Protein AF-0000000073538397 (afdb_homodimer)

Organism: NCBI:txid2649997

Sequence (538 aa):
MADLLAQAQAQPVTTVLAVALAALFPSLLKRDVGLSFAAVVEHRELWRCAVAQLAHVDLIHLAFNLSALWSIGIVERTQELGSLYYLKTTALLLLLSPLMILLLTYLLIHVAHKPEYAHTSAVGYSCVLFGWMALLSSPRHPGGITMLPVFGLASVPAWATPWASLVITSLLIPSASFIGHLGGMLAGYLVALGTFQLLPAGWVLSLCGGAALGLGWAAARGRELVPYIRLPSSIAGLGGGGSGDVESGGGGGGSGKVRIAANGEIVRGMADLLAQAQAQPVTTVLAVALAALFPSLLKRDVGLSFAAVVEHRELWRCAVAQLAHVDLIHLAFNLSALWSIGIVERTQELGSLYYLKTTALLLLLSPLMILLLTYLLIHVAHKPEYAHTSAVGYSCVLFGWMALLSSPRHPGGITMLPVFGLASVPAWATPWASLVITSLLIPSASFIGHLGGMLAGYLVALGTFQLLPAGWVLSLCGGAALGLGWAAARGRELVPYIRLPSSIAGLGGGGSGDVESGGGGGGSGKVRIAANGEIVRG

Foldseek 3Di:
DVVVVVLCVLQVVLNVLLVQLVVCAVVQQPDDLFQFQCCCPVLVLVLSLQVLASYDNDDVQSVVQNVLSSVLSCQLVPPVQHNVNVVLLLLLLSVQLSVLLNVVLCCCCPVVVDVVRRPQTAGYNLLLSLLSLLLLLDVPDPNRDQWDCDVVPDTDGSNCVSVVVLVVCCVPPVSHDSSSSVSSNVSSVVVSVVPCVPPPPVVSVVVSVVSVVSSVVSVVVSVVVVVVPPPPCVVVVVPVPDPDDDPPDDDDDDPPDQPQDDVNRSDRD/DVVVVVLCVLQVVLNVLLVQLVVCAVVQQPDDLFDFQCCCPVLVLVLSLQVLASYANDDVQSVVQNVLSSVLSCQLVPVVQHNVNVVLLLLLLSVQLSVLLNVVLCCCCPVVVDVVRRPQTAGYNLLLSLLSLLLLLDVPDPNRDQWDCDVVPDTDGSNCVSVVVLVVCCVVPVSHDSSSSVSSNVSSVVVSVVPCVPPPPVVSVVVSVVSVVSSVVSVVVSVVVVVVPPPPCVVVVVPVPPPPDPPDDDDDDPPPDQDQDDPNPRDRD

Secondary structure (DSSP, 8-state):
-HHHHHHHHH-HHHHHHHHHHHHHHHHHTTS---B-HIIIIIS--TTHHHHGGG--SSHHHHHHHHHHHHHHGGGGG-TTTHHHHHHHHHHHHHHHHHHHHHHHHHIIIIIS--GGGGG--B-STHHHHHHHHHHHHSTT-TT--SEEEETTTEEEEGGGHHHHHHHHHHHH-TTS-HHHHHHHHHHHHHHHTSTTTTS-HHHHHHHHHHHHHHHHHHHHHHHHTSTT----TTTGGGG----------------------SSS-----/-HHHHHHHHH-HHHHHHHHHHHHHHHHHTTS---B-HIIIIIS--TTHHHHGGG--SSHHHHHHHHHHHHHHGGGGGSTTTHHHHHHHHHHHHHHHHHHHHHHHHHIIIIIS--GGGGG--B-STHHHHHHHHHHHHSTT-TT--SEEEETTTEEEEGGGHHHHHHHHHHHH-TTS-HHHHHHHHHHHHHHHTSTTTTS-HHHHHHHHHHHHHHHHHHHHHHHHTSTT----GGGGGGG----------------------SSS-----

Nearest PDB structures (foldseek):
  6eu6-assembly1_A  TM=2.441E-01  e=1.369E+00  Candidatus Kuenenia stuttgartensis
  6eu6-assembly1_A  TM=2.469E-01  e=1.654E+00  Candidatus Kuenenia stuttgartensis

Radius of gyration: 29.27 Å; Cα contacts (8 Å, |Δi|>4): 725; chains: 2; bounding box: 108×81×64 Å

Solvent-accessible surface area (backbone atoms only — not comparable to full-atom values): 28509 Å² total; per-residue (Å²): 106,70,65,56,52,52,48,39,69,56,20,51,66,45,42,53,51,47,52,48,40,60,66,41,31,76,79,35,46,87,51,93,41,54,34,22,46,43,48,32,54,72,64,42,41,46,49,21,53,58,52,8,38,51,23,36,85,44,71,67,56,41,51,53,42,46,52,52,46,54,61,58,28,52,48,25,65,34,86,91,52,21,55,66,48,46,51,55,50,49,52,47,30,54,59,34,17,48,51,36,27,44,40,52,44,46,42,37,29,70,70,66,64,38,64,72,50,34,74,48,53,29,66,22,48,48,23,41,50,32,9,49,40,27,24,35,18,33,82,82,33,91,79,30,41,70,56,40,65,46,87,83,74,42,72,42,47,16,64,44,48,40,55,51,50,49,52,50,45,46,72,74,34,74,86,51,40,59,60,33,37,51,11,3,25,52,27,13,46,47,53,56,54,44,68,57,74,58,37,54,69,65,45,56,47,46,49,50,47,42,49,47,47,32,30,48,47,32,50,56,46,49,59,61,57,44,65,79,59,61,66,65,60,71,68,64,53,61,66,64,70,66,81,76,76,76,80,74,83,76,83,78,81,76,73,77,68,53,50,62,44,80,90,76,50,70,48,82,87,106,70,66,56,52,52,48,38,66,54,20,52,67,44,41,53,51,48,52,49,40,60,68,39,30,77,78,34,45,87,51,94,42,53,34,22,46,42,47,32,55,73,63,41,40,46,51,22,53,58,51,8,38,52,24,35,85,46,71,66,58,41,50,54,41,46,52,53,45,56,61,59,28,52,48,25,64,34,87,91,52,21,55,67,48,48,49,55,50,49,54,48,30,53,59,35,16,48,53,36,29,45,40,53,44,47,43,37,29,71,72,66,65,37,64,73,50,36,74,47,53,29,67,23,49,46,23,42,50,32,8,49,40,27,24,36,19,33,82,85,32,90,79,29,43,69,56,40,67,46,88,80,76,41,71,42,48,16,66,45,49,39,56,52,50,51,53,50,45,45,70,76,34,73,86,50,40,60,60,33,37,49,11,4,25,53,27,13,46,49,52,56,54,45,70,59,74,60,38,55,69,65,44,55,47,47,49,50,47,41,50,48,47,31,30,48,47,32,50,56,47,48,57,63,58,43,66,78,60,63,65,68,62,73,68,63,55,62,66,65,68,64,81,73,78,80,75,78,78,87,83,88,72,87,69,81,74,68,59,71,46,81,91,72,53,77,48,87,104

InterPro domains:
  IPR022764 Peptidase S54, rhomboid domain [PF01694] (44-196)
  IPR035952 Rhomboid-like superfamily [G3DSA:1.20.1540.10] (9-195)
  IPR035952 Rhomboid-like superfamily [SSF144091] (12-193)

pLDDT: mean 72.61, std 26.5, range [18.36, 97.94]

Structure (mmCIF, N/CA/C/O backbone):
data_AF-0000000073538397-model_v1
#
loop_
_entity.id
_entity.type
_entity.pdbx_description
1 polymer 'Peptidase S54 rhomboid domain-containing protein'
#
loop_
_atom_site.group_PDB
_atom_site.id
_atom_site.type_symbol
_atom_site.label_atom_id
_atom_site.label_alt_id
_atom_site.label_comp_id
_atom_site.label_asym_id
_atom_site.label_entity_id
_atom_site.label_seq_id
_atom_site.pdbx_PDB_ins_code
_atom_site.Cartn_x
_atom_site.Cartn_y
_atom_site.Cartn_z
_atom_site.occupancy
_atom_site.B_iso_or_equiv
_atom_site.auth_seq_id
_atom_site.auth_comp_id
_atom_site.auth_asym_id
_atom_site.auth_atom_id
_atom_site.pdbx_PDB_model_num
ATOM 1 N N . MET A 1 1 ? 16.5 -37.312 -12.094 1 72.25 1 MET A N 1
ATOM 2 C CA . MET A 1 1 ? 15.82 -37.406 -10.805 1 72.25 1 MET A CA 1
ATOM 3 C C . MET A 1 1 ? 16.719 -36.938 -9.672 1 72.25 1 MET A C 1
ATOM 5 O O . MET A 1 1 ? 16.297 -36.156 -8.828 1 72.25 1 MET A O 1
ATOM 9 N N . ALA A 1 2 ? 18.016 -37.375 -9.758 1 73.94 2 ALA A N 1
ATOM 10 C CA . ALA A 1 2 ? 18.969 -36.969 -8.734 1 73.94 2 ALA A CA 1
ATOM 11 C C . ALA A 1 2 ? 19.172 -35.438 -8.75 1 73.94 2 ALA A C 1
ATOM 13 O O . ALA A 1 2 ? 19.25 -34.812 -7.695 1 73.94 2 ALA A O 1
ATOM 14 N N . ASP A 1 3 ? 19.219 -34.844 -9.859 1 81.44 3 ASP A N 1
ATOM 15 C CA . ASP A 1 3 ? 19.422 -33.406 -10.016 1 81.44 3 ASP A CA 1
ATOM 16 C C . ASP A 1 3 ? 18.234 -32.594 -9.477 1 81.44 3 ASP A C 1
ATOM 18 O O . ASP A 1 3 ? 18.422 -31.578 -8.812 1 81.44 3 ASP A O 1
ATOM 22 N N . LEU A 1 4 ? 17.031 -33.188 -9.781 1 83.12 4 LEU A N 1
ATOM 23 C CA . LEU A 1 4 ? 15.828 -32.5 -9.273 1 83.12 4 LEU A CA 1
ATOM 24 C C . LEU A 1 4 ? 15.781 -32.562 -7.75 1 83.12 4 LEU A C 1
ATOM 26 O O . LEU A 1 4 ? 15.383 -31.578 -7.113 1 83.12 4 LEU A O 1
ATOM 30 N N . LEU A 1 5 ? 16.156 -33.719 -7.219 1 83.81 5 LEU A N 1
ATOM 31 C CA . LEU A 1 5 ? 16.172 -33.875 -5.766 1 83.81 5 LEU A CA 1
ATOM 32 C C . LEU A 1 5 ? 17.188 -32.938 -5.133 1 83.81 5 LEU A C 1
ATOM 34 O O . LEU A 1 5 ? 16.922 -32.344 -4.078 1 83.81 5 LEU A O 1
ATOM 38 N N . ALA A 1 6 ? 18.328 -32.812 -5.773 1 85.62 6 ALA A N 1
ATOM 39 C CA . ALA A 1 6 ? 19.344 -31.891 -5.285 1 85.62 6 ALA A CA 1
ATOM 40 C C . ALA A 1 6 ? 18.859 -30.453 -5.324 1 85.62 6 ALA A C 1
ATOM 42 O O . ALA A 1 6 ? 19.094 -29.672 -4.387 1 85.62 6 ALA A O 1
ATOM 43 N N . GLN A 1 7 ? 18.219 -30.141 -6.391 1 85.44 7 GLN A N 1
ATOM 44 C CA . GLN A 1 7 ? 17.672 -28.797 -6.512 1 85.44 7 GLN A CA 1
ATOM 45 C C . GLN A 1 7 ? 16.594 -28.531 -5.461 1 85.44 7 GLN A C 1
ATOM 47 O O . GLN A 1 7 ? 16.547 -27.453 -4.871 1 85.44 7 GLN A O 1
ATOM 52 N N . ALA A 1 8 ? 15.75 -29.562 -5.301 1 88.31 8 ALA A N 1
ATOM 53 C CA . ALA A 1 8 ? 14.68 -29.453 -4.312 1 88.31 8 ALA A CA 1
ATOM 54 C C . ALA A 1 8 ? 15.242 -29.219 -2.918 1 88.31 8 ALA A C 1
ATOM 56 O O . ALA A 1 8 ? 14.672 -28.438 -2.141 1 88.31 8 ALA A O 1
ATOM 57 N N . GLN A 1 9 ? 16.328 -29.812 -2.645 1 89.12 9 GLN A N 1
ATOM 58 C CA . GLN A 1 9 ? 16.969 -29.641 -1.342 1 89.12 9 GLN A CA 1
ATOM 59 C C . GLN A 1 9 ? 17.594 -28.266 -1.215 1 89.12 9 GLN A C 1
ATOM 61 O O . GLN A 1 9 ? 17.641 -27.688 -0.123 1 89.12 9 GLN A O 1
ATOM 66 N N . ALA A 1 10 ? 18 -27.797 -2.369 1 90.56 10 ALA A N 1
ATOM 67 C CA . ALA A 1 10 ? 18.688 -26.5 -2.379 1 90.56 10 ALA A CA 1
ATOM 68 C C . ALA A 1 10 ? 17.688 -25.344 -2.324 1 90.56 10 ALA A C 1
ATOM 70 O O . ALA A 1 10 ? 18.047 -24.219 -2.018 1 90.56 10 ALA A O 1
ATOM 71 N N . GLN A 1 11 ? 16.438 -25.609 -2.68 1 94.31 11 GLN A N 1
ATOM 72 C CA . GLN A 1 11 ? 15.359 -24.609 -2.662 1 94.31 11 GLN A CA 1
ATOM 73 C C . GLN A 1 11 ? 14.156 -25.125 -1.879 1 94.31 11 GLN A C 1
ATOM 75 O O . GLN A 1 11 ? 13.078 -25.312 -2.445 1 94.31 11 GLN A O 1
ATOM 80 N N . PRO A 1 12 ? 14.242 -25.266 -0.596 1 95 12 PRO A N 1
ATOM 81 C CA . PRO A 1 12 ? 13.203 -25.938 0.195 1 95 12 PRO A CA 1
ATOM 82 C C . PRO A 1 12 ? 11.891 -25.156 0.203 1 95 12 PRO A C 1
ATOM 84 O O . PRO A 1 12 ? 10.812 -25.766 0.166 1 95 12 PRO A O 1
ATOM 87 N N . VAL A 1 13 ? 11.914 -23.844 0.307 1 96.06 13 VAL A N 1
ATOM 88 C CA . VAL A 1 13 ? 10.68 -23.062 0.338 1 96.06 13 VAL A CA 1
ATOM 89 C C . VAL A 1 13 ? 9.953 -23.188 -0.999 1 96.06 13 VAL A C 1
ATOM 91 O O . VAL A 1 13 ? 8.742 -23.422 -1.036 1 96.06 13 VAL A O 1
ATOM 94 N N . THR A 1 14 ? 10.703 -23.078 -2.064 1 96.19 14 THR A N 1
ATOM 95 C CA . THR A 1 14 ? 10.156 -23.219 -3.408 1 96.19 14 THR A CA 1
ATOM 96 C C . THR A 1 14 ? 9.516 -24.594 -3.58 1 96.19 14 THR A C 1
ATOM 98 O O . THR A 1 14 ? 8.422 -24.719 -4.141 1 96.19 14 THR A O 1
ATOM 101 N N . THR A 1 15 ? 10.227 -25.609 -3.107 1 96.69 15 THR A N 1
ATOM 102 C CA . THR A 1 15 ? 9.742 -26.984 -3.236 1 96.69 15 THR A CA 1
ATOM 103 C C . THR A 1 15 ? 8.445 -27.172 -2.457 1 96.69 15 THR A C 1
ATOM 105 O O . THR A 1 15 ? 7.484 -27.75 -2.973 1 96.69 15 THR A O 1
ATOM 108 N N . VAL A 1 16 ? 8.422 -26.688 -1.25 1 96.94 16 VAL A N 1
ATOM 109 C CA . VAL A 1 16 ? 7.223 -26.828 -0.423 1 96.94 16 VAL A CA 1
ATOM 110 C C . VAL A 1 16 ? 6.059 -26.094 -1.083 1 96.94 16 VAL A C 1
ATOM 112 O O . VAL A 1 16 ? 4.941 -26.609 -1.137 1 96.94 16 VAL A O 1
ATOM 115 N N . LEU A 1 17 ? 6.281 -24.891 -1.604 1 97.44 17 LEU A N 1
ATOM 116 C CA . LEU A 1 17 ? 5.238 -24.109 -2.264 1 97.44 17 LEU A CA 1
ATOM 117 C C . LEU A 1 17 ? 4.75 -24.828 -3.523 1 97.44 17 LEU A C 1
ATOM 119 O O . LEU A 1 17 ? 3.543 -24.875 -3.781 1 97.44 17 LEU A O 1
ATOM 123 N N . ALA A 1 18 ? 5.695 -25.359 -4.277 1 97.19 18 ALA A N 1
ATOM 124 C CA . ALA A 1 18 ? 5.34 -26.078 -5.5 1 97.19 18 ALA A CA 1
ATOM 125 C C . ALA A 1 18 ? 4.461 -27.281 -5.191 1 97.19 18 ALA A C 1
ATOM 127 O O . ALA A 1 18 ? 3.434 -27.5 -5.844 1 97.19 18 ALA A O 1
ATOM 128 N N . VAL A 1 19 ? 4.848 -28.031 -4.195 1 97.25 19 VAL A N 1
ATOM 129 C CA . VAL A 1 19 ? 4.09 -29.219 -3.805 1 97.25 19 VAL A CA 1
ATOM 130 C C . VAL A 1 19 ? 2.719 -28.812 -3.279 1 97.25 19 VAL A C 1
ATOM 132 O O . VAL A 1 19 ? 1.71 -29.438 -3.594 1 97.25 19 VAL A O 1
ATOM 135 N N . ALA A 1 20 ? 2.66 -27.719 -2.539 1 97.19 20 ALA A N 1
ATOM 136 C CA . ALA A 1 20 ? 1.396 -27.25 -1.991 1 97.19 20 ALA A CA 1
ATOM 137 C C . ALA A 1 20 ? 0.445 -26.812 -3.105 1 97.19 20 ALA A C 1
ATOM 139 O O . ALA A 1 20 ? -0.735 -27.172 -3.096 1 97.19 20 ALA A O 1
ATOM 140 N N . LEU A 1 21 ? 0.956 -26.062 -4.074 1 97.75 21 LEU A N 1
ATOM 141 C CA . LEU A 1 21 ? 0.128 -25.609 -5.184 1 97.75 21 LEU A CA 1
ATOM 142 C C . LEU A 1 21 ? -0.396 -26.781 -6 1 97.75 21 LEU A C 1
ATOM 144 O O . LEU A 1 21 ? -1.576 -26.812 -6.352 1 97.75 21 LEU A O 1
ATOM 148 N N . ALA A 1 22 ? 0.458 -27.75 -6.223 1 97.69 22 ALA A N 1
ATOM 149 C CA . ALA A 1 22 ? 0.062 -28.922 -6.98 1 97.69 22 ALA A CA 1
ATOM 150 C C . ALA A 1 22 ? -0.959 -29.766 -6.207 1 97.69 22 ALA A C 1
ATOM 152 O O . ALA A 1 22 ? -1.934 -30.25 -6.781 1 97.69 22 ALA A O 1
ATOM 153 N N . ALA A 1 23 ? -0.762 -29.906 -4.906 1 97.44 23 ALA A N 1
ATOM 154 C CA . ALA A 1 23 ? -1.634 -30.734 -4.07 1 97.44 23 ALA A CA 1
ATOM 155 C C . ALA A 1 23 ? -3.014 -30.094 -3.926 1 97.44 23 ALA A C 1
ATOM 157 O O . ALA A 1 23 ? -4.023 -30.797 -3.859 1 97.44 23 ALA A O 1
ATOM 158 N N . LEU A 1 24 ? -3.07 -28.766 -3.9 1 96.94 24 LEU A N 1
ATOM 159 C CA . LEU A 1 24 ? -4.328 -28.062 -3.676 1 96.94 24 LEU A CA 1
ATOM 160 C C . LEU A 1 24 ? -5.105 -27.906 -4.98 1 96.94 24 LEU A C 1
ATOM 162 O O . LEU A 1 24 ? -6.309 -27.641 -4.965 1 96.94 24 LEU A O 1
ATOM 166 N N . PHE A 1 25 ? -4.5 -28.156 -6.125 1 97.56 25 PHE A N 1
ATOM 167 C CA . PHE A 1 25 ? -5.055 -27.859 -7.441 1 97.56 25 PHE A CA 1
ATOM 168 C C . PHE A 1 25 ? -6.359 -28.609 -7.664 1 97.56 25 PHE A C 1
ATOM 170 O O . PHE A 1 25 ? -7.387 -28.016 -7.969 1 97.56 25 PHE A O 1
ATOM 177 N N . PRO A 1 26 ? -6.426 -29.938 -7.387 1 96.5 26 PRO A N 1
ATOM 178 C CA . PRO A 1 26 ? -7.684 -30.641 -7.652 1 96.5 26 PRO A CA 1
ATOM 179 C C . PRO A 1 26 ? -8.82 -30.172 -6.754 1 96.5 26 PRO A C 1
ATOM 181 O O . PRO A 1 26 ? -9.969 -30.062 -7.207 1 96.5 26 PRO A O 1
ATOM 184 N N . SER A 1 27 ? -8.547 -29.812 -5.555 1 95.31 27 SER A N 1
ATOM 185 C CA . SER A 1 27 ? -9.586 -29.438 -4.605 1 95.31 27 SER A CA 1
ATOM 186 C C . SER A 1 27 ? -10.109 -28.031 -4.891 1 95.31 27 SER A C 1
ATOM 188 O O . SER A 1 27 ? -11.273 -27.734 -4.602 1 95.31 27 SER A O 1
ATOM 190 N N . LEU A 1 28 ? -9.281 -27.203 -5.613 1 95.19 28 LEU A N 1
ATOM 191 C CA . LEU A 1 28 ? -9.656 -25.797 -5.789 1 95.19 28 LEU A CA 1
ATOM 192 C C . LEU A 1 28 ? -10.086 -25.531 -7.227 1 95.19 28 LEU A C 1
ATOM 194 O O . LEU A 1 28 ? -10.633 -24.469 -7.523 1 95.19 28 LEU A O 1
ATOM 198 N N . LEU A 1 29 ? -9.914 -26.422 -8.18 1 91.25 29 LEU A N 1
ATOM 199 C CA . LEU A 1 29 ? -10.125 -26.219 -9.609 1 91.25 29 LEU A CA 1
ATOM 200 C C . LEU A 1 29 ? -11.57 -25.812 -9.898 1 91.25 29 LEU A C 1
ATOM 202 O O . LEU A 1 29 ? -11.82 -24.922 -10.703 1 91.25 29 LEU A O 1
ATOM 206 N N . LYS A 1 30 ? -12.602 -26.266 -9.242 1 89.38 30 LYS A N 1
ATOM 207 C CA . LYS A 1 30 ? -13.992 -25.984 -9.586 1 89.38 30 LYS A CA 1
ATOM 208 C C . LYS A 1 30 ? -14.664 -25.125 -8.508 1 89.38 30 LYS A C 1
ATOM 210 O O . LYS A 1 30 ? -15.883 -24.969 -8.508 1 89.38 30 LYS A O 1
ATOM 215 N N . ARG A 1 31 ? -13.844 -24.547 -7.676 1 91.44 31 ARG A N 1
ATOM 216 C CA . ARG A 1 31 ? -14.398 -23.719 -6.609 1 91.44 31 ARG A CA 1
ATOM 217 C C . ARG A 1 31 ? -14.273 -22.234 -6.938 1 91.44 31 ARG A C 1
ATOM 219 O O . ARG A 1 31 ? -13.281 -21.812 -7.539 1 91.44 31 ARG A O 1
ATOM 226 N N . ASP A 1 32 ? -15.328 -21.531 -6.59 1 93.19 32 ASP A N 1
ATOM 227 C CA . ASP A 1 32 ? -15.273 -20.078 -6.734 1 93.19 32 ASP A CA 1
ATOM 228 C C . ASP A 1 32 ? -14.547 -19.438 -5.555 1 93.19 32 ASP A C 1
ATOM 230 O O . ASP A 1 32 ? -15.164 -19.094 -4.547 1 93.19 32 ASP A O 1
ATOM 234 N N . VAL A 1 33 ? -13.289 -19.25 -5.719 1 93.88 33 VAL A N 1
ATOM 235 C CA . VAL A 1 33 ? -12.484 -18.75 -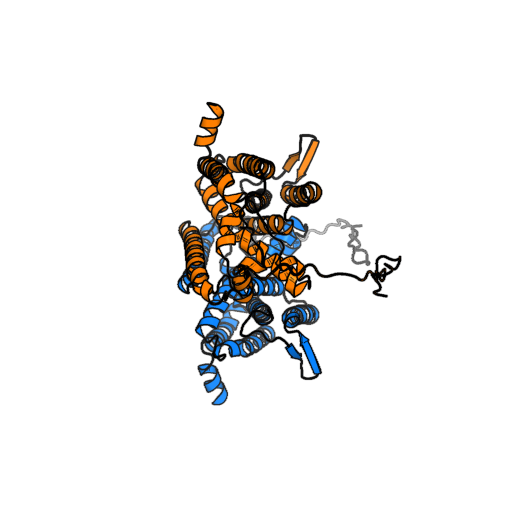4.613 1 93.88 33 VAL A CA 1
ATOM 236 C C . VAL A 1 33 ? -11.742 -17.484 -5.043 1 93.88 33 VAL A C 1
ATOM 238 O O . VAL A 1 33 ? -10.836 -17.016 -4.348 1 93.88 33 VAL A O 1
ATOM 241 N N . GLY A 1 34 ? -12.117 -16.938 -6.211 1 96 34 GLY A N 1
ATOM 242 C CA . GLY A 1 34 ? -11.414 -15.789 -6.766 1 96 34 GLY A CA 1
ATOM 243 C C . GLY A 1 34 ? -11.492 -14.555 -5.891 1 96 34 GLY A C 1
ATOM 244 O O . GLY A 1 34 ? -12.484 -14.352 -5.188 1 96 34 GLY A O 1
ATOM 245 N N . LEU A 1 35 ? -10.453 -13.773 -5.941 1 95.81 35 LEU A N 1
ATOM 246 C CA . LEU A 1 35 ? -10.398 -12.5 -5.238 1 95.81 35 LEU A CA 1
ATOM 247 C C . LEU A 1 35 ? -11.062 -11.398 -6.059 1 95.81 35 LEU A C 1
ATOM 249 O O . LEU A 1 35 ? -10.602 -11.078 -7.16 1 95.81 35 LEU A O 1
ATOM 253 N N . SER A 1 36 ? -12.18 -10.898 -5.625 1 95 36 SER A N 1
ATOM 254 C CA . SER A 1 36 ? -12.859 -9.758 -6.223 1 95 36 SER A CA 1
ATOM 255 C C . SER A 1 36 ? -13.219 -8.711 -5.172 1 95 36 SER A C 1
ATOM 257 O O . SER A 1 36 ? -13.328 -9.031 -3.984 1 95 36 SER A O 1
ATOM 259 N N . PHE A 1 37 ? -13.352 -7.5 -5.645 1 92.62 37 PHE A N 1
ATOM 260 C CA . PHE A 1 37 ? -13.695 -6.414 -4.734 1 92.62 37 PHE A CA 1
ATOM 261 C C . PHE A 1 37 ? -15.047 -6.676 -4.07 1 92.62 37 PHE A C 1
ATOM 263 O O . PHE A 1 37 ? -15.18 -6.539 -2.852 1 92.62 37 PHE A O 1
ATOM 270 N N . ALA A 1 38 ? -16.031 -7.117 -4.781 1 91.94 38 ALA A N 1
ATOM 271 C CA . ALA A 1 38 ? -17.359 -7.402 -4.258 1 91.94 38 ALA A CA 1
ATOM 272 C C . ALA A 1 38 ? -17.312 -8.484 -3.188 1 91.94 38 ALA A C 1
ATOM 274 O O . ALA A 1 38 ? -17.859 -8.32 -2.098 1 91.94 38 ALA A O 1
ATOM 275 N N . ALA A 1 39 ? -16.625 -9.492 -3.459 1 91.19 39 ALA A N 1
ATOM 276 C CA . ALA A 1 39 ? -16.594 -10.617 -2.531 1 91.19 39 ALA A CA 1
ATOM 277 C C . ALA A 1 39 ? -15.836 -10.258 -1.257 1 91.19 39 ALA A C 1
ATOM 279 O O . ALA A 1 39 ? -16.312 -10.523 -0.15 1 91.19 39 ALA A O 1
ATOM 280 N N . VAL A 1 40 ? -14.664 -9.586 -1.401 1 87.62 40 VAL A N 1
ATOM 281 C CA . VAL A 1 40 ? -13.766 -9.383 -0.264 1 87.62 40 VAL A CA 1
ATOM 282 C C . VAL A 1 40 ? -14.227 -8.172 0.542 1 87.62 40 VAL A C 1
ATOM 284 O O . VAL A 1 40 ? -14.336 -8.234 1.768 1 87.62 40 VAL A O 1
ATOM 287 N N . VAL A 1 41 ? -14.508 -7.09 -0.145 1 83.19 41 VAL A N 1
ATOM 288 C CA . VAL A 1 41 ? -14.766 -5.828 0.541 1 83.19 41 VAL A CA 1
ATOM 289 C C . VAL A 1 41 ? -16.25 -5.711 0.87 1 83.19 41 VAL A C 1
ATOM 291 O O . VAL A 1 41 ? -16.625 -5.363 1.995 1 83.19 41 VAL A O 1
ATOM 294 N N . GLU A 1 42 ? -17.078 -6.023 -0.052 1 82.5 42 GLU A N 1
ATOM 295 C CA . GLU A 1 42 ? -18.5 -5.848 0.163 1 82.5 42 GLU A CA 1
ATOM 296 C C . GLU A 1 42 ? -19.094 -7.008 0.962 1 82.5 42 GLU A C 1
ATOM 298 O O . GLU A 1 42 ? -19.875 -6.797 1.885 1 82.5 42 GLU A O 1
ATOM 303 N N . HIS A 1 43 ? -18.688 -8.219 0.634 1 84.88 43 HIS A N 1
ATOM 304 C CA . HIS A 1 43 ? -19.234 -9.391 1.299 1 84.88 43 HIS A CA 1
ATOM 305 C C . HIS A 1 43 ? -18.312 -9.867 2.42 1 84.88 43 HIS A C 1
ATOM 307 O O . HIS A 1 43 ? -18.609 -10.859 3.094 1 84.88 43 HIS A O 1
ATOM 313 N N . ARG A 1 44 ? -17.141 -9.258 2.6 1 80.62 44 ARG A N 1
ATOM 314 C CA . ARG A 1 44 ? -16.203 -9.469 3.705 1 80.62 44 ARG A CA 1
ATOM 315 C C . ARG A 1 44 ? -15.664 -10.898 3.695 1 80.62 44 ARG A C 1
ATOM 317 O O . ARG A 1 44 ? -15.461 -11.5 4.75 1 80.62 44 ARG A O 1
ATOM 324 N N . GLU A 1 45 ? -15.594 -11.438 2.506 1 84.5 45 GLU A N 1
ATOM 325 C CA . GLU A 1 45 ? -14.969 -12.75 2.35 1 84.5 45 GLU A CA 1
ATOM 326 C C . GLU A 1 45 ? -13.445 -12.625 2.275 1 84.5 45 GLU A C 1
ATOM 328 O O . GLU A 1 45 ? -12.844 -12.93 1.244 1 84.5 45 GLU A O 1
ATOM 333 N N . LEU A 1 46 ? -12.836 -12.336 3.391 1 80.88 46 LEU A N 1
ATOM 334 C CA . LEU A 1 46 ? -11.414 -12.016 3.475 1 80.88 46 LEU A CA 1
ATOM 335 C C . LEU A 1 46 ? -10.57 -13.25 3.188 1 80.88 46 LEU A C 1
ATOM 337 O O . LEU A 1 46 ? -9.398 -13.133 2.82 1 80.88 46 LEU A O 1
ATOM 341 N N . TRP A 1 47 ? -11.195 -14.469 3.359 1 81.69 47 TRP A N 1
ATOM 342 C CA . TRP A 1 47 ? -10.453 -15.695 3.109 1 81.69 47 TRP A CA 1
ATOM 343 C C . TRP A 1 47 ? -9.992 -15.773 1.655 1 81.69 47 TRP A C 1
ATOM 345 O O . TRP A 1 47 ? -8.992 -16.422 1.346 1 81.69 47 TRP A O 1
ATOM 355 N N . ARG A 1 48 ? -10.609 -15.062 0.799 1 89.5 48 ARG A N 1
ATOM 356 C CA . ARG A 1 48 ? -10.289 -15.094 -0.624 1 89.5 48 ARG A CA 1
ATOM 357 C C . ARG A 1 48 ? -8.938 -14.445 -0.894 1 89.5 48 ARG A C 1
ATOM 359 O O . ARG A 1 48 ? -8.281 -14.758 -1.891 1 89.5 48 ARG A O 1
ATOM 366 N N . CYS A 1 49 ? -8.516 -13.562 0.044 1 88.25 49 CYS A N 1
ATOM 367 C CA . CYS A 1 49 ? -7.211 -12.922 -0.11 1 88.25 49 CYS A CA 1
ATOM 368 C C . CYS A 1 49 ? -6.09 -13.945 -0.038 1 88.25 49 CYS A C 1
ATOM 370 O O . CYS A 1 49 ? -5.039 -13.773 -0.662 1 88.25 49 CYS A O 1
ATOM 372 N N . ALA A 1 50 ? -6.297 -15.031 0.64 1 88.19 50 ALA A N 1
ATOM 373 C CA . ALA A 1 50 ? -5.281 -16.078 0.773 1 88.19 50 ALA A CA 1
ATOM 374 C C . ALA A 1 50 ? -5.527 -17.203 -0.213 1 88.19 50 ALA A C 1
ATOM 376 O O . ALA A 1 50 ? -4.641 -17.562 -0.993 1 88.19 50 ALA A O 1
ATOM 377 N N . VAL A 1 51 ? -6.742 -17.672 -0.309 1 91.56 51 VAL A N 1
ATOM 378 C CA . VAL A 1 51 ? -7.059 -18.891 -1.029 1 91.56 51 VAL A CA 1
ATOM 379 C C . VAL A 1 51 ? -6.969 -18.656 -2.533 1 91.56 51 VAL A C 1
ATOM 381 O O . VAL A 1 51 ? -6.539 -19.531 -3.287 1 91.56 51 VAL A O 1
ATOM 384 N N . ALA A 1 52 ? -7.34 -17.469 -2.992 1 95.94 52 ALA A N 1
ATOM 385 C CA . ALA A 1 52 ? -7.32 -17.172 -4.418 1 95.94 52 ALA A CA 1
ATOM 386 C C . ALA A 1 52 ? -5.914 -17.297 -4.992 1 95.94 52 ALA A C 1
ATOM 388 O O . ALA A 1 52 ? -5.746 -17.672 -6.16 1 95.94 52 ALA A O 1
ATOM 389 N N . GLN A 1 53 ? -4.934 -17.031 -4.148 1 96.88 53 GLN A N 1
ATOM 390 C CA . GLN A 1 53 ? -3.547 -17.062 -4.605 1 96.88 53 GLN A CA 1
ATOM 391 C C . GLN A 1 53 ? -3.025 -18.484 -4.711 1 96.88 53 GLN A C 1
ATOM 393 O O . GLN A 1 53 ? -1.986 -18.734 -5.328 1 96.88 53 GLN A O 1
ATOM 398 N N . LEU A 1 54 ? -3.766 -19.453 -4.129 1 96.81 54 LEU A N 1
ATOM 399 C CA . LEU A 1 54 ? -3.357 -20.844 -4.141 1 96.81 54 LEU A CA 1
ATOM 400 C C . LEU A 1 54 ? -4.121 -21.625 -5.207 1 96.81 54 LEU A C 1
ATOM 402 O O . LEU A 1 54 ? -3.805 -22.781 -5.484 1 96.81 54 LEU A O 1
ATOM 406 N N . ALA A 1 55 ? -5.09 -21.031 -5.828 1 96.88 55 ALA A N 1
ATOM 407 C CA . ALA A 1 55 ? -5.957 -21.672 -6.809 1 96.88 55 ALA A CA 1
ATOM 408 C C . ALA A 1 55 ? -5.504 -21.359 -8.227 1 96.88 55 ALA A C 1
ATOM 410 O O . ALA A 1 55 ? -4.844 -20.344 -8.469 1 96.88 55 ALA A O 1
ATOM 411 N N . HIS A 1 56 ? -5.816 -22.297 -9.164 1 97.25 56 HIS A N 1
ATOM 412 C CA . HIS A 1 56 ? -5.523 -22.125 -10.586 1 97.25 56 HIS A CA 1
ATOM 413 C C . HIS A 1 56 ? -6.699 -22.562 -11.445 1 97.25 56 HIS A C 1
ATOM 415 O O . HIS A 1 56 ? -7.387 -23.531 -11.117 1 97.25 56 HIS A O 1
ATOM 421 N N . VAL A 1 57 ? -6.859 -21.891 -12.523 1 94.5 57 VAL A N 1
ATOM 422 C CA . VAL A 1 57 ? -8.078 -22.062 -13.312 1 94.5 57 VAL A CA 1
ATOM 423 C C . VAL A 1 57 ? -7.961 -23.312 -14.188 1 94.5 57 VAL A C 1
ATOM 425 O O . VAL A 1 57 ? -8.969 -23.859 -14.641 1 94.5 57 VAL A O 1
ATOM 428 N N . ASP A 1 58 ? -6.797 -23.781 -14.523 1 95.81 58 ASP A N 1
ATOM 429 C CA . ASP A 1 58 ? -6.57 -25 -15.305 1 95.81 58 ASP A CA 1
ATOM 430 C C . ASP A 1 58 ? -5.141 -25.516 -15.125 1 95.81 58 ASP A C 1
ATOM 432 O O . ASP A 1 58 ? -4.352 -24.906 -14.391 1 95.81 58 ASP A O 1
ATOM 436 N N . LEU A 1 59 ? -4.863 -26.609 -15.75 1 95.88 59 LEU A N 1
ATOM 437 C CA . LEU A 1 59 ? -3.574 -27.266 -15.57 1 95.88 59 LEU A CA 1
ATOM 438 C C . LEU A 1 59 ? -2.451 -26.453 -16.203 1 95.88 59 LEU A C 1
ATOM 440 O O . LEU A 1 59 ? -1.342 -26.406 -15.664 1 95.88 59 LEU A O 1
ATOM 444 N N . ILE A 1 60 ? -2.705 -25.828 -17.328 1 94.5 60 ILE A N 1
ATOM 445 C CA . ILE A 1 60 ? -1.704 -25.016 -18.016 1 94.5 60 ILE A CA 1
ATOM 446 C C . ILE A 1 60 ? -1.355 -23.797 -17.156 1 94.5 60 ILE A C 1
ATOM 448 O O . ILE A 1 60 ? -0.183 -23.438 -17.031 1 94.5 60 ILE A O 1
ATOM 452 N N . HIS A 1 61 ? -2.377 -23.188 -16.594 1 95.56 61 HIS A N 1
ATOM 453 C CA . HIS A 1 61 ? -2.186 -22.062 -15.672 1 95.56 61 HIS A CA 1
ATOM 454 C C . HIS A 1 61 ? -1.302 -22.469 -14.492 1 95.56 61 HIS A C 1
ATOM 456 O O . HIS A 1 61 ? -0.349 -21.766 -14.156 1 95.56 61 HIS A O 1
ATOM 462 N N . LEU A 1 62 ? -1.521 -23.609 -13.961 1 97.12 62 LEU A N 1
ATOM 463 C CA . LEU A 1 62 ? -0.706 -24.125 -12.867 1 97.12 62 LEU A CA 1
ATOM 464 C C . LEU A 1 62 ? 0.726 -24.391 -13.328 1 97.12 62 LEU A C 1
ATOM 466 O O . LEU A 1 62 ? 1.679 -24.016 -12.633 1 97.12 62 LEU A O 1
ATOM 470 N N . ALA A 1 63 ? 0.865 -25.031 -14.453 1 96.25 63 ALA A N 1
ATOM 471 C CA . ALA A 1 63 ? 2.186 -25.375 -14.969 1 96.25 63 ALA A CA 1
ATOM 472 C C . ALA A 1 63 ? 3.047 -24.125 -15.148 1 96.25 63 ALA A C 1
ATOM 474 O O . ALA A 1 63 ? 4.227 -24.125 -14.789 1 96.25 63 ALA A O 1
ATOM 475 N N . PHE A 1 64 ? 2.434 -23.078 -15.688 1 93.94 64 PHE A N 1
ATOM 476 C CA . PHE A 1 64 ? 3.164 -21.828 -15.891 1 93.94 64 PHE A CA 1
ATOM 477 C C . PHE A 1 64 ? 3.576 -21.219 -14.555 1 93.94 64 PHE A C 1
ATOM 479 O O . PHE A 1 64 ? 4.688 -20.703 -14.414 1 93.94 64 PHE A O 1
ATOM 486 N N . ASN A 1 65 ? 2.73 -21.266 -13.578 1 96.62 65 ASN A N 1
ATOM 487 C CA . ASN A 1 65 ? 3.068 -20.75 -12.258 1 96.62 65 ASN A CA 1
ATOM 488 C C . ASN A 1 65 ? 4.191 -21.547 -11.609 1 96.62 65 ASN A C 1
ATOM 490 O O . ASN A 1 65 ? 5.113 -20.984 -11.023 1 96.62 65 ASN A O 1
ATOM 494 N N . LEU A 1 66 ? 4.113 -22.844 -11.758 1 96.5 66 LEU A N 1
ATOM 495 C CA . LEU A 1 66 ? 5.145 -23.703 -11.18 1 96.5 66 LEU A CA 1
ATOM 496 C C . LEU A 1 66 ? 6.492 -23.453 -11.852 1 96.5 66 LEU A C 1
ATOM 498 O O . LEU A 1 66 ? 7.527 -23.453 -11.18 1 96.5 66 LEU A O 1
ATOM 502 N N . SER A 1 67 ? 6.438 -23.297 -13.133 1 94.62 67 SER A N 1
ATOM 503 C CA . SER A 1 67 ? 7.668 -23.031 -13.859 1 94.62 67 SER A CA 1
ATOM 504 C C . SER A 1 67 ? 8.305 -21.719 -13.398 1 94.62 67 SER A C 1
ATOM 506 O O . SER A 1 67 ? 9.508 -21.672 -13.133 1 94.62 67 SER A O 1
ATOM 508 N N . ALA A 1 68 ? 7.504 -20.672 -13.352 1 92.94 68 ALA A N 1
ATOM 509 C CA . ALA A 1 68 ? 8.008 -19.375 -12.898 1 92.94 68 ALA A CA 1
ATOM 510 C C . ALA A 1 68 ? 8.469 -19.453 -11.445 1 92.94 68 ALA A C 1
ATOM 512 O O . ALA A 1 68 ? 9.5 -18.875 -11.086 1 92.94 68 ALA A O 1
ATOM 513 N N . LEU A 1 69 ? 7.719 -20.125 -10.625 1 95.56 69 LEU A N 1
ATOM 514 C CA . LEU A 1 69 ? 8.07 -20.312 -9.219 1 95.56 69 LEU A CA 1
ATOM 515 C C . LEU A 1 69 ? 9.43 -20.984 -9.078 1 95.56 69 LEU A C 1
ATOM 517 O O . LEU A 1 69 ? 10.266 -20.547 -8.289 1 95.56 69 LEU A O 1
ATOM 521 N N . TRP A 1 70 ? 9.602 -22 -9.844 1 92.94 70 TRP A N 1
ATOM 522 C CA . TRP A 1 70 ? 10.859 -22.75 -9.781 1 92.94 70 TRP A CA 1
ATOM 523 C C . TRP A 1 70 ? 12.031 -21.875 -10.211 1 92.94 70 TRP A C 1
ATOM 525 O O . TRP A 1 70 ? 13.102 -21.922 -9.602 1 92.94 70 TRP A O 1
ATOM 535 N N . SER A 1 71 ? 11.836 -21.109 -11.258 1 89.94 71 SER A N 1
ATOM 536 C CA . SER A 1 71 ? 12.875 -20.203 -11.742 1 89.94 71 SER A CA 1
ATOM 537 C C . SER A 1 71 ? 13.227 -19.156 -10.695 1 89.94 71 SER A C 1
ATOM 539 O O . SER A 1 71 ? 14.406 -18.891 -10.445 1 89.94 71 SER A O 1
ATOM 541 N N . ILE A 1 72 ? 12.234 -18.578 -10.055 1 91.12 72 ILE A N 1
ATOM 542 C CA . ILE A 1 72 ? 12.453 -17.547 -9.055 1 91.12 72 ILE A CA 1
ATOM 543 C C . ILE A 1 72 ? 13.086 -18.156 -7.805 1 91.12 72 ILE A C 1
ATOM 545 O O . ILE A 1 72 ? 13.789 -17.469 -7.062 1 91.12 72 ILE A O 1
ATOM 549 N N . GLY A 1 73 ? 12.883 -19.422 -7.621 1 91.56 73 GLY A N 1
ATOM 550 C CA . GLY A 1 73 ? 13.422 -20.141 -6.473 1 91.56 73 GLY A CA 1
ATOM 551 C C . GLY A 1 73 ? 14.938 -20.047 -6.379 1 91.56 73 GLY A C 1
ATOM 552 O O . GLY A 1 73 ? 15.508 -20.297 -5.312 1 91.56 73 GLY A O 1
ATOM 553 N N . ILE A 1 74 ? 15.609 -19.656 -7.473 1 88.94 74 ILE A N 1
ATOM 554 C CA . ILE A 1 74 ? 17.062 -19.516 -7.492 1 88.94 74 ILE A CA 1
ATOM 555 C C . ILE A 1 74 ? 17.484 -18.5 -6.438 1 88.94 74 ILE A C 1
ATOM 557 O O . ILE A 1 74 ? 18.641 -18.5 -5.992 1 88.94 74 ILE A O 1
ATOM 561 N N . VAL A 1 75 ? 16.594 -17.656 -6.082 1 87.19 75 VAL A N 1
ATOM 562 C CA . VAL A 1 75 ? 16.844 -16.656 -5.059 1 87.19 75 VAL A CA 1
ATOM 563 C C . VAL A 1 75 ? 17.312 -17.328 -3.773 1 87.19 75 VAL A C 1
ATOM 565 O O . VAL A 1 75 ? 18.172 -16.797 -3.062 1 87.19 75 VAL A O 1
ATOM 568 N N . GLU A 1 76 ? 16.797 -18.5 -3.5 1 90.31 76 GLU A N 1
ATOM 569 C CA . GLU A 1 76 ? 17.172 -19.234 -2.291 1 90.31 76 GLU A CA 1
ATOM 570 C C . GLU A 1 76 ? 18.641 -19.656 -2.326 1 90.31 76 GLU A C 1
ATOM 572 O O . GLU A 1 76 ? 19.25 -19.859 -1.279 1 90.31 76 GLU A O 1
ATOM 577 N N . ARG A 1 77 ? 19.172 -19.75 -3.471 1 87.25 77 ARG A N 1
ATOM 578 C CA . ARG A 1 77 ? 20.547 -20.234 -3.637 1 87.25 77 ARG A CA 1
ATOM 579 C C . ARG A 1 77 ? 21.531 -19.078 -3.775 1 87.25 77 ARG A C 1
ATOM 581 O O . ARG A 1 77 ? 22.734 -19.297 -3.906 1 87.25 77 ARG A O 1
ATOM 588 N N . THR A 1 78 ? 20.969 -17.938 -3.791 1 81.81 78 THR A N 1
ATOM 589 C CA . THR A 1 78 ? 21.828 -16.766 -3.854 1 81.81 78 THR A CA 1
ATOM 590 C C . THR A 1 78 ? 22.422 -16.469 -2.482 1 81.81 78 THR A C 1
ATOM 592 O O . THR A 1 78 ? 21.688 -16.281 -1.508 1 81.81 78 THR A O 1
ATOM 595 N N . GLN A 1 79 ? 23.719 -16.5 -2.328 1 75.62 79 GLN A N 1
ATOM 596 C CA . GLN A 1 79 ? 24.5 -16.484 -1.09 1 75.62 79 GLN A CA 1
ATOM 597 C C . GLN A 1 79 ? 24.078 -15.32 -0.199 1 75.62 79 GLN A C 1
ATOM 599 O O . GLN A 1 79 ? 23.938 -15.477 1.015 1 75.62 79 GLN A O 1
ATOM 604 N N . GLU A 1 80 ? 23.766 -14.164 -0.733 1 77.19 80 GLU A N 1
ATOM 605 C CA . GLU A 1 80 ? 23.469 -13.008 0.103 1 77.19 80 GLU A CA 1
ATOM 606 C C . GLU A 1 80 ? 22.016 -12.984 0.53 1 77.19 80 GLU A C 1
ATOM 608 O O . GLU A 1 80 ? 21.641 -12.312 1.498 1 77.19 80 GLU A O 1
ATOM 613 N N . LEU A 1 81 ? 21.141 -13.797 0.01 1 82.31 81 LEU A N 1
ATOM 614 C CA . LEU A 1 81 ? 19.703 -13.711 0.299 1 82.31 81 LEU A CA 1
ATOM 615 C C . LEU A 1 81 ? 19.234 -14.953 1.043 1 82.31 81 LEU A C 1
ATOM 617 O O . LEU A 1 81 ? 18.875 -14.875 2.221 1 82.31 81 LEU A O 1
ATOM 621 N N . GLY A 1 82 ? 19.375 -16.188 0.427 1 87.5 82 GLY A N 1
ATOM 622 C CA . GLY A 1 82 ? 19.078 -17.453 1.084 1 87.5 82 GLY A CA 1
ATOM 623 C C . GLY A 1 82 ? 17.594 -17.719 1.206 1 87.5 82 GLY A C 1
ATOM 624 O O . GLY A 1 82 ? 16.781 -16.938 0.731 1 87.5 82 GLY A O 1
ATOM 625 N N . SER A 1 83 ? 17.25 -18.828 1.926 1 91.62 83 SER A N 1
ATOM 626 C CA . SER A 1 83 ? 15.883 -19.328 2.018 1 91.62 83 SER A CA 1
ATOM 627 C C . SER A 1 83 ? 15.047 -18.469 2.957 1 91.62 83 SER A C 1
ATOM 629 O O . SER A 1 83 ? 13.844 -18.297 2.742 1 91.62 83 SER A O 1
ATOM 631 N N . LEU A 1 84 ? 15.703 -17.922 3.953 1 86.31 84 LEU A N 1
ATOM 632 C CA . LEU A 1 84 ? 14.945 -17.125 4.906 1 86.31 84 LEU A CA 1
ATOM 633 C C . LEU A 1 84 ? 14.469 -15.82 4.262 1 86.31 84 LEU A C 1
ATOM 635 O O . LEU A 1 84 ? 13.32 -15.414 4.461 1 86.31 84 LEU A O 1
ATOM 639 N N . TYR A 1 85 ? 15.359 -15.156 3.488 1 84.44 85 TYR A N 1
ATOM 640 C CA . TYR A 1 85 ? 14.961 -13.961 2.744 1 84.44 85 TYR A CA 1
ATOM 641 C C . TYR A 1 85 ? 13.82 -14.273 1.788 1 84.44 85 TYR A C 1
ATOM 643 O O . TYR A 1 85 ? 12.844 -13.516 1.711 1 84.44 85 TYR A O 1
ATOM 651 N N . TYR A 1 86 ? 13.93 -15.398 1.106 1 90.5 86 TYR A N 1
ATOM 652 C CA . TYR A 1 86 ? 12.914 -15.805 0.138 1 90.5 86 TYR A CA 1
ATOM 653 C C . TYR A 1 86 ? 11.57 -16.047 0.82 1 90.5 86 TYR A C 1
ATOM 655 O O . TYR A 1 86 ? 10.531 -15.602 0.329 1 90.5 86 TYR A O 1
ATOM 663 N N . LEU A 1 87 ? 11.586 -16.719 1.932 1 89.69 87 LEU A N 1
ATOM 664 C CA . LEU A 1 87 ? 10.375 -17.047 2.68 1 89.69 87 LEU A CA 1
ATOM 665 C C . LEU A 1 87 ? 9.695 -15.773 3.18 1 89.69 87 LEU A C 1
ATOM 667 O O . LEU A 1 87 ? 8.492 -15.594 3 1 89.69 87 LEU A O 1
ATOM 671 N N . LYS A 1 88 ? 10.469 -14.891 3.793 1 84.69 88 LYS A N 1
ATOM 672 C CA . LYS A 1 88 ? 9.93 -13.656 4.34 1 84.69 88 LYS A CA 1
ATOM 673 C C . LYS A 1 88 ? 9.344 -12.773 3.234 1 84.69 88 LYS A C 1
ATOM 675 O O . LYS A 1 88 ? 8.25 -12.227 3.383 1 84.69 88 LYS A O 1
ATOM 680 N N . THR A 1 89 ? 10.086 -12.688 2.186 1 87.56 89 THR A N 1
ATOM 681 C CA . THR A 1 89 ? 9.656 -11.852 1.071 1 87.56 89 THR A CA 1
ATOM 682 C C . THR A 1 89 ? 8.406 -12.43 0.412 1 87.56 89 THR A C 1
ATOM 684 O O . THR A 1 89 ? 7.477 -11.688 0.086 1 87.56 89 THR A O 1
ATOM 687 N N . THR A 1 90 ? 8.383 -13.695 0.254 1 92 90 THR A N 1
ATOM 688 C CA . THR A 1 90 ? 7.211 -14.352 -0.317 1 92 90 THR A CA 1
ATOM 689 C C . THR A 1 90 ? 5.988 -14.133 0.566 1 92 90 THR A C 1
ATOM 691 O O . THR A 1 90 ? 4.898 -13.852 0.066 1 92 90 THR A O 1
ATOM 694 N N . ALA A 1 91 ? 6.176 -14.25 1.838 1 87.5 91 ALA A N 1
ATOM 695 C CA . ALA A 1 91 ? 5.086 -14.016 2.779 1 87.5 91 ALA A CA 1
ATOM 696 C C . ALA A 1 91 ? 4.562 -12.586 2.664 1 87.5 91 ALA A C 1
ATOM 698 O O . ALA A 1 91 ? 3.35 -12.359 2.689 1 87.5 91 ALA A O 1
ATOM 699 N N . LEU A 1 92 ? 5.438 -11.68 2.496 1 86.5 92 LEU A N 1
ATOM 700 C CA . LEU A 1 92 ? 5.051 -10.281 2.344 1 86.5 92 LEU A CA 1
ATOM 701 C C . LEU A 1 92 ? 4.277 -10.07 1.046 1 86.5 92 LEU A C 1
ATOM 703 O O . LEU A 1 92 ? 3.277 -9.344 1.024 1 86.5 92 LEU A O 1
ATOM 707 N N . LEU A 1 93 ? 4.762 -10.68 0.042 1 92.31 93 LEU A N 1
ATOM 708 C CA . LEU A 1 93 ? 4.094 -10.539 -1.246 1 92.31 93 LEU A CA 1
ATOM 709 C C . LEU A 1 93 ? 2.707 -11.172 -1.216 1 92.31 93 LEU A C 1
ATOM 711 O O . LEU A 1 93 ? 1.768 -10.648 -1.817 1 92.31 93 LEU A O 1
ATOM 715 N N . LEU A 1 94 ? 2.6 -12.281 -0.486 1 92 94 LEU A N 1
ATOM 716 C CA . LEU A 1 94 ? 1.299 -12.922 -0.321 1 92 94 LEU A CA 1
ATOM 717 C C . LEU A 1 94 ? 0.323 -11.992 0.395 1 92 94 LEU A C 1
ATOM 719 O O . LEU A 1 94 ? -0.87 -11.984 0.084 1 92 94 LEU A O 1
ATOM 723 N N . LEU A 1 95 ? 0.83 -11.234 1.249 1 85.5 95 LEU A N 1
ATOM 724 C CA . LEU A 1 95 ? 0.002 -10.336 2.051 1 85.5 95 LEU A CA 1
ATOM 725 C C . LEU A 1 95 ? -0.309 -9.055 1.289 1 85.5 95 LEU A C 1
ATOM 727 O O . LEU A 1 95 ? -1.442 -8.57 1.318 1 85.5 95 LEU A O 1
ATOM 731 N N . LEU A 1 96 ? 0.645 -8.531 0.61 1 88.62 96 LEU A N 1
ATOM 732 C CA . LEU A 1 96 ? 0.537 -7.191 0.04 1 88.62 96 LEU A CA 1
ATOM 733 C C . LEU A 1 96 ? -0.137 -7.234 -1.328 1 88.62 96 LEU A C 1
ATOM 735 O O . LEU A 1 96 ? -0.758 -6.258 -1.75 1 88.62 96 LEU A O 1
ATOM 739 N N . SER A 1 97 ? -0.034 -8.344 -2.057 1 93.81 97 SER A N 1
ATOM 740 C CA . SER A 1 97 ? -0.594 -8.422 -3.402 1 93.81 97 SER A CA 1
ATOM 741 C C . SER A 1 97 ? -2.104 -8.211 -3.385 1 93.81 97 SER A C 1
ATOM 743 O O . SER A 1 97 ? -2.625 -7.352 -4.098 1 93.81 97 SER A O 1
ATOM 745 N N . PRO A 1 98 ? -2.861 -8.922 -2.527 1 92.38 98 PRO A N 1
ATOM 746 C CA . PRO A 1 98 ? -4.305 -8.68 -2.482 1 92.38 98 PRO A CA 1
ATOM 747 C C . PRO A 1 98 ? -4.652 -7.242 -2.098 1 92.38 98 PRO A C 1
ATOM 749 O O . PRO A 1 98 ? -5.629 -6.684 -2.605 1 92.38 98 PRO A O 1
ATOM 752 N N . LEU A 1 99 ? -3.885 -6.664 -1.253 1 87.56 99 LEU A N 1
ATOM 753 C CA . LEU A 1 99 ? -4.145 -5.293 -0.833 1 87.56 99 LEU A CA 1
ATOM 754 C C . LEU A 1 99 ? -4.004 -4.328 -2.006 1 87.56 99 LEU A C 1
ATOM 756 O O . LEU A 1 99 ? -4.84 -3.438 -2.188 1 87.56 99 LEU A O 1
ATOM 760 N N . MET A 1 100 ? -2.969 -4.535 -2.756 1 91.94 100 MET A N 1
ATOM 761 C CA . MET A 1 100 ? -2.746 -3.664 -3.906 1 91.94 100 MET A CA 1
ATOM 762 C C . MET A 1 100 ? -3.803 -3.9 -4.98 1 91.94 100 MET A C 1
ATOM 764 O O . MET A 1 100 ? -4.227 -2.963 -5.656 1 91.94 100 MET A O 1
ATOM 768 N N . ILE A 1 101 ? -4.207 -5.121 -5.148 1 94.88 101 ILE A N 1
ATOM 769 C CA . ILE A 1 101 ? -5.277 -5.441 -6.09 1 94.88 101 ILE A CA 1
ATOM 770 C C . ILE A 1 101 ? -6.559 -4.723 -5.68 1 94.88 101 ILE A C 1
ATOM 772 O O . ILE A 1 101 ? -7.211 -4.082 -6.508 1 94.88 101 ILE A O 1
ATOM 776 N N . LEU A 1 102 ? -6.871 -4.777 -4.449 1 91.38 102 LEU A N 1
ATOM 777 C CA . LEU A 1 102 ? -8.102 -4.164 -3.949 1 91.38 102 LEU A CA 1
ATOM 778 C C . LEU A 1 102 ? -8.016 -2.645 -4.027 1 91.38 102 LEU A C 1
ATOM 780 O O . LEU A 1 102 ? -9.008 -1.978 -4.32 1 91.38 102 LEU A O 1
ATOM 784 N N . LEU A 1 103 ? -6.848 -2.131 -3.744 1 90.62 103 LEU A N 1
ATOM 785 C CA . LEU A 1 103 ? -6.672 -0.69 -3.877 1 90.62 103 LEU A CA 1
ATOM 786 C C . LEU A 1 103 ? -6.902 -0.245 -5.316 1 90.62 103 LEU A C 1
ATOM 788 O O . LEU A 1 103 ? -7.641 0.711 -5.566 1 90.62 103 LEU A O 1
ATOM 792 N N . LEU A 1 104 ? -6.281 -0.929 -6.246 1 93.56 104 LEU A N 1
ATOM 793 C CA . LEU A 1 104 ? -6.438 -0.604 -7.66 1 93.56 104 LEU A CA 1
ATOM 794 C C . LEU A 1 104 ? -7.898 -0.725 -8.086 1 93.56 104 LEU A C 1
ATOM 796 O O . LEU A 1 104 ? -8.422 0.143 -8.789 1 93.56 104 LEU A O 1
ATOM 800 N N . THR A 1 105 ? -8.523 -1.79 -7.664 1 92.94 105 THR A N 1
ATOM 801 C CA . THR A 1 105 ? -9.922 -2 -8.016 1 92.94 105 THR A CA 1
ATOM 802 C C . THR A 1 105 ? -10.805 -0.917 -7.402 1 92.94 105 THR A C 1
ATOM 804 O O . THR A 1 105 ? -11.727 -0.425 -8.047 1 92.94 105 THR A O 1
ATOM 807 N N . TYR A 1 106 ? -10.57 -0.562 -6.203 1 89.25 106 TYR A N 1
ATOM 808 C CA . TYR A 1 106 ? -11.289 0.533 -5.559 1 89.25 106 TYR A CA 1
ATOM 809 C C . TYR A 1 106 ? -11.203 1.808 -6.391 1 89.25 106 TYR A C 1
ATOM 811 O O . TYR A 1 106 ? -12.211 2.471 -6.629 1 89.25 106 TYR A O 1
ATOM 819 N N . LEU A 1 107 ? -9.969 2.125 -6.754 1 88.56 107 LEU A N 1
ATOM 820 C CA . LEU A 1 107 ? -9.742 3.33 -7.543 1 88.56 107 LEU A CA 1
ATOM 821 C C . LEU A 1 107 ? -10.5 3.264 -8.867 1 88.56 107 LEU A C 1
ATOM 823 O O . LEU A 1 107 ? -11.086 4.258 -9.305 1 88.56 107 LEU A O 1
ATOM 827 N N . LEU A 1 108 ? -10.508 2.176 -9.492 1 91.19 108 LEU A N 1
ATOM 828 C CA . LEU A 1 108 ? -11.227 2.01 -10.742 1 91.19 108 LEU A CA 1
ATOM 829 C C . LEU A 1 108 ? -12.727 2.195 -10.539 1 91.19 108 LEU A C 1
ATOM 831 O O . LEU A 1 108 ? -13.391 2.861 -11.344 1 91.19 108 LEU A O 1
ATOM 835 N N . ILE A 1 109 ? -13.234 1.635 -9.469 1 87.44 109 ILE A N 1
ATOM 836 C CA . ILE A 1 109 ? -14.672 1.675 -9.203 1 87.44 109 ILE A CA 1
ATOM 837 C C . ILE A 1 109 ? -15.086 3.092 -8.812 1 87.44 109 ILE A C 1
ATOM 839 O O . ILE A 1 109 ? -16.016 3.658 -9.391 1 87.44 109 ILE A O 1
ATOM 843 N N . HIS A 1 110 ? -14.383 3.711 -7.906 1 80.5 110 HIS A N 1
ATOM 844 C CA . HIS A 1 110 ? -14.891 4.902 -7.238 1 80.5 110 HIS A CA 1
ATOM 845 C C . HIS A 1 110 ? -14.273 6.168 -7.816 1 80.5 110 HIS A C 1
ATOM 847 O O . HIS A 1 110 ? -14.867 7.246 -7.738 1 80.5 110 HIS A O 1
ATOM 853 N N . VAL A 1 111 ? -13.109 6.082 -8.328 1 79.38 111 VAL A N 1
ATOM 854 C CA . VAL A 1 111 ? -12.453 7.262 -8.875 1 79.38 111 VAL A CA 1
ATOM 855 C C . VAL A 1 111 ? -12.633 7.293 -10.391 1 79.38 111 VAL A C 1
ATOM 857 O O . VAL A 1 111 ? -13.039 8.312 -10.953 1 79.38 111 VAL A O 1
ATOM 860 N N . ALA A 1 112 ? -12.398 6.203 -11.055 1 85.81 112 ALA A N 1
ATOM 861 C CA . ALA A 1 112 ? -12.547 6.129 -12.508 1 85.81 112 ALA A CA 1
ATOM 862 C C . ALA A 1 112 ? -13.992 5.836 -12.898 1 85.81 112 ALA A C 1
ATOM 864 O O . ALA A 1 112 ? -14.336 5.836 -14.078 1 85.81 112 ALA A O 1
ATOM 865 N N . HIS A 1 113 ? -14.875 5.574 -11.938 1 86.69 113 HIS A N 1
ATOM 866 C CA . HIS A 1 113 ? -16.297 5.34 -12.133 1 86.69 113 HIS A CA 1
ATOM 867 C C . HIS A 1 113 ? -16.547 4.172 -13.086 1 86.69 113 HIS A C 1
ATOM 869 O O . HIS A 1 113 ? -17.328 4.289 -14.023 1 86.69 113 HIS A O 1
ATOM 875 N N . LYS A 1 114 ? -15.891 3.086 -12.844 1 92.06 114 LYS A N 1
ATOM 876 C CA . LYS A 1 114 ? -16.062 1.828 -13.57 1 92.06 114 LYS A CA 1
ATOM 877 C C . LYS A 1 114 ? -16.531 0.717 -12.641 1 92.06 114 LYS A C 1
ATOM 879 O O . LYS A 1 114 ? -15.766 -0.182 -12.289 1 92.06 114 LYS A O 1
ATOM 884 N N . PRO A 1 115 ? -17.812 0.657 -12.344 1 91.44 115 PRO A N 1
ATOM 885 C CA . PRO A 1 115 ? -18.359 -0.251 -11.328 1 91.44 115 PRO A CA 1
ATOM 886 C C . PRO A 1 115 ? -18.266 -1.719 -11.742 1 91.44 115 PRO A C 1
ATOM 888 O O . PRO A 1 115 ? -18.328 -2.607 -10.891 1 91.44 115 PRO A O 1
ATOM 891 N N . GLU A 1 116 ? -18.078 -1.95 -13.016 1 92.44 116 GLU A N 1
ATOM 892 C CA . GLU A 1 116 ? -18.016 -3.324 -13.508 1 92.44 116 GLU A CA 1
ATOM 893 C C . GLU A 1 116 ? -16.797 -4.059 -12.953 1 92.44 116 GLU A C 1
ATOM 895 O O . GLU A 1 116 ? -16.781 -5.293 -12.898 1 92.44 116 GLU A O 1
ATOM 900 N N . TYR A 1 117 ? -15.82 -3.326 -12.516 1 94.19 117 TYR A N 1
ATOM 901 C CA . TYR A 1 117 ? -14.586 -3.945 -12.031 1 94.19 117 TYR A CA 1
ATOM 902 C C . TYR A 1 117 ? -14.805 -4.586 -10.664 1 94.19 117 TYR A C 1
ATOM 904 O O . TYR A 1 117 ? -13.961 -5.359 -10.195 1 94.19 117 TYR A O 1
ATOM 912 N N . ALA A 1 118 ? -15.93 -4.312 -10.023 1 92.81 118 ALA A N 1
ATOM 913 C CA . ALA A 1 118 ? -16.219 -4.887 -8.711 1 92.81 118 ALA A CA 1
ATOM 914 C C . ALA A 1 118 ? -16.297 -6.41 -8.781 1 92.81 118 ALA A C 1
ATOM 916 O O . ALA A 1 118 ? -16.016 -7.098 -7.797 1 92.81 118 ALA A O 1
ATOM 917 N N . HIS A 1 119 ? -16.562 -6.93 -9.992 1 93.38 119 HIS A N 1
ATOM 918 C CA . HIS A 1 119 ? -16.828 -8.359 -10.109 1 93.38 119 HIS A CA 1
ATOM 919 C C . HIS A 1 119 ? -15.727 -9.062 -10.883 1 93.38 119 HIS A C 1
ATOM 921 O O . HIS A 1 119 ? -15.812 -10.266 -11.141 1 93.38 119 HIS A O 1
ATOM 927 N N . THR A 1 120 ? -14.695 -8.305 -11.258 1 93.69 120 THR A N 1
ATOM 928 C CA . THR A 1 120 ? -13.531 -8.961 -11.836 1 93.69 120 THR A CA 1
ATOM 929 C C . THR A 1 120 ? -12.742 -9.711 -10.766 1 93.69 120 THR A C 1
ATOM 931 O O . THR A 1 120 ? -12.578 -9.211 -9.648 1 93.69 120 THR A O 1
ATOM 934 N N . SER A 1 121 ? -12.297 -10.906 -11.094 1 95 121 SER A N 1
ATOM 935 C CA . SER A 1 121 ? -11.641 -11.742 -10.102 1 95 121 SER A CA 1
ATOM 936 C C . SER A 1 121 ? -10.203 -12.07 -10.508 1 95 121 SER A C 1
ATOM 938 O O . SER A 1 121 ? -9.898 -12.172 -11.695 1 95 121 SER A O 1
ATOM 940 N N . ALA A 1 122 ? -9.383 -12.148 -9.547 1 96.38 122 ALA A N 1
ATOM 941 C CA . ALA A 1 122 ? -8.008 -12.602 -9.734 1 96.38 122 ALA A CA 1
ATOM 942 C C . ALA A 1 122 ? -7.777 -13.945 -9.047 1 96.38 122 ALA A C 1
ATOM 944 O O . ALA A 1 122 ? -8.18 -14.141 -7.895 1 96.38 122 ALA A O 1
ATOM 945 N N . VAL A 1 123 ? -7.227 -14.859 -9.797 1 96.44 123 VAL A N 1
ATOM 946 C CA . VAL A 1 123 ? -6.887 -16.188 -9.297 1 96.44 123 VAL A CA 1
ATOM 947 C C . VAL A 1 123 ? -5.492 -16.578 -9.781 1 96.44 123 VAL A C 1
ATOM 949 O O . VAL A 1 123 ? -5.145 -16.359 -10.945 1 96.44 123 VAL A O 1
ATOM 952 N N . GLY A 1 124 ? -4.742 -17.172 -8.758 1 97.12 124 GLY A N 1
ATOM 953 C CA . GLY A 1 124 ? -3.441 -17.688 -9.156 1 97.12 124 GLY A CA 1
ATOM 954 C C . GLY A 1 124 ? -2.303 -17.156 -8.305 1 97.12 124 GLY A C 1
ATOM 955 O O . GLY A 1 124 ? -2.348 -16.016 -7.848 1 97.12 124 GLY A O 1
ATOM 956 N N . TYR A 1 125 ? -1.314 -17.984 -8.234 1 97.94 125 TYR A N 1
ATOM 957 C CA . TYR A 1 125 ? -0.096 -17.594 -7.535 1 97.94 125 TYR A CA 1
ATOM 958 C C . TYR A 1 125 ? 0.679 -16.547 -8.32 1 97.94 125 TYR A C 1
ATOM 960 O O . TYR A 1 125 ? 1.571 -15.891 -7.785 1 97.94 125 TYR A O 1
ATOM 968 N N . SER A 1 126 ? 0.281 -16.375 -9.57 1 97.25 126 SER A N 1
ATOM 969 C CA . SER A 1 126 ? 1.001 -15.508 -10.492 1 97.25 126 SER A CA 1
ATOM 970 C C . SER A 1 126 ? 1.055 -14.078 -9.969 1 97.25 126 SER A C 1
ATOM 972 O O . SER A 1 126 ? 1.972 -13.32 -10.305 1 97.25 126 SER A O 1
ATOM 974 N N . CYS A 1 127 ? 0.154 -13.594 -9.148 1 96.5 127 CYS A N 1
ATOM 975 C CA . CYS A 1 127 ? 0.24 -12.258 -8.578 1 96.5 127 CYS A CA 1
ATOM 976 C C . CYS A 1 127 ? 1.492 -12.109 -7.719 1 96.5 127 CYS A C 1
ATOM 978 O O . CYS A 1 127 ? 2.17 -11.078 -7.777 1 96.5 127 CYS A O 1
ATOM 980 N N . VAL A 1 128 ? 1.781 -13.125 -6.969 1 97.31 128 VAL A N 1
ATOM 981 C CA . VAL A 1 128 ? 2.994 -13.148 -6.156 1 97.31 128 VAL A CA 1
ATOM 982 C C . VAL A 1 128 ? 4.223 -13.203 -7.062 1 97.31 128 VAL A C 1
ATOM 984 O O . VAL A 1 128 ? 5.215 -12.516 -6.812 1 97.31 128 VAL A O 1
ATOM 987 N N . LEU A 1 129 ? 4.098 -13.992 -8.094 1 97.06 129 LEU A N 1
ATOM 988 C CA . LEU A 1 129 ? 5.215 -14.133 -9.023 1 97.06 129 LEU A CA 1
ATOM 989 C C . LEU A 1 129 ? 5.523 -12.812 -9.711 1 97.06 129 LEU A C 1
ATOM 991 O O . LEU A 1 129 ? 6.691 -12.445 -9.867 1 97.06 129 LEU A O 1
ATOM 995 N N . PHE A 1 130 ? 4.512 -12.125 -10.148 1 96.31 130 PHE A N 1
ATOM 996 C CA . PHE A 1 130 ? 4.719 -10.805 -10.727 1 96.31 130 PHE A CA 1
ATOM 997 C C . PHE A 1 130 ? 5.324 -9.852 -9.703 1 96.31 130 PHE A C 1
ATOM 999 O O . PHE A 1 130 ? 6.113 -8.969 -10.055 1 96.31 130 PHE A O 1
ATOM 1006 N N . GLY A 1 131 ? 4.941 -9.992 -8.438 1 96.31 131 GLY A N 1
ATOM 1007 C CA . GLY A 1 131 ? 5.598 -9.25 -7.375 1 96.31 131 GLY A CA 1
ATOM 1008 C C . GLY A 1 131 ? 7.086 -9.523 -7.289 1 96.31 131 GLY A C 1
ATOM 1009 O O . GLY A 1 131 ? 7.887 -8.594 -7.168 1 96.31 131 GLY A O 1
ATOM 1010 N N . TRP A 1 132 ? 7.426 -10.734 -7.359 1 93.19 132 TRP A N 1
ATOM 1011 C CA . TRP A 1 132 ? 8.836 -11.117 -7.336 1 93.19 132 TRP A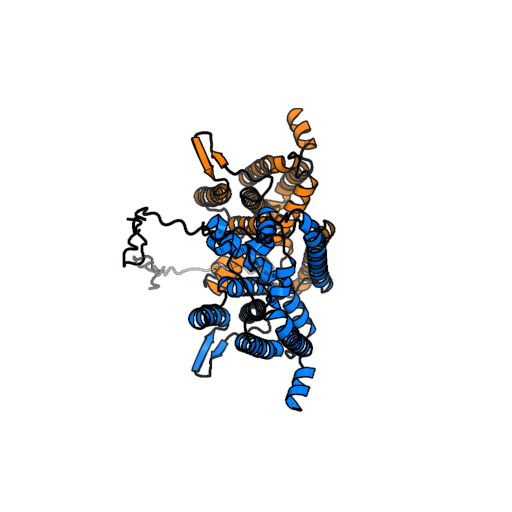 CA 1
ATOM 1012 C C . TRP A 1 132 ? 9.578 -10.531 -8.531 1 93.19 132 TRP A C 1
ATOM 1014 O O . TRP A 1 132 ? 10.703 -10.047 -8.398 1 93.19 132 TRP A O 1
ATOM 1024 N N . MET A 1 133 ? 8.984 -10.625 -9.711 1 91.81 133 MET A N 1
ATOM 1025 C CA . MET A 1 133 ? 9.625 -10.07 -10.891 1 91.81 133 MET A CA 1
ATOM 1026 C C . MET A 1 133 ? 9.891 -8.578 -10.719 1 91.81 133 MET A C 1
ATOM 1028 O O . MET A 1 133 ? 10.969 -8.086 -11.055 1 91.81 133 MET A O 1
ATOM 1032 N N . ALA A 1 134 ? 8.883 -7.906 -10.227 1 92.38 134 ALA A N 1
ATOM 1033 C CA . ALA A 1 134 ? 9.031 -6.473 -10 1 92.38 134 ALA A CA 1
ATOM 1034 C C . ALA A 1 134 ? 10.125 -6.188 -8.984 1 92.38 134 ALA A C 1
ATOM 1036 O O . ALA A 1 134 ? 10.953 -5.289 -9.18 1 92.38 134 ALA A O 1
ATOM 1037 N N . LEU A 1 135 ? 10.148 -6.934 -7.918 1 89.5 135 LEU A N 1
ATOM 1038 C CA . LEU A 1 135 ? 11.133 -6.773 -6.855 1 89.5 135 LEU A CA 1
ATOM 1039 C C . LEU A 1 135 ? 12.539 -7.023 -7.387 1 89.5 135 LEU A C 1
ATOM 1041 O O . LEU A 1 135 ? 13.453 -6.223 -7.145 1 89.5 135 LEU A O 1
ATOM 1045 N N . LEU A 1 136 ? 12.734 -8.055 -8.133 1 85.75 136 LEU A N 1
ATOM 1046 C CA . LEU A 1 136 ? 14.047 -8.438 -8.641 1 85.75 136 LEU A CA 1
ATOM 1047 C C . LEU A 1 136 ? 14.508 -7.488 -9.734 1 85.75 136 LEU A C 1
ATOM 1049 O O . LEU A 1 136 ? 15.711 -7.383 -10.008 1 85.75 136 LEU A O 1
ATOM 1053 N N . SER A 1 137 ? 13.578 -6.812 -10.367 1 83.94 137 SER A N 1
ATOM 1054 C CA . SER A 1 137 ? 13.93 -5.879 -11.438 1 83.94 137 SER A CA 1
ATOM 1055 C C . SER A 1 137 ? 14.336 -4.523 -10.867 1 83.94 137 SER A C 1
ATOM 1057 O O . SER A 1 137 ? 14.828 -3.662 -11.602 1 83.94 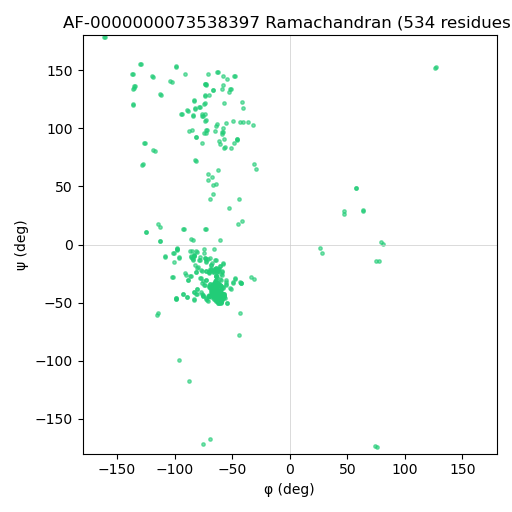137 SER A O 1
ATOM 1059 N N . SER A 1 138 ? 14.117 -4.355 -9.625 1 79.88 138 SER A N 1
ATOM 1060 C CA . SER A 1 138 ? 14.445 -3.082 -8.984 1 79.88 138 SER A CA 1
ATOM 1061 C C . SER A 1 138 ? 15.953 -2.926 -8.805 1 79.88 138 SER A C 1
ATOM 1063 O O . SER A 1 138 ? 16.625 -3.855 -8.367 1 79.88 138 SER A O 1
ATOM 1065 N N . PRO A 1 139 ? 16.547 -1.833 -9.25 1 66.81 139 PRO A N 1
ATOM 1066 C CA . PRO A 1 139 ? 18 -1.669 -9.227 1 66.81 139 PRO A CA 1
ATOM 1067 C C . PRO A 1 139 ? 18.594 -1.865 -7.836 1 66.81 139 PRO A C 1
ATOM 1069 O O . PRO A 1 139 ? 19.766 -2.26 -7.711 1 66.81 139 PRO A O 1
ATOM 1072 N N . ARG A 1 140 ? 18.016 -1.601 -6.801 1 60.41 140 ARG A N 1
ATOM 1073 C CA . ARG A 1 140 ? 18.656 -1.627 -5.484 1 60.41 140 ARG A CA 1
ATOM 1074 C C . ARG A 1 140 ? 18.625 -3.033 -4.895 1 60.41 140 ARG A C 1
ATOM 1076 O O . ARG A 1 140 ? 19.172 -3.266 -3.809 1 60.41 140 ARG A O 1
ATOM 1083 N N . HIS A 1 141 ? 18.156 -3.895 -5.656 1 59.72 141 HIS A N 1
ATOM 1084 C CA . HIS A 1 141 ? 18.078 -5.219 -5.047 1 59.72 141 HIS A CA 1
ATOM 1085 C C . HIS A 1 141 ? 19.375 -6 -5.266 1 59.72 141 HIS A C 1
ATOM 1087 O O . HIS A 1 141 ? 19.891 -6.055 -6.387 1 59.72 141 HIS A O 1
ATOM 1093 N N . PRO A 1 142 ? 20.031 -6.254 -4.148 1 51.84 142 PRO A N 1
ATOM 1094 C CA . PRO A 1 142 ? 21.312 -6.969 -4.305 1 51.84 142 PRO A CA 1
ATOM 1095 C C . PRO A 1 142 ? 21.219 -8.109 -5.32 1 51.84 142 PRO A C 1
ATOM 1097 O O . PRO A 1 142 ? 22.219 -8.414 -5.988 1 51.84 142 PRO A O 1
ATOM 1100 N N . GLY A 1 143 ? 20.062 -8.766 -5.43 1 49.81 143 GLY A N 1
ATOM 1101 C CA . GLY A 1 143 ? 19.891 -9.805 -6.426 1 49.81 143 GLY A CA 1
ATOM 1102 C C . GLY A 1 143 ? 19.312 -9.297 -7.727 1 49.81 143 GLY A C 1
ATOM 1103 O O . GLY A 1 143 ? 18.812 -10.078 -8.539 1 49.81 143 GLY A O 1
ATOM 1104 N N . GLY A 1 144 ? 19.344 -7.941 -7.812 1 55.81 144 GLY A N 1
ATOM 1105 C CA . GLY A 1 144 ? 18.703 -7.348 -8.977 1 55.81 144 GLY A CA 1
ATOM 1106 C C . GLY A 1 144 ? 19.484 -7.535 -10.258 1 55.81 144 GLY A C 1
ATOM 1107 O O . GLY A 1 144 ? 20.719 -7.688 -10.219 1 55.81 144 GLY A O 1
ATOM 1108 N N . ILE A 1 145 ? 18.844 -8.188 -11.273 1 51.91 145 ILE A N 1
ATOM 1109 C CA . ILE A 1 145 ? 19.391 -8.375 -12.617 1 51.91 145 ILE A CA 1
ATOM 1110 C C . ILE A 1 145 ? 19.281 -7.07 -13.406 1 51.91 145 ILE A C 1
ATOM 1112 O O . ILE A 1 145 ? 18.234 -6.414 -13.391 1 51.91 145 ILE A O 1
ATOM 1116 N N . THR A 1 146 ? 20.391 -6.441 -13.68 1 53.81 146 THR A N 1
ATOM 1117 C CA . THR A 1 146 ? 20.391 -5.188 -14.414 1 53.81 146 THR A CA 1
ATOM 1118 C C . THR A 1 146 ? 19.875 -5.402 -15.844 1 53.81 146 THR A C 1
ATOM 1120 O O . THR A 1 146 ? 19.188 -4.543 -16.406 1 53.81 146 THR A O 1
ATOM 1123 N N . MET A 1 147 ? 20.344 -6.551 -16.344 1 50.56 147 MET A N 1
ATOM 1124 C CA . MET A 1 147 ? 19.938 -6.863 -17.703 1 50.56 147 MET A CA 1
ATOM 1125 C C . MET A 1 147 ? 19.531 -8.328 -17.844 1 50.56 147 MET A C 1
ATOM 1127 O O . MET A 1 147 ? 20.109 -9.195 -17.188 1 50.56 147 MET A O 1
ATOM 1131 N N . LEU A 1 148 ? 18.297 -8.617 -18.234 1 51.41 148 LEU A N 1
ATOM 1132 C CA . LEU A 1 148 ? 17.891 -10 -18.5 1 51.41 148 LEU A CA 1
ATOM 1133 C C . LEU A 1 148 ? 18.047 -10.344 -19.969 1 51.41 148 LEU A C 1
ATOM 1135 O O . LEU A 1 148 ? 17.484 -9.672 -20.844 1 51.41 148 LEU A O 1
ATOM 1139 N N . PRO A 1 149 ? 19 -11.242 -20.219 1 47.59 149 PRO A N 1
ATOM 1140 C CA . PRO A 1 149 ? 19.094 -11.68 -21.609 1 47.59 149 PRO A CA 1
ATOM 1141 C C . PRO A 1 149 ? 17.828 -12.414 -22.062 1 47.59 149 PRO A C 1
ATOM 1143 O O . PRO A 1 149 ? 17.312 -13.281 -21.359 1 47.59 149 PRO A O 1
ATOM 1146 N N . VAL A 1 150 ? 17.047 -11.781 -22.75 1 45.81 150 VAL A N 1
ATOM 1147 C CA . VAL A 1 150 ? 15.93 -12.477 -23.375 1 45.81 150 VAL A CA 1
ATOM 1148 C C . VAL A 1 150 ? 16.438 -13.328 -24.547 1 45.81 150 VAL A C 1
ATOM 1150 O O . VAL A 1 150 ? 16.719 -12.797 -25.625 1 45.81 150 VAL A O 1
ATOM 1153 N N . PHE A 1 151 ? 16.328 -14.594 -24.344 1 47.31 151 PHE A N 1
ATOM 1154 C CA . PHE A 1 151 ? 16.656 -15.617 -25.328 1 47.31 151 PHE A CA 1
ATOM 1155 C C . PHE A 1 151 ? 18.016 -15.336 -25.969 1 47.31 151 PHE A C 1
ATOM 1157 O O . PHE A 1 151 ? 18.234 -15.656 -27.141 1 47.31 151 PHE A O 1
ATOM 1164 N N . GLY A 1 152 ? 18.891 -14.75 -25.375 1 48.47 152 GLY A N 1
ATOM 1165 C CA . GLY A 1 152 ? 20.188 -14.492 -25.984 1 48.47 152 GLY A CA 1
ATOM 1166 C C . GLY A 1 152 ? 20.156 -13.391 -27.016 1 48.47 152 GLY A C 1
ATOM 1167 O O . GLY A 1 152 ? 21.188 -13.008 -27.562 1 48.47 152 GLY A O 1
ATOM 1168 N N . LEU A 1 153 ? 19.031 -12.992 -27.469 1 47.91 153 LEU A N 1
ATOM 1169 C CA . LEU A 1 153 ? 18.891 -12.102 -28.609 1 47.91 153 LEU A CA 1
ATOM 1170 C C . LEU A 1 153 ? 18.812 -10.648 -28.172 1 47.91 153 LEU A C 1
ATOM 1172 O O . LEU A 1 153 ? 19.234 -9.742 -28.906 1 47.91 153 LEU A O 1
ATOM 1176 N N . ALA A 1 154 ? 18.094 -10.359 -27.156 1 49.12 154 ALA A N 1
ATOM 1177 C CA . ALA A 1 154 ? 17.984 -8.969 -26.719 1 49.12 154 ALA A CA 1
ATOM 1178 C C . ALA A 1 154 ? 18.125 -8.859 -25.203 1 49.12 154 ALA A C 1
ATOM 1180 O O . ALA A 1 154 ? 17.844 -9.812 -24.469 1 49.12 154 ALA A O 1
ATOM 1181 N N . SER A 1 155 ? 18.938 -7.863 -24.797 1 55.94 155 SER A N 1
ATOM 1182 C CA . SER A 1 155 ? 19.047 -7.559 -23.375 1 55.94 155 SER A CA 1
ATOM 1183 C C . SER A 1 155 ? 17.969 -6.57 -22.922 1 55.94 155 SER A C 1
ATOM 1185 O O . SER A 1 155 ? 17.844 -5.492 -23.516 1 55.94 155 SER A O 1
ATOM 1187 N N . VAL A 1 156 ? 16.953 -7.059 -22.391 1 57.88 156 VAL A N 1
ATOM 1188 C CA . VAL A 1 156 ? 15.93 -6.172 -21.844 1 57.88 156 VAL A CA 1
ATOM 1189 C C . VAL A 1 156 ? 16.328 -5.723 -20.438 1 57.88 156 VAL A C 1
ATOM 1191 O O . VAL A 1 156 ? 16.812 -6.527 -19.641 1 57.88 156 VAL A O 1
ATOM 1194 N N . PRO A 1 157 ? 16.344 -4.438 -20.375 1 65.62 157 PRO A N 1
ATOM 1195 C CA . PRO A 1 157 ? 16.672 -3.969 -19.031 1 65.62 157 PRO A CA 1
ATOM 1196 C C . PRO A 1 157 ? 15.797 -4.609 -17.953 1 65.62 157 PRO A C 1
ATOM 1198 O O . PRO A 1 157 ? 14.602 -4.848 -18.188 1 65.62 157 PRO A O 1
ATOM 1201 N N . ALA A 1 158 ? 16.406 -5.012 -16.969 1 68.56 158 ALA A N 1
ATOM 1202 C CA . ALA A 1 158 ? 15.789 -5.73 -15.859 1 68.56 158 ALA A CA 1
ATOM 1203 C C . ALA A 1 158 ? 14.516 -5.027 -15.398 1 68.56 158 ALA A C 1
ATOM 1205 O O . ALA A 1 158 ? 13.523 -5.68 -15.07 1 68.56 158 ALA A O 1
ATOM 1206 N N . TRP A 1 159 ? 14.539 -3.699 -15.586 1 72.31 159 TRP A N 1
ATOM 1207 C CA . TRP A 1 159 ? 13.391 -2.943 -15.094 1 72.31 159 TRP A CA 1
ATOM 1208 C C . TRP A 1 159 ? 12.172 -3.186 -15.969 1 72.31 159 TRP A C 1
ATOM 1210 O O . TRP A 1 159 ? 11.031 -3.016 -15.516 1 72.31 159 TRP A O 1
ATOM 1220 N N . ALA A 1 160 ? 12.344 -3.752 -17.156 1 79.69 160 ALA A N 1
ATOM 1221 C CA . ALA A 1 160 ? 11.258 -3.885 -18.109 1 79.69 160 ALA A CA 1
ATOM 1222 C C . ALA A 1 160 ? 10.602 -5.258 -18.016 1 79.69 160 ALA A C 1
ATOM 1224 O O . ALA A 1 160 ? 9.508 -5.469 -18.547 1 79.69 160 ALA A O 1
ATOM 1225 N N . THR A 1 161 ? 11.25 -6.109 -17.297 1 82.56 161 THR A N 1
ATOM 1226 C CA . THR A 1 161 ? 10.828 -7.504 -17.312 1 82.56 161 THR A CA 1
ATOM 1227 C C . THR A 1 161 ? 9.406 -7.641 -16.766 1 82.56 161 THR A C 1
ATOM 1229 O O . THR A 1 161 ? 8.555 -8.266 -17.406 1 82.56 161 THR A O 1
ATOM 1232 N N . PRO A 1 162 ? 9.148 -7.082 -15.625 1 90.06 162 PRO A N 1
ATOM 1233 C CA . PRO A 1 162 ? 7.777 -7.25 -15.133 1 90.06 162 PRO A CA 1
ATOM 1234 C C . PRO A 1 162 ? 6.742 -6.574 -16.031 1 90.06 162 PRO A C 1
ATOM 1236 O O . PRO A 1 162 ? 5.641 -7.102 -16.203 1 90.06 162 PRO A O 1
ATOM 1239 N N . TRP A 1 163 ? 7.086 -5.555 -16.641 1 90.69 163 TRP A N 1
ATOM 1240 C CA . TRP A 1 163 ? 6.164 -4.832 -17.516 1 90.69 163 TRP A CA 1
ATOM 1241 C C . TRP A 1 163 ? 5.965 -5.574 -18.828 1 90.69 163 TRP A C 1
ATOM 1243 O O . TRP A 1 163 ? 4.844 -5.672 -19.328 1 90.69 163 TRP A O 1
ATOM 1253 N N . ALA A 1 164 ? 7.066 -6.055 -19.391 1 89.25 164 ALA A N 1
ATOM 1254 C CA . ALA A 1 164 ? 6.957 -6.883 -20.594 1 89.25 164 ALA A CA 1
ATOM 1255 C C . ALA A 1 164 ? 6.098 -8.117 -20.328 1 89.25 164 ALA A C 1
ATOM 1257 O O . ALA A 1 164 ? 5.234 -8.469 -21.141 1 89.25 164 ALA A O 1
ATOM 1258 N N . SER A 1 165 ? 6.352 -8.742 -19.188 1 91.06 165 SER A N 1
ATOM 1259 C CA . SER A 1 165 ? 5.578 -9.922 -18.812 1 91.06 165 SER A CA 1
ATOM 1260 C C . SER A 1 165 ? 4.102 -9.578 -18.641 1 91.06 165 SER A C 1
ATOM 1262 O O . SER A 1 165 ? 3.23 -10.367 -19.031 1 91.06 165 SER A O 1
ATOM 1264 N N . LEU A 1 166 ? 3.854 -8.43 -18.062 1 93.81 166 LEU A N 1
ATOM 1265 C CA . LEU A 1 166 ? 2.477 -7.98 -17.891 1 93.81 166 LEU A CA 1
ATOM 1266 C C . LEU A 1 166 ? 1.779 -7.828 -19.234 1 93.81 166 LEU A C 1
ATOM 1268 O O . LEU A 1 166 ? 0.677 -8.344 -19.422 1 93.81 166 LEU A O 1
ATOM 1272 N N . VAL A 1 167 ? 2.4 -7.191 -20.188 1 91.56 167 VAL A N 1
ATOM 1273 C CA . VAL A 1 167 ? 1.828 -6.934 -21.5 1 91.56 167 VAL A CA 1
ATOM 1274 C C . VAL A 1 167 ? 1.679 -8.242 -22.266 1 91.56 167 VAL A C 1
ATOM 1276 O O . VAL A 1 167 ? 0.62 -8.516 -22.844 1 91.56 167 VAL A O 1
ATOM 1279 N N . ILE A 1 168 ? 2.691 -9.062 -22.219 1 89.62 168 ILE A N 1
ATOM 1280 C CA . ILE A 1 168 ? 2.686 -10.328 -22.938 1 89.62 168 ILE A CA 1
ATOM 1281 C C . ILE A 1 168 ? 1.573 -11.227 -22.406 1 89.62 168 ILE A C 1
ATOM 1283 O O . ILE A 1 168 ? 0.798 -11.789 -23.172 1 89.62 168 ILE A O 1
ATOM 1287 N N . THR A 1 169 ? 1.513 -11.328 -21.062 1 91.25 169 THR A N 1
ATOM 1288 C CA . THR A 1 169 ? 0.473 -12.156 -20.469 1 91.25 169 THR A CA 1
ATOM 1289 C C . THR A 1 169 ? -0.913 -11.617 -20.812 1 91.25 169 THR A C 1
ATOM 1291 O O . THR A 1 169 ? -1.823 -12.383 -21.125 1 91.25 169 THR A O 1
ATOM 1294 N N . SER A 1 170 ? -1.055 -10.281 -20.781 1 90.06 170 SER A N 1
ATOM 1295 C CA . SER A 1 170 ? -2.346 -9.672 -21.078 1 90.06 170 SER A CA 1
ATOM 1296 C C . SER A 1 170 ? -2.75 -9.914 -22.531 1 90.06 170 SER A C 1
ATOM 1298 O O . SER A 1 170 ? -3.932 -10.094 -22.828 1 90.06 170 SER A O 1
ATOM 1300 N N . LEU A 1 171 ? -1.861 -9.969 -23.438 1 89.88 171 LEU A N 1
ATOM 1301 C CA . LEU A 1 171 ? -2.131 -10.164 -24.844 1 89.88 171 LEU A CA 1
ATOM 1302 C C . LEU A 1 171 ? -2.371 -11.633 -25.156 1 89.88 171 LEU A C 1
ATOM 1304 O O . LEU A 1 171 ? -3.26 -11.969 -25.953 1 89.88 171 LEU A O 1
ATOM 1308 N N . LEU A 1 172 ? -1.673 -12.508 -24.562 1 88.94 172 LEU A N 1
ATOM 1309 C CA . LEU A 1 172 ? -1.688 -13.93 -24.906 1 88.94 172 LEU A CA 1
ATOM 1310 C C . LEU A 1 172 ? -2.777 -14.664 -24.141 1 88.94 172 LEU A C 1
ATOM 1312 O O . LEU A 1 172 ? -3.293 -15.688 -24.594 1 88.94 172 LEU A O 1
ATOM 1316 N N . ILE A 1 173 ? -3.078 -14.195 -22.938 1 90.75 173 ILE A N 1
ATOM 1317 C CA . ILE A 1 173 ? -4.066 -14.844 -22.078 1 90.75 173 ILE A CA 1
ATOM 1318 C C . ILE A 1 173 ? -5.117 -13.82 -21.656 1 90.75 173 ILE A C 1
ATOM 1320 O O . ILE A 1 173 ? -5.051 -13.289 -20.547 1 90.75 173 ILE A O 1
ATOM 1324 N N . PRO A 1 174 ? -6.156 -13.656 -22.469 1 87.88 174 PRO A N 1
ATOM 1325 C CA . PRO A 1 174 ? -7.148 -12.617 -22.188 1 87.88 174 PRO A CA 1
ATOM 1326 C C . PRO A 1 174 ? -7.887 -12.844 -20.875 1 87.88 174 PRO A C 1
ATOM 1328 O O . PRO A 1 174 ? -8.414 -11.898 -20.281 1 87.88 174 PRO A O 1
ATOM 1331 N N . SER A 1 175 ? -7.93 -14.086 -20.438 1 89.44 175 SER A N 1
ATOM 1332 C CA . SER A 1 175 ? -8.633 -14.398 -19.203 1 89.44 175 SER A CA 1
ATOM 1333 C C . SER A 1 175 ? -7.773 -14.078 -17.984 1 89.44 175 SER A C 1
ATOM 1335 O O . SER A 1 175 ? -8.258 -14.109 -16.844 1 89.44 175 SER A O 1
ATOM 1337 N N . ALA A 1 176 ? -6.516 -13.711 -18.266 1 91.88 176 ALA A N 1
ATOM 1338 C CA . ALA A 1 176 ? -5.629 -13.383 -17.156 1 91.88 176 ALA A CA 1
ATOM 1339 C C . ALA A 1 176 ? -5.992 -12.031 -16.547 1 91.88 176 ALA A C 1
ATOM 1341 O O . ALA A 1 176 ? -6.324 -11.086 -17.266 1 91.88 176 ALA A O 1
ATOM 1342 N N . SER A 1 177 ? -5.965 -11.961 -15.258 1 93.5 177 SER A N 1
ATOM 1343 C CA . SER A 1 177 ? -6.301 -10.727 -14.547 1 93.5 177 SER A CA 1
ATOM 1344 C C . SER A 1 177 ? -5.191 -9.695 -14.68 1 93.5 177 SER A C 1
ATOM 1346 O O . SER A 1 177 ? -4.148 -9.805 -14.031 1 93.5 177 SER A O 1
ATOM 1348 N N . PHE A 1 178 ? -5.469 -8.703 -15.477 1 95.56 178 PHE A N 1
ATOM 1349 C CA . PHE A 1 178 ? -4.516 -7.609 -15.609 1 95.56 178 PHE A CA 1
ATOM 1350 C C . PHE A 1 178 ? -4.301 -6.91 -14.273 1 95.56 178 PHE A C 1
ATOM 1352 O O . PHE A 1 178 ? -3.164 -6.66 -13.875 1 95.56 178 PHE A O 1
ATOM 1359 N N . ILE A 1 179 ? -5.375 -6.629 -13.57 1 95.88 179 ILE A N 1
ATOM 1360 C CA . ILE A 1 179 ? -5.332 -5.926 -12.289 1 95.88 179 ILE A CA 1
ATOM 1361 C C . ILE A 1 179 ? -4.605 -6.785 -11.258 1 95.88 179 ILE A C 1
ATOM 1363 O O . ILE A 1 179 ? -3.879 -6.262 -10.414 1 95.88 179 ILE A O 1
ATOM 1367 N N . GLY A 1 180 ? -4.797 -8.062 -11.312 1 97.25 180 GLY A N 1
ATOM 1368 C CA . GLY A 1 180 ? -4.098 -8.969 -10.422 1 97.25 180 GLY A CA 1
ATOM 1369 C C . GLY A 1 180 ? -2.59 -8.906 -10.562 1 97.25 180 GLY A C 1
ATOM 1370 O O . GLY A 1 180 ? -1.874 -8.75 -9.57 1 97.25 180 GLY A O 1
ATOM 1371 N N . HIS A 1 181 ? -2.139 -8.984 -11.836 1 97.38 181 HIS A N 1
ATOM 1372 C CA . HIS A 1 181 ? -0.702 -8.945 -12.086 1 97.38 181 HIS A CA 1
ATOM 1373 C C . HIS A 1 181 ? -0.121 -7.582 -11.727 1 97.38 181 HIS A C 1
ATOM 1375 O O . HIS A 1 181 ? 0.939 -7.496 -11.102 1 97.38 181 HIS A O 1
ATOM 1381 N N . LEU A 1 182 ? -0.871 -6.582 -12.102 1 96.75 182 LEU A N 1
ATOM 1382 C CA . LEU A 1 182 ? -0.409 -5.234 -11.781 1 96.75 182 LEU A CA 1
ATOM 1383 C C . LEU A 1 182 ? -0.354 -5.027 -10.273 1 96.75 182 LEU A C 1
ATOM 1385 O O . LEU A 1 182 ? 0.593 -4.426 -9.758 1 96.75 182 LEU A O 1
ATOM 1389 N N . GLY A 1 183 ? -1.333 -5.453 -9.578 1 96.88 183 GLY A N 1
ATOM 1390 C CA . GLY A 1 183 ? -1.322 -5.391 -8.125 1 96.88 183 GLY A CA 1
ATOM 1391 C C . GLY A 1 183 ? -0.14 -6.113 -7.508 1 96.88 183 GLY A C 1
ATOM 1392 O O . GLY A 1 183 ? 0.496 -5.598 -6.586 1 96.88 183 GLY A O 1
ATOM 1393 N N . GLY A 1 184 ? 0.152 -7.281 -8 1 96.88 184 GLY A N 1
ATOM 1394 C CA . GLY A 1 184 ? 1.342 -7.996 -7.562 1 96.88 184 GLY A CA 1
ATOM 1395 C C . GLY A 1 184 ? 2.623 -7.215 -7.789 1 96.88 184 GLY A C 1
ATOM 1396 O O . GLY A 1 184 ? 3.488 -7.164 -6.914 1 96.88 184 GLY A O 1
ATOM 1397 N N . MET A 1 185 ? 2.719 -6.586 -8.945 1 95.44 185 MET A N 1
ATOM 1398 C CA . MET A 1 185 ? 3.9 -5.789 -9.258 1 95.44 185 MET A CA 1
ATOM 1399 C C . MET A 1 185 ? 4.051 -4.629 -8.281 1 95.44 185 MET A C 1
ATOM 1401 O O . MET A 1 185 ? 5.152 -4.352 -7.805 1 95.44 185 MET A O 1
ATOM 1405 N N . LEU A 1 186 ? 2.955 -3.977 -8.016 1 94.06 186 LEU A N 1
ATOM 1406 C CA . LEU A 1 186 ? 3.006 -2.857 -7.078 1 94.06 186 LEU A CA 1
ATOM 1407 C C . LEU A 1 186 ? 3.438 -3.328 -5.691 1 94.06 186 LEU A C 1
ATOM 1409 O O . LEU A 1 186 ? 4.199 -2.643 -5.008 1 94.06 186 LEU A O 1
ATOM 1413 N N . ALA A 1 187 ? 2.936 -4.426 -5.277 1 93.06 187 ALA A N 1
ATOM 1414 C CA . ALA A 1 187 ? 3.389 -5.02 -4.02 1 93.06 187 ALA A CA 1
ATOM 1415 C C . ALA A 1 187 ? 4.895 -5.273 -4.043 1 93.06 187 ALA A C 1
ATOM 1417 O O . ALA A 1 187 ? 5.594 -4.992 -3.07 1 93.06 187 ALA A O 1
ATOM 1418 N N . GLY A 1 188 ? 5.371 -5.785 -5.168 1 92.75 188 GLY A N 1
ATOM 1419 C CA . GLY A 1 188 ? 6.797 -6.023 -5.32 1 92.75 188 GLY A CA 1
ATOM 1420 C C . GLY A 1 188 ? 7.625 -4.754 -5.234 1 92.75 188 GLY A C 1
ATOM 1421 O O . GLY A 1 188 ? 8.672 -4.73 -4.586 1 92.75 188 GLY A O 1
ATOM 1422 N N . TYR A 1 189 ? 7.148 -3.746 -5.867 1 89.75 189 TYR A N 1
ATOM 1423 C CA . TYR A 1 189 ? 7.852 -2.471 -5.812 1 89.75 189 TYR A CA 1
ATOM 1424 C C . TYR A 1 189 ? 7.848 -1.906 -4.398 1 89.75 189 TYR A C 1
ATOM 1426 O O . TYR A 1 189 ? 8.82 -1.28 -3.969 1 89.75 189 TYR A O 1
ATOM 1434 N N . LEU A 1 190 ? 6.793 -2.086 -3.701 1 88.06 190 LEU A N 1
ATOM 1435 C CA . LEU A 1 190 ? 6.727 -1.644 -2.312 1 88.06 190 LEU A CA 1
ATOM 1436 C C . LEU A 1 190 ? 7.773 -2.359 -1.465 1 88.06 190 LEU A C 1
ATOM 1438 O O . LEU A 1 190 ? 8.461 -1.728 -0.661 1 88.06 190 LEU A O 1
ATOM 1442 N N . VAL A 1 191 ? 7.895 -3.602 -1.665 1 85.81 191 VAL A N 1
ATOM 1443 C CA . VAL A 1 191 ? 8.875 -4.375 -0.911 1 85.81 191 VAL A CA 1
ATOM 1444 C C . VAL A 1 191 ? 10.281 -3.941 -1.297 1 85.81 191 VAL A C 1
ATOM 1446 O O . VAL A 1 191 ? 11.18 -3.896 -0.449 1 85.81 191 VAL A O 1
ATOM 1449 N N . ALA A 1 192 ? 10.469 -3.6 -2.521 1 85.81 192 ALA A N 1
ATOM 1450 C CA . ALA A 1 192 ? 11.781 -3.213 -3.047 1 85.81 192 ALA A CA 1
ATOM 1451 C C . ALA A 1 192 ? 12.281 -1.934 -2.383 1 85.81 192 ALA A C 1
ATOM 1453 O O . ALA A 1 192 ? 13.469 -1.62 -2.443 1 85.81 192 ALA A O 1
ATOM 1454 N N . LEU A 1 193 ? 11.344 -1.167 -1.803 1 79.81 193 LEU A N 1
ATOM 1455 C CA . LEU A 1 193 ? 11.734 0.051 -1.103 1 79.81 193 LEU A CA 1
ATOM 1456 C C . LEU A 1 193 ? 12.68 -0.266 0.051 1 79.81 193 LEU A C 1
ATOM 1458 O O . LEU A 1 193 ? 13.406 0.614 0.527 1 79.81 193 LEU A O 1
ATOM 1462 N N . GLY A 1 194 ? 12.711 -1.54 0.505 1 72.69 194 GLY A N 1
ATOM 1463 C CA . GLY A 1 194 ? 13.617 -1.97 1.558 1 72.69 194 GLY A CA 1
ATOM 1464 C C . GLY A 1 194 ? 13.125 -1.625 2.949 1 72.69 194 GLY A C 1
ATOM 1465 O O . GLY A 1 194 ? 13.828 -1.849 3.938 1 72.69 194 GLY A O 1
ATOM 1466 N N . THR A 1 195 ? 11.992 -1.021 2.979 1 59.81 195 THR A N 1
ATOM 1467 C CA . THR A 1 195 ? 11.484 -0.592 4.277 1 59.81 195 THR A CA 1
ATOM 1468 C C . THR A 1 195 ? 11.141 -1.796 5.152 1 59.81 195 THR A C 1
ATOM 1470 O O . THR A 1 195 ? 11.258 -1.733 6.375 1 59.81 195 THR A O 1
ATOM 1473 N N . PHE A 1 196 ? 10.906 -2.91 4.434 1 58.5 196 PHE A N 1
ATOM 1474 C CA . PHE A 1 196 ? 10.469 -4.086 5.176 1 58.5 196 PHE A CA 1
ATOM 1475 C C . PHE A 1 196 ? 11.664 -4.93 5.613 1 58.5 196 PHE A C 1
ATOM 1477 O O . PHE A 1 196 ? 11.547 -5.754 6.52 1 58.5 196 PHE A O 1
ATOM 1484 N N . GLN A 1 197 ? 12.719 -4.801 4.863 1 57.47 197 GLN A N 1
ATOM 1485 C CA . GLN A 1 197 ? 13.922 -5.543 5.227 1 57.47 197 GLN A CA 1
ATOM 1486 C C . GLN A 1 197 ? 14.461 -5.098 6.582 1 57.47 197 GLN A C 1
ATOM 1488 O O . GLN A 1 197 ? 15.164 -5.848 7.254 1 57.47 197 GLN A O 1
ATOM 1493 N N . LEU A 1 198 ? 14.008 -3.918 6.824 1 54.34 198 LEU A N 1
ATOM 1494 C CA . LEU A 1 198 ? 14.469 -3.389 8.102 1 54.34 198 LEU A CA 1
ATOM 1495 C C . LEU A 1 198 ? 13.594 -3.893 9.25 1 54.34 198 LEU A C 1
ATOM 1497 O O . LEU A 1 198 ? 13.961 -3.771 10.414 1 54.34 198 LEU A O 1
ATOM 1501 N N . LEU A 1 199 ? 12.516 -4.523 8.797 1 55.12 199 LEU A N 1
ATOM 1502 C CA . LEU A 1 199 ? 11.633 -5.031 9.836 1 55.12 199 LEU A CA 1
ATOM 1503 C C . LEU A 1 199 ? 12.125 -6.375 10.359 1 55.12 199 LEU A C 1
ATOM 1505 O O . LEU A 1 199 ? 12.5 -7.254 9.586 1 55.12 199 LEU A O 1
ATOM 1509 N N . PRO A 1 200 ? 12.453 -6.387 11.648 1 52.59 200 PRO A N 1
ATOM 1510 C CA . PRO A 1 200 ? 12.82 -7.695 12.188 1 52.59 200 PRO A CA 1
ATOM 1511 C C . PRO A 1 200 ? 11.82 -8.789 11.82 1 52.59 200 PRO A C 1
ATOM 1513 O O . PRO A 1 200 ? 10.664 -8.492 11.508 1 52.59 200 PRO A O 1
ATOM 1516 N N . ALA A 1 201 ? 12.312 -9.969 11.609 1 54.41 201 ALA A N 1
ATOM 1517 C CA . ALA A 1 201 ? 11.516 -11.133 11.25 1 54.41 201 ALA A CA 1
ATOM 1518 C C . ALA A 1 201 ? 10.242 -11.203 12.078 1 54.41 201 ALA A C 1
ATOM 1520 O O . ALA A 1 201 ? 9.188 -11.609 11.586 1 54.41 201 ALA A O 1
ATOM 1521 N N . GLY A 1 202 ? 10.344 -10.766 13.234 1 54.16 202 GLY A N 1
ATOM 1522 C CA . GLY A 1 202 ? 9.195 -10.797 14.133 1 54.16 202 GLY A CA 1
ATOM 1523 C C . GLY A 1 202 ? 8.039 -9.93 13.664 1 54.16 202 GLY A C 1
ATOM 1524 O O . GLY A 1 202 ? 6.879 -10.273 13.875 1 54.16 202 GLY A O 1
ATOM 1525 N N . TRP A 1 203 ? 8.391 -8.945 12.938 1 55.78 203 TRP A N 1
ATOM 1526 C CA . TRP A 1 203 ? 7.324 -8.07 12.445 1 55.78 203 TRP A CA 1
ATOM 1527 C C . TRP A 1 203 ? 6.559 -8.727 11.305 1 55.78 203 TRP A C 1
ATOM 1529 O O . TRP A 1 203 ? 5.328 -8.633 11.242 1 55.78 203 TRP A O 1
ATOM 1539 N N . VAL A 1 204 ? 7.336 -9.32 10.445 1 56.81 204 VAL A N 1
ATOM 1540 C CA . VAL A 1 204 ? 6.676 -10.023 9.344 1 56.81 204 VAL A CA 1
ATOM 1541 C C . VAL A 1 204 ? 5.77 -11.117 9.906 1 56.81 204 VAL A C 1
ATOM 1543 O O . VAL A 1 204 ? 4.633 -11.281 9.453 1 56.81 204 VAL A O 1
ATOM 1546 N N . LEU A 1 205 ? 6.324 -11.664 10.891 1 55.03 205 LEU A N 1
ATOM 1547 C CA . LEU A 1 205 ? 5.535 -12.711 11.539 1 55.03 205 LEU A CA 1
ATOM 1548 C C . LEU A 1 205 ? 4.289 -12.117 12.188 1 55.03 205 LEU A C 1
ATOM 1550 O O . LEU A 1 205 ? 3.215 -12.727 12.141 1 55.03 205 LEU A O 1
ATOM 1554 N N . SER A 1 206 ? 4.512 -11.016 12.742 1 55.16 206 SER A N 1
ATOM 1555 C CA . SER A 1 206 ? 3.371 -10.367 13.383 1 55.16 206 SER A CA 1
ATOM 1556 C C . SER A 1 206 ? 2.338 -9.93 12.352 1 55.16 206 SER A C 1
ATOM 1558 O O . SER A 1 206 ? 1.133 -10.07 12.57 1 55.16 206 SER A O 1
ATOM 1560 N N . LEU A 1 207 ? 2.84 -9.453 11.266 1 58.62 207 LEU A N 1
ATOM 1561 C CA . LEU A 1 207 ? 1.926 -9.047 10.203 1 58.62 207 LEU A CA 1
ATOM 1562 C C . LEU A 1 207 ? 1.189 -10.25 9.633 1 58.62 207 LEU A C 1
ATOM 1564 O O . LEU A 1 207 ? -0.027 -10.203 9.438 1 58.62 207 LEU A O 1
ATOM 1568 N N . CYS A 1 208 ? 2.01 -11.281 9.43 1 54.66 208 CYS A N 1
ATOM 1569 C CA . CYS A 1 208 ? 1.407 -12.508 8.906 1 54.66 208 CYS A CA 1
ATOM 1570 C C . CYS A 1 208 ? 0.448 -13.117 9.922 1 54.66 208 CYS A C 1
ATOM 1572 O O . CYS A 1 208 ? -0.63 -13.586 9.555 1 54.66 208 CYS A O 1
ATOM 1574 N N . GLY A 1 209 ? 0.952 -13.07 11.109 1 51.59 209 GLY A N 1
ATOM 1575 C CA . GLY A 1 209 ? 0.078 -13.555 12.164 1 51.59 209 GLY A CA 1
ATOM 1576 C C . GLY A 1 209 ? -1.209 -12.766 12.289 1 51.59 209 GLY A C 1
ATOM 1577 O O . GLY A 1 209 ? -2.291 -13.344 12.422 1 51.59 209 GLY A O 1
ATOM 1578 N N . GLY A 1 210 ? -1.094 -11.539 12.281 1 54.03 210 GLY A N 1
ATOM 1579 C CA . GLY A 1 210 ? -2.281 -10.703 12.32 1 54.03 210 GLY A CA 1
ATOM 1580 C C . GLY A 1 210 ? -3.201 -10.914 11.133 1 54.03 210 GLY A C 1
ATOM 1581 O O . GLY A 1 210 ? -4.422 -10.969 11.289 1 54.03 210 GLY A O 1
ATOM 1582 N N . ALA A 1 211 ? -2.527 -10.984 10.008 1 55.19 211 ALA A N 1
ATOM 1583 C CA . ALA A 1 211 ? -3.314 -11.258 8.805 1 55.19 211 ALA A CA 1
ATOM 1584 C C . ALA A 1 211 ? -4.051 -12.594 8.922 1 55.19 211 ALA A C 1
ATOM 1586 O O . ALA A 1 211 ? -5.227 -12.688 8.57 1 55.19 211 ALA A O 1
ATOM 1587 N N . ALA A 1 212 ? -3.299 -13.508 9.414 1 53.38 212 ALA A N 1
ATOM 1588 C CA . ALA A 1 212 ? -3.9 -14.828 9.617 1 53.38 212 ALA A CA 1
ATOM 1589 C C . ALA A 1 212 ? -5.051 -14.758 10.617 1 53.38 212 ALA A C 1
ATOM 1591 O O . ALA A 1 212 ? -6.105 -15.367 10.398 1 53.38 212 ALA A O 1
ATOM 1592 N N . LEU A 1 213 ? -4.773 -14.086 11.641 1 51.41 213 LEU A N 1
ATOM 1593 C CA . LEU A 1 213 ? -5.82 -13.93 12.648 1 51.41 213 LEU A CA 1
ATOM 1594 C C . LEU A 1 213 ? -7.02 -13.18 12.07 1 51.41 213 LEU A C 1
ATOM 1596 O O . LEU A 1 213 ? -8.164 -13.539 12.344 1 51.41 213 LEU A O 1
ATOM 1600 N N . GLY A 1 214 ? -6.719 -12.211 11.445 1 51 214 GLY A N 1
ATOM 1601 C CA . GLY A 1 214 ? -7.801 -11.484 10.812 1 51 214 GLY A CA 1
ATOM 1602 C C . GLY A 1 214 ? -8.594 -12.328 9.836 1 51 214 GLY A C 1
ATOM 1603 O O . GLY A 1 214 ? -9.828 -12.281 9.82 1 51 214 GLY A O 1
ATOM 1604 N N . LEU A 1 215 ? -7.836 -13.023 9.047 1 51.75 215 LEU A N 1
ATOM 1605 C CA . LEU A 1 215 ? -8.477 -13.945 8.117 1 51.75 215 LEU A CA 1
ATOM 1606 C C . LEU A 1 215 ? -9.305 -14.977 8.867 1 51.75 215 LEU A C 1
ATOM 1608 O O . LEU A 1 215 ? -10.422 -15.305 8.453 1 51.75 215 LEU A O 1
ATOM 1612 N N . GLY A 1 216 ? -8.672 -15.484 9.852 1 49.75 216 GLY A N 1
ATOM 1613 C CA . GLY A 1 216 ? -9.398 -16.422 10.68 1 49.75 216 GLY A CA 1
ATOM 1614 C C . GLY A 1 216 ? -10.648 -15.836 11.305 1 49.75 216 GLY A C 1
ATOM 1615 O O . GLY A 1 216 ? -11.711 -16.469 11.305 1 49.75 216 GLY A O 1
ATOM 1616 N N . TRP A 1 217 ? -10.516 -14.734 11.852 1 49.03 217 TRP A N 1
ATOM 1617 C CA . TRP A 1 217 ? -11.648 -14.031 12.453 1 49.03 217 TRP A CA 1
ATOM 1618 C C . TRP A 1 217 ? -12.727 -13.758 11.406 1 49.03 217 TRP A C 1
ATOM 1620 O O . TRP A 1 217 ? -13.914 -13.945 11.672 1 49.03 217 TRP A O 1
ATOM 1630 N N . ALA A 1 218 ? -12.32 -13.242 10.359 1 47.06 218 ALA A N 1
ATOM 1631 C CA . ALA A 1 218 ? -13.266 -12.992 9.273 1 47.06 218 ALA A CA 1
ATOM 1632 C C . ALA A 1 218 ? -13.953 -14.289 8.844 1 47.06 218 ALA A C 1
ATOM 1634 O O . ALA A 1 218 ? -15.164 -14.297 8.594 1 47.06 218 ALA A O 1
ATOM 1635 N N . ALA A 1 219 ? -13.164 -15.234 8.727 1 47.03 219 ALA A N 1
ATOM 1636 C CA . ALA A 1 219 ? -13.719 -16.547 8.383 1 47.03 219 ALA A CA 1
ATOM 1637 C C . ALA A 1 219 ? -14.719 -17 9.438 1 47.03 219 ALA A C 1
ATOM 1639 O O . ALA A 1 219 ? -15.766 -17.562 9.102 1 47.03 219 ALA A O 1
ATOM 1640 N N . ALA A 1 220 ? -14.375 -16.766 10.602 1 46.97 220 ALA A N 1
ATOM 1641 C CA . ALA A 1 220 ? -15.25 -17.172 11.695 1 46.97 220 ALA A CA 1
ATOM 1642 C C . ALA A 1 220 ? -16.516 -16.312 11.734 1 46.97 220 ALA A C 1
ATOM 1644 O O . ALA A 1 220 ? -17.609 -16.812 12.008 1 46.97 220 ALA A O 1
ATOM 1645 N N . ARG A 1 221 ? -16.328 -15.086 11.586 1 44.34 221 ARG A N 1
ATOM 1646 C CA . ARG A 1 221 ? -17.5 -14.203 11.578 1 44.34 221 ARG A CA 1
ATOM 1647 C C . ARG A 1 221 ? -18.297 -14.344 10.289 1 44.34 221 ARG A C 1
ATOM 1649 O O . ARG A 1 221 ? -19.484 -14.062 10.258 1 44.34 221 ARG A O 1
ATOM 1656 N N . GLY A 1 222 ? -17.688 -14.344 9.211 1 40.59 222 GLY A N 1
ATOM 1657 C CA . GLY A 1 222 ? -18.406 -14.648 7.984 1 40.59 222 GLY A CA 1
ATOM 1658 C C . GLY A 1 222 ? -19.25 -15.906 8.086 1 40.59 222 GLY A C 1
ATOM 1659 O O . GLY A 1 222 ? -20.312 -16 7.453 1 40.59 222 GLY A O 1
ATOM 1660 N N . ARG A 1 223 ? -18.969 -16.922 8.766 1 39.28 223 ARG A N 1
ATOM 1661 C CA . ARG A 1 223 ? -19.922 -17.984 9.039 1 39.28 223 ARG A CA 1
ATOM 1662 C C . ARG A 1 223 ? -21.094 -17.484 9.867 1 39.28 223 ARG A C 1
ATOM 1664 O O . ARG A 1 223 ? -22.203 -18 9.758 1 39.28 223 ARG A O 1
ATOM 1671 N N . GLU A 1 224 ? -20.984 -16.672 10.789 1 34.25 224 GLU A N 1
ATOM 1672 C CA . GLU A 1 224 ? -22.156 -16.172 11.5 1 34.25 224 GLU A CA 1
ATOM 1673 C C . GLU A 1 224 ? -22.891 -15.117 10.68 1 34.25 224 GLU A C 1
ATOM 1675 O O . GLU A 1 224 ? -24.078 -14.844 10.922 1 34.25 224 GLU A O 1
ATOM 1680 N N . LEU A 1 225 ? -22.25 -14.438 9.906 1 32.69 225 LEU A N 1
ATOM 1681 C CA . LEU A 1 225 ? -23 -13.586 9 1 32.69 225 LEU A CA 1
ATOM 1682 C C . LEU A 1 225 ? -23.688 -14.406 7.914 1 32.69 225 LEU A C 1
ATOM 1684 O O . LEU A 1 225 ? -24.297 -13.852 6.996 1 32.69 225 LEU A O 1
ATOM 1688 N N . VAL A 1 226 ? -23.812 -15.695 7.984 1 29.89 226 VAL A N 1
ATOM 1689 C CA . VAL A 1 226 ? -24.688 -16.641 7.312 1 29.89 226 VAL A CA 1
ATOM 1690 C C . VAL A 1 226 ? -26.141 -16.25 7.551 1 29.89 226 VAL A C 1
ATOM 1692 O O . VAL A 1 226 ? -26.984 -16.344 6.648 1 29.89 226 VAL A O 1
ATOM 1695 N N . PRO A 1 227 ? -26.562 -15.914 8.805 1 30.86 227 PRO A N 1
ATOM 1696 C CA . PRO A 1 227 ? -28.016 -15.781 8.883 1 30.86 227 PRO A CA 1
ATOM 1697 C C . PRO A 1 227 ? -28.547 -14.648 8.008 1 30.86 227 PRO A C 1
ATOM 1699 O O . PRO A 1 227 ? -29.734 -14.633 7.676 1 30.86 227 PRO A O 1
ATOM 1702 N N . TYR A 1 228 ? -27.875 -13.578 7.891 1 29.88 228 TYR A N 1
ATOM 1703 C CA . TYR A 1 228 ? -28.594 -12.547 7.152 1 29.88 228 TYR A CA 1
ATOM 1704 C C . TYR A 1 228 ? -28.625 -12.859 5.66 1 29.88 228 TYR A C 1
ATOM 1706 O O . TYR A 1 228 ? -29.094 -12.055 4.855 1 29.88 228 TYR A O 1
ATOM 1714 N N . ILE A 1 229 ? -27.875 -13.922 5.219 1 28.17 229 ILE A N 1
ATOM 1715 C CA . ILE A 1 229 ? -28.25 -14.477 3.926 1 28.17 229 ILE A CA 1
ATOM 1716 C C . ILE A 1 229 ? -29.641 -15.117 4.023 1 28.17 229 ILE A C 1
ATOM 1718 O O . ILE A 1 229 ? -29.766 -16.266 4.465 1 28.17 229 ILE A O 1
ATOM 1722 N N . ARG A 1 230 ? -30.641 -14.531 4.648 1 28.69 230 ARG A N 1
ATOM 1723 C CA . ARG A 1 230 ? -31.969 -15.078 4.383 1 28.69 230 ARG A CA 1
ATOM 1724 C C . ARG A 1 230 ? -32.188 -15.305 2.891 1 28.69 230 ARG A C 1
ATOM 1726 O O . ARG A 1 230 ? -32.062 -14.375 2.094 1 28.69 230 ARG A O 1
ATOM 1733 N N . LEU A 1 231 ? -31.859 -16.406 2.477 1 25.83 231 LEU A N 1
ATOM 1734 C CA . LEU A 1 231 ? -32.438 -16.938 1.236 1 25.83 231 LEU A CA 1
ATOM 1735 C C . LEU A 1 231 ? -33.844 -16.453 1.037 1 25.83 231 LEU A C 1
ATOM 1737 O O . LEU A 1 231 ? -34.656 -16.438 1.983 1 25.83 231 LEU A O 1
ATOM 1741 N N . PRO A 1 232 ? -34.094 -15.484 0.179 1 27.83 232 PRO A N 1
ATOM 1742 C CA . PRO A 1 232 ? -35.531 -15.289 -0.021 1 27.83 232 PRO A CA 1
ATOM 1743 C C . PRO A 1 232 ? -36.281 -16.609 -0.1 1 27.83 232 PRO A C 1
ATOM 1745 O O . PRO A 1 232 ? -35.781 -17.594 -0.618 1 27.83 232 PRO A O 1
ATOM 1748 N N . SER A 1 233 ? -36.969 -16.938 0.926 1 30.38 233 SER A N 1
ATOM 1749 C CA . SER A 1 233 ? -37.938 -18.047 0.976 1 30.38 233 SER A CA 1
ATOM 1750 C C . SER A 1 233 ? -38.594 -18.266 -0.375 1 30.38 233 SER A C 1
ATOM 1752 O O . SER A 1 233 ? -39.156 -19.328 -0.639 1 30.38 233 SER A O 1
ATOM 1754 N N . SER A 1 234 ? -38.688 -17.094 -1.147 1 31.56 234 SER A N 1
ATOM 1755 C CA . SER A 1 234 ? -39.562 -17.297 -2.309 1 31.56 234 SER A CA 1
ATOM 1756 C C . SER A 1 234 ? -38.969 -18.344 -3.258 1 31.56 234 SER A C 1
ATOM 1758 O O . SER A 1 234 ? -39.688 -18.891 -4.098 1 31.56 234 SER A O 1
ATOM 1760 N N . ILE A 1 235 ? -37.531 -18.391 -3.25 1 29.16 235 ILE A N 1
ATOM 1761 C CA . ILE A 1 235 ? -37.188 -19.375 -4.273 1 29.16 235 ILE A CA 1
ATOM 1762 C C . ILE A 1 235 ? -37.281 -20.781 -3.703 1 29.16 235 ILE A C 1
ATOM 1764 O O . ILE A 1 235 ? -37.062 -21.766 -4.418 1 29.16 235 ILE A O 1
ATOM 1768 N N . ALA A 1 236 ? -37.281 -20.797 -2.355 1 31.34 236 ALA A N 1
ATOM 1769 C CA . ALA A 1 236 ? -37.406 -22.156 -1.82 1 31.34 236 ALA A CA 1
ATOM 1770 C C . ALA A 1 236 ? -38.719 -22.797 -2.234 1 31.34 236 ALA A C 1
ATOM 1772 O O . ALA A 1 236 ? -38.906 -24 -2.049 1 31.34 236 ALA A O 1
ATOM 1773 N N . GLY A 1 237 ? -39.688 -21.797 -2.322 1 28.66 237 GLY A N 1
ATOM 1774 C CA . GLY A 1 237 ? -40.969 -22.406 -2.588 1 28.66 237 GLY A CA 1
ATOM 1775 C C . GLY A 1 237 ? -41.031 -23.109 -3.93 1 28.66 237 GLY A C 1
ATOM 1776 O O . GLY A 1 237 ? -42.125 -23.531 -4.359 1 28.66 237 GLY A O 1
ATOM 1777 N N . LEU A 1 238 ? -39.938 -22.781 -4.773 1 27.12 238 LEU A N 1
ATOM 1778 C CA . LEU A 1 238 ? -40.344 -23.281 -6.086 1 27.12 238 LEU A CA 1
ATOM 1779 C C . LEU A 1 238 ? -40.406 -24.797 -6.09 1 27.12 238 LEU A C 1
ATOM 1781 O O . LEU A 1 238 ? -40.594 -25.406 -7.141 1 27.12 238 LEU A O 1
ATOM 1785 N N . GLY A 1 239 ? -39.719 -25.328 -4.98 1 26.81 239 GLY A N 1
ATOM 1786 C CA . GLY A 1 239 ? -39.781 -26.766 -5.168 1 26.81 239 GLY A CA 1
ATOM 1787 C C . GLY A 1 239 ? -41.188 -27.312 -5.199 1 26.81 239 GLY A C 1
ATOM 1788 O O . GLY A 1 239 ? -41.375 -28.531 -5.336 1 26.81 239 GLY A O 1
ATOM 1789 N N . GLY A 1 240 ? -41.938 -26.578 -4.344 1 26.53 240 GLY A N 1
ATOM 1790 C CA . GLY A 1 240 ? -43.156 -27.391 -4.25 1 26.53 240 GLY A CA 1
ATOM 1791 C C . GLY A 1 240 ? -43.906 -27.5 -5.559 1 26.53 240 GLY A C 1
ATOM 1792 O O . GLY A 1 240 ? -44.562 -26.547 -5.965 1 26.53 240 GLY A O 1
ATOM 1793 N N . GLY A 1 241 ? -43.156 -27.906 -6.68 1 25.39 241 GLY A N 1
ATOM 1794 C CA . GLY A 1 241 ? -43.906 -28.281 -7.871 1 25.39 241 GLY A CA 1
ATOM 1795 C C . GLY A 1 241 ? -45.25 -28.875 -7.562 1 25.39 241 GLY A C 1
ATOM 1796 O O . GLY A 1 241 ? -45.375 -29.938 -6.961 1 25.39 241 GLY A O 1
ATOM 1797 N N . GLY A 1 242 ? -46.156 -27.984 -7.047 1 22.97 242 GLY A N 1
ATOM 1798 C CA . GLY A 1 242 ? -47.562 -28.344 -7.059 1 22.97 242 GLY A CA 1
ATOM 1799 C C . GLY A 1 242 ? -48 -29.016 -8.344 1 22.97 242 GLY A C 1
ATOM 1800 O O . GLY A 1 242 ? -47.406 -28.797 -9.398 1 22.97 242 GLY A O 1
ATOM 1801 N N . SER A 1 243 ? -48.531 -30.188 -8.32 1 24.2 243 SER A N 1
ATOM 1802 C CA . SER A 1 243 ? -49.156 -31.094 -9.266 1 24.2 243 SER A CA 1
ATOM 1803 C C . SER A 1 243 ? -50.156 -30.344 -10.164 1 24.2 243 SER A C 1
ATOM 1805 O O . SER A 1 243 ? -50.969 -30.953 -10.828 1 24.2 243 SER A O 1
ATOM 1807 N N . GLY A 1 244 ? -50.062 -28.922 -10.25 1 20.55 244 GLY A N 1
ATOM 1808 C CA . GLY A 1 244 ? -51.219 -28.391 -10.93 1 20.55 244 GLY A CA 1
ATOM 1809 C C . GLY A 1 244 ? -51.406 -28.922 -12.336 1 20.55 244 GLY A C 1
ATOM 1810 O O . GLY A 1 244 ? -50.406 -29.281 -12.992 1 20.55 244 GLY A O 1
ATOM 1811 N N . ASP A 1 245 ? -52.594 -29.344 -12.75 1 21.47 245 ASP A N 1
ATOM 1812 C CA . ASP A 1 245 ? -53.281 -29.844 -13.93 1 21.47 245 ASP A CA 1
ATOM 1813 C C . ASP A 1 245 ? -53.094 -28.906 -15.117 1 21.47 245 ASP A C 1
ATOM 1815 O O . ASP A 1 245 ? -52.969 -27.688 -14.945 1 21.47 245 ASP A O 1
ATOM 1819 N N . VAL A 1 246 ? -52.719 -29.406 -16.312 1 21.22 246 VAL A N 1
ATOM 1820 C CA . VAL A 1 246 ? -52.375 -29.109 -17.703 1 21.22 246 VAL A CA 1
ATOM 1821 C C . VAL A 1 246 ? -53.469 -28.281 -18.328 1 21.22 246 VAL A C 1
ATOM 1823 O O . VAL A 1 246 ? -53.562 -28.172 -19.562 1 21.22 246 VAL A O 1
ATOM 1826 N N . GLU A 1 247 ? -54.25 -27.359 -17.609 1 19.23 247 GLU A N 1
ATOM 1827 C CA . GLU A 1 247 ? -55.312 -27.062 -18.594 1 19.23 247 GLU A CA 1
ATOM 1828 C C . GLU A 1 247 ? -54.719 -26.328 -19.797 1 19.23 247 GLU A C 1
ATOM 1830 O O . GLU A 1 247 ? -53.812 -25.516 -19.672 1 19.23 247 GLU A O 1
ATOM 1835 N N . SER A 1 248 ? -55.031 -26.719 -21.031 1 20.19 248 SER A N 1
ATOM 1836 C CA . SER A 1 248 ? -54.812 -26.641 -22.469 1 20.19 248 SER A CA 1
ATOM 1837 C C . SER A 1 248 ? -55.062 -25.234 -22.984 1 20.19 248 SER A C 1
ATOM 1839 O O . SER A 1 248 ? -54.969 -24.984 -24.188 1 20.19 248 SER A O 1
ATOM 1841 N N . GLY A 1 249 ? -55.375 -24.203 -22.094 1 19.61 249 GLY A N 1
ATOM 1842 C CA . GLY A 1 249 ? -56.188 -23.297 -22.891 1 19.61 249 GLY A CA 1
ATOM 1843 C C . GLY A 1 249 ? -55.375 -22.562 -23.953 1 19.61 249 GLY A C 1
ATOM 1844 O O . GLY A 1 249 ? -54.188 -22.391 -23.812 1 19.61 249 GLY A O 1
ATOM 1845 N N . GLY A 1 250 ? -55.906 -22.234 -25.141 1 19.73 250 GLY A N 1
ATOM 1846 C CA . GLY A 1 250 ? -55.719 -21.938 -26.547 1 19.73 250 GLY A CA 1
ATOM 1847 C C . GLY A 1 250 ? -55.188 -20.531 -26.797 1 19.73 250 GLY A C 1
ATOM 1848 O O . GLY A 1 250 ? -54.5 -20.297 -27.797 1 19.73 250 GLY A O 1
ATOM 1849 N N . GLY A 1 251 ? -55.688 -19.5 -26.047 1 20.08 251 GLY A N 1
ATOM 1850 C CA . GLY A 1 251 ? -56 -18.406 -26.953 1 20.08 251 GLY A CA 1
ATOM 1851 C C . GLY A 1 251 ? -54.781 -17.656 -27.438 1 20.08 251 GLY A C 1
ATOM 1852 O O . GLY A 1 251 ? -53.688 -17.828 -26.891 1 20.08 251 GLY A O 1
ATOM 1853 N N . GLY A 1 252 ? -54.938 -16.516 -28.141 1 22.03 252 GLY A N 1
ATOM 1854 C CA . GLY A 1 252 ? -54.625 -15.789 -29.359 1 22.03 252 GLY A CA 1
ATOM 1855 C C . GLY A 1 252 ? -53.531 -14.766 -29.188 1 22.03 252 GLY A C 1
ATOM 1856 O O . GLY A 1 252 ? -53.156 -14.086 -30.141 1 22.03 252 GLY A O 1
ATOM 1857 N N . GLY A 1 253 ? -53.188 -14.414 -27.859 1 21.38 253 GLY A N 1
ATOM 1858 C CA . GLY A 1 253 ? -52.781 -13.008 -27.875 1 21.38 253 GLY A CA 1
ATOM 1859 C C . GLY A 1 253 ? -51.469 -12.773 -28.562 1 21.38 253 GLY A C 1
ATOM 1860 O O . GLY A 1 253 ? -50.594 -13.641 -28.562 1 21.38 253 GLY A O 1
ATOM 1861 N N . GLY A 1 254 ? -51.406 -11.867 -29.484 1 23.31 254 GLY A N 1
ATOM 1862 C CA . GLY A 1 254 ? -50.531 -11.352 -30.547 1 23.31 254 GLY A CA 1
ATOM 1863 C C . GLY A 1 254 ? -49.219 -10.805 -30.031 1 23.31 254 GLY A C 1
ATOM 1864 O O . GLY A 1 254 ? -49.188 -9.766 -29.359 1 23.31 254 GLY A O 1
ATOM 1865 N N . SER A 1 255 ? -48.438 -11.688 -29.469 1 22.38 255 SER A N 1
ATOM 1866 C CA . SER A 1 255 ? -47.188 -11.266 -28.812 1 22.38 255 SER A CA 1
ATOM 1867 C C . SER A 1 255 ? -46.281 -10.555 -29.781 1 22.38 255 SER A C 1
ATOM 1869 O O . SER A 1 255 ? -46.062 -11.023 -30.906 1 22.38 255 SER A O 1
ATOM 1871 N N . GLY A 1 256 ? -46.375 -9.258 -29.734 1 23.45 256 GLY A N 1
ATOM 1872 C CA . GLY A 1 256 ? -45.594 -8.352 -30.547 1 23.45 256 GLY A CA 1
ATOM 1873 C C . GLY A 1 256 ? -44.094 -8.664 -30.531 1 23.45 256 GLY A C 1
ATOM 1874 O O . GLY A 1 256 ? -43.531 -8.992 -29.469 1 23.45 256 GLY A O 1
ATOM 1875 N N . LYS A 1 257 ? -43.688 -9.18 -31.594 1 24.72 257 LYS A N 1
ATOM 1876 C CA . LYS A 1 257 ? -42.344 -9.672 -31.969 1 24.72 257 LYS A CA 1
ATOM 1877 C C . LYS A 1 257 ? -41.312 -8.578 -31.828 1 24.72 257 LYS A C 1
ATOM 1879 O O . LYS A 1 257 ? -41.438 -7.492 -32.406 1 24.72 257 LYS A O 1
ATOM 1884 N N . VAL A 1 258 ? -40.844 -8.414 -30.625 1 21.59 258 VAL A N 1
ATOM 1885 C CA . VAL A 1 258 ? -39.781 -7.445 -30.453 1 21.59 258 VAL A CA 1
ATOM 1886 C C . VAL A 1 258 ? -38.594 -7.816 -31.375 1 21.59 258 VAL A C 1
ATOM 1888 O O . VAL A 1 258 ? -38.094 -8.938 -31.328 1 21.59 258 VAL A O 1
ATOM 1891 N N . ARG A 1 259 ? -38.594 -7.258 -32.656 1 23.86 259 ARG A N 1
ATOM 1892 C CA . ARG A 1 259 ? -37.562 -7.441 -33.656 1 23.86 259 ARG A CA 1
ATOM 1893 C C . ARG A 1 259 ? -36.219 -6.996 -33.156 1 23.86 259 ARG A C 1
ATOM 1895 O O . ARG A 1 259 ? -36.062 -5.891 -32.625 1 23.86 259 ARG A O 1
ATOM 1902 N N . ILE A 1 260 ? -35.5 -7.859 -32.719 1 23.08 260 ILE A N 1
ATOM 1903 C CA . ILE A 1 260 ? -34.094 -7.707 -32.312 1 23.08 260 ILE A CA 1
ATOM 1904 C C . ILE A 1 260 ? -33.25 -7.262 -33.5 1 23.08 260 ILE A C 1
ATOM 1906 O O . ILE A 1 260 ? -33.188 -7.957 -34.5 1 23.08 260 ILE A O 1
ATOM 1910 N N . ALA A 1 261 ? -33.188 -5.91 -33.719 1 24.86 261 ALA A N 1
ATOM 1911 C CA . ALA A 1 261 ? -32.406 -5.43 -34.875 1 24.86 261 ALA A CA 1
ATOM 1912 C C . ALA A 1 261 ? -30.984 -5.969 -34.844 1 24.86 261 ALA A C 1
ATOM 1914 O O . ALA A 1 261 ? -30.469 -6.332 -33.781 1 24.86 261 ALA A O 1
ATOM 1915 N N . ALA A 1 262 ? -30.5 -6.277 -36.094 1 26.12 262 ALA A N 1
ATOM 1916 C CA . ALA A 1 262 ? -29.234 -6.898 -36.469 1 26.12 262 ALA A CA 1
ATOM 1917 C C . ALA A 1 262 ? -28.078 -6.316 -35.656 1 26.12 262 ALA A C 1
ATOM 1919 O O . ALA A 1 262 ? -27.125 -7.027 -35.344 1 26.12 262 ALA A O 1
ATOM 1920 N N . ASN A 1 263 ? -27.953 -5.016 -35.812 1 25.31 263 ASN A N 1
ATOM 1921 C CA . ASN A 1 263 ? -26.672 -4.371 -35.562 1 25.31 263 ASN A CA 1
ATOM 1922 C C . ASN A 1 263 ? -26.344 -4.344 -34.094 1 25.31 263 ASN A C 1
ATOM 1924 O O . ASN A 1 263 ? -25.344 -3.742 -33.688 1 25.31 263 ASN A O 1
ATOM 1928 N N . GLY A 1 264 ? -26.312 -5.5 -33.375 1 24.91 264 GLY A N 1
ATOM 1929 C CA . GLY A 1 264 ? -26.391 -6.102 -32.062 1 24.91 264 GLY A CA 1
ATOM 1930 C C . GLY A 1 264 ? -27.188 -5.27 -31.062 1 24.91 264 GLY A C 1
ATOM 1931 O O . GLY A 1 264 ? -27.094 -5.484 -29.859 1 24.91 264 GLY A O 1
ATOM 1932 N N . GLU A 1 265 ? -27.641 -4.152 -31.422 1 23.14 265 GLU A N 1
ATOM 1933 C CA . GLU A 1 265 ? -28.422 -3.252 -30.578 1 23.14 265 GLU A CA 1
ATOM 1934 C C . GLU A 1 265 ? -29.859 -3.742 -30.438 1 23.14 265 GLU A C 1
ATOM 1936 O O . GLU A 1 265 ? -30.484 -4.105 -31.422 1 23.14 265 GLU A O 1
ATOM 1941 N N . ILE A 1 266 ? -30.25 -4.578 -29.547 1 22.88 266 ILE A N 1
ATOM 1942 C CA . ILE A 1 266 ? -31.625 -5.012 -29.422 1 22.88 266 ILE A CA 1
ATOM 1943 C C . ILE A 1 266 ? -32.531 -3.795 -29.234 1 22.88 266 ILE A C 1
ATOM 1945 O O . ILE A 1 266 ? -32.375 -3.02 -28.297 1 22.88 266 ILE A O 1
ATOM 1949 N N . VAL A 1 267 ? -32.906 -3.174 -30.453 1 23.09 267 VAL A N 1
ATOM 1950 C CA . VAL A 1 267 ? -33.938 -2.137 -30.453 1 23.09 267 VAL A CA 1
ATOM 1951 C C . VAL A 1 267 ? -35.312 -2.766 -30.203 1 23.09 267 VAL A C 1
ATOM 1953 O O . VAL A 1 267 ? -35.656 -3.76 -30.844 1 23.09 267 VAL A O 1
ATOM 1956 N N . ARG A 1 268 ? -35.906 -2.801 -29.062 1 21.72 268 ARG A N 1
ATOM 1957 C CA . ARG A 1 268 ? -37.312 -3.156 -28.828 1 21.72 268 ARG A CA 1
ATOM 1958 C C . ARG A 1 268 ? -38.25 -2.408 -29.781 1 21.72 268 ARG A C 1
ATOM 1960 O O . ARG A 1 268 ? -38.156 -1.184 -29.906 1 21.72 268 ARG A O 1
ATOM 1967 N N . GLY A 1 269 ? -38.438 -3.021 -30.953 1 24.94 269 GLY A N 1
ATOM 1968 C CA . GLY A 1 269 ? -39.656 -2.605 -31.641 1 24.94 269 GLY A CA 1
ATOM 1969 C C . GLY A 1 269 ? -40.938 -3.078 -30.969 1 24.94 269 GLY A C 1
ATOM 1970 O O . GLY A 1 269 ? -40.938 -4.105 -30.281 1 24.94 269 GLY A O 1
ATOM 1971 N N . MET B 1 1 ? -14.07 30.906 24.766 1 72.31 1 MET B N 1
ATOM 1972 C CA . MET B 1 1 ? -13.086 30.094 25.438 1 72.31 1 MET B CA 1
ATOM 1973 C C . MET B 1 1 ? -13.719 28.812 25.984 1 72.31 1 MET B C 1
ATOM 1975 O O . MET B 1 1 ? -13.188 27.719 25.812 1 72.31 1 MET B O 1
ATOM 1979 N N . ALA B 1 2 ? -14.922 28.984 26.609 1 73.75 2 ALA B N 1
ATOM 1980 C CA . ALA B 1 2 ? -15.633 27.828 27.156 1 73.75 2 ALA B CA 1
ATOM 1981 C C . ALA B 1 2 ? -16.016 26.844 26.062 1 73.75 2 ALA B C 1
ATOM 1983 O O . ALA B 1 2 ? -15.898 25.641 26.234 1 73.75 2 ALA B O 1
ATOM 1984 N N . ASP B 1 3 ? -16.391 27.297 24.922 1 80.81 3 ASP B N 1
ATOM 1985 C CA . ASP B 1 3 ? -16.797 26.469 23.797 1 80.81 3 ASP B CA 1
ATOM 1986 C C . ASP B 1 3 ? -15.617 25.688 23.234 1 80.81 3 ASP B C 1
ATOM 1988 O O . ASP B 1 3 ? -15.742 24.5 22.906 1 80.81 3 ASP B O 1
ATOM 1992 N N . LEU B 1 4 ? -14.461 26.438 23.172 1 83 4 LEU B N 1
ATOM 1993 C CA . LEU B 1 4 ? -13.258 25.766 22.688 1 83 4 LEU B CA 1
ATOM 1994 C C . LEU B 1 4 ? -12.836 24.656 23.625 1 83 4 LEU B C 1
ATOM 1996 O O . LEU B 1 4 ? -12.398 23.594 23.188 1 83 4 LEU B O 1
ATOM 2000 N N . LEU B 1 5 ? -12.93 24.984 24.938 1 83.75 5 LEU B N 1
ATOM 2001 C CA . LEU B 1 5 ? -12.562 23.984 25.922 1 83.75 5 LEU B CA 1
ATOM 2002 C C . LEU B 1 5 ? -13.484 22.766 25.844 1 83.75 5 LEU B C 1
ATOM 2004 O O . LEU B 1 5 ? -13.039 21.625 25.984 1 83.75 5 LEU B O 1
ATOM 2008 N N . ALA B 1 6 ? -14.75 23.047 25.656 1 85.38 6 ALA B N 1
ATOM 2009 C CA . ALA B 1 6 ? -15.719 21.969 25.516 1 85.38 6 ALA B CA 1
ATOM 2010 C C . ALA B 1 6 ? -15.43 21.125 24.281 1 85.38 6 ALA B C 1
ATOM 2012 O O . ALA B 1 6 ? -15.508 19.891 24.328 1 85.38 6 ALA B O 1
ATOM 2013 N N . GLN B 1 7 ? -15.117 21.781 23.25 1 85.19 7 GLN B N 1
ATOM 2014 C CA . GLN B 1 7 ? -14.781 21.078 22.031 1 85.19 7 GLN B CA 1
ATOM 2015 C C . GLN B 1 7 ? -13.508 20.25 22.203 1 85.19 7 GLN B C 1
ATOM 2017 O O . GLN B 1 7 ? -13.43 19.109 21.734 1 85.19 7 GLN B O 1
ATOM 2022 N N . ALA B 1 8 ? -12.539 20.891 22.859 1 88 8 ALA B N 1
ATOM 2023 C CA . ALA B 1 8 ? -11.273 20.203 23.125 1 88 8 ALA B CA 1
ATOM 2024 C C . ALA B 1 8 ? -11.5 18.922 23.922 1 88 8 ALA B C 1
ATOM 2026 O O . ALA B 1 8 ? -10.844 17.906 23.672 1 88 8 ALA B O 1
ATOM 2027 N N . GLN B 1 9 ? -12.398 18.969 24.812 1 88.75 9 GLN B N 1
ATOM 2028 C CA . GLN B 1 9 ? -12.703 17.797 25.641 1 88.75 9 GLN B CA 1
ATOM 2029 C C . GLN B 1 9 ? -13.438 16.734 24.828 1 88.75 9 GLN B C 1
ATOM 2031 O O . GLN B 1 9 ? -13.273 15.547 25.062 1 88.75 9 GLN B O 1
ATOM 2036 N N . ALA B 1 10 ? -14.188 17.266 23.875 1 90.38 10 ALA B N 1
ATOM 2037 C CA . ALA B 1 10 ? -14.992 16.359 23.062 1 90.38 10 ALA B CA 1
ATOM 2038 C C . ALA B 1 10 ? -14.148 15.695 21.984 1 90.38 10 ALA B C 1
ATOM 2040 O O . ALA B 1 10 ? -14.555 14.688 21.391 1 90.38 10 ALA B O 1
ATOM 2041 N N . GLN B 1 11 ? -12.992 16.281 21.656 1 94.31 11 GLN B N 1
ATOM 2042 C CA . GLN B 1 11 ? -12.078 15.758 20.641 1 94.31 11 GLN B CA 1
ATOM 2043 C C . GLN B 1 11 ? -10.664 15.641 21.203 1 94.31 11 GLN B C 1
ATOM 2045 O O . GLN B 1 11 ? -9.75 16.312 20.734 1 94.31 11 GLN B O 1
ATOM 2050 N N . PRO B 1 12 ? -10.422 14.758 22.109 1 94.94 12 PRO B N 1
ATOM 2051 C CA . PRO B 1 12 ? -9.148 14.703 22.828 1 94.94 12 PRO B CA 1
ATOM 2052 C C . PRO B 1 12 ? -7.969 14.359 21.922 1 94.94 12 PRO B C 1
ATOM 2054 O O . PRO B 1 12 ? -6.875 14.898 22.078 1 94.94 12 PRO B O 1
ATOM 2057 N N . VAL B 1 13 ? -8.125 13.422 20.984 1 96.06 13 VAL B N 1
ATOM 2058 C CA . VAL B 1 13 ? -7.027 13.047 20.109 1 96.06 13 VAL B CA 1
ATOM 2059 C C . VAL B 1 13 ? -6.648 14.227 19.219 1 96.06 13 VAL B C 1
ATOM 2061 O O . VAL B 1 13 ? -5.469 14.547 19.062 1 96.06 13 VAL B O 1
ATOM 2064 N N . THR B 1 14 ? -7.656 14.867 18.672 1 96.12 14 THR B N 1
ATOM 2065 C CA . THR B 1 14 ? -7.453 16.047 17.844 1 96.12 14 THR B CA 1
ATOM 2066 C C . THR B 1 14 ? -6.719 17.141 18.625 1 96.12 14 THR B C 1
ATOM 2068 O O . THR B 1 14 ? -5.797 17.766 18.094 1 96.12 14 THR B O 1
ATOM 2071 N N . THR B 1 15 ? -7.156 17.344 19.844 1 96.69 15 THR B N 1
ATOM 2072 C CA . THR B 1 15 ? -6.562 18.375 20.672 1 96.69 15 THR B CA 1
ATOM 2073 C C . THR B 1 15 ? -5.098 18.062 20.969 1 96.69 15 THR B C 1
ATOM 2075 O O . THR B 1 15 ? -4.234 18.938 20.844 1 96.69 15 THR B O 1
ATOM 2078 N N . VAL B 1 16 ? -4.824 16.844 21.328 1 96.94 16 VAL B N 1
ATOM 2079 C CA . VAL B 1 16 ? -3.455 16.453 21.625 1 96.94 16 VAL B CA 1
ATOM 2080 C C . VAL B 1 16 ? -2.586 16.609 20.375 1 96.94 16 VAL B C 1
ATOM 2082 O O . VAL B 1 16 ? -1.466 17.125 20.453 1 96.94 16 VAL B O 1
ATOM 2085 N N . LEU B 1 17 ? -3.072 16.219 19.203 1 97.44 17 LEU B N 1
ATOM 2086 C CA . LEU B 1 17 ? -2.332 16.328 17.953 1 97.44 17 LEU B CA 1
ATOM 2087 C C . LEU B 1 17 ? -2.096 17.797 17.609 1 97.44 17 LEU B C 1
ATOM 2089 O O . LEU B 1 17 ? -0.997 18.172 17.188 1 97.44 17 LEU B O 1
ATOM 2093 N N . ALA B 1 18 ? -3.119 18.609 17.812 1 97.25 18 ALA B N 1
ATOM 2094 C CA . ALA B 1 18 ? -3.002 20.031 17.516 1 97.25 18 ALA B CA 1
ATOM 2095 C C . ALA B 1 18 ? -1.939 20.672 18.406 1 97.25 18 ALA B C 1
ATOM 2097 O O . ALA B 1 18 ? -1.092 21.438 17.906 1 97.25 18 ALA B O 1
ATOM 2098 N N . VAL B 1 19 ? -1.976 20.359 19.656 1 97.25 19 VAL B N 1
ATOM 2099 C CA . VAL B 1 19 ? -1.012 20.922 20.609 1 97.25 19 VAL B CA 1
ATOM 2100 C C . VAL B 1 19 ? 0.391 20.422 20.266 1 97.25 19 VAL B C 1
ATOM 2102 O O . VAL B 1 19 ? 1.355 21.188 20.297 1 97.25 19 VAL B O 1
ATOM 2105 N N . ALA B 1 20 ? 0.504 19.172 19.875 1 97.25 20 ALA B N 1
ATOM 2106 C CA . ALA B 1 20 ? 1.801 18.609 19.531 1 97.25 20 ALA B CA 1
ATOM 2107 C C . ALA B 1 20 ? 2.383 19.281 18.297 1 97.25 20 ALA B C 1
ATOM 2109 O O . ALA B 1 20 ? 3.561 19.656 18.266 1 97.25 20 ALA B O 1
ATOM 2110 N N . LEU B 1 21 ? 1.562 19.484 17.266 1 97.75 21 LEU B N 1
ATOM 2111 C CA . LEU B 1 21 ? 2.021 20.125 16.047 1 97.75 21 LEU B CA 1
ATOM 2112 C C . LEU B 1 21 ? 2.457 21.562 16.312 1 97.75 21 LEU B C 1
ATOM 2114 O O . LEU B 1 21 ? 3.506 21.984 15.828 1 97.75 21 LEU B O 1
ATOM 2118 N N . ALA B 1 22 ? 1.699 22.234 17.125 1 97.69 22 ALA B N 1
ATOM 2119 C CA . ALA B 1 22 ? 2.027 23.609 17.469 1 97.69 22 ALA B CA 1
ATOM 2120 C C . ALA B 1 22 ? 3.303 23.688 18.297 1 97.69 22 ALA B C 1
ATOM 2122 O O . ALA B 1 22 ? 4.152 24.547 18.078 1 97.69 22 ALA B O 1
ATOM 2123 N N . ALA B 1 23 ? 3.451 22.781 19.234 1 97.44 23 ALA B N 1
ATOM 2124 C CA . ALA B 1 23 ? 4.594 22.781 20.156 1 97.44 23 ALA B CA 1
ATOM 2125 C C . ALA B 1 23 ? 5.883 22.422 19.406 1 97.44 23 ALA B C 1
ATOM 2127 O O . ALA B 1 23 ? 6.953 22.953 19.734 1 97.44 23 ALA B O 1
ATOM 2128 N N . LEU B 1 24 ? 5.785 21.562 18.406 1 96.94 24 LEU B N 1
ATOM 2129 C CA . LEU B 1 24 ? 6.969 21.094 17.688 1 96.94 24 LEU B CA 1
ATOM 2130 C C . LEU B 1 24 ? 7.363 22.062 16.594 1 96.94 24 LEU B C 1
ATOM 2132 O O . LEU B 1 24 ? 8.492 22.031 16.109 1 96.94 24 LEU B O 1
ATOM 2136 N N . PHE B 1 25 ? 6.523 23.031 16.25 1 97.56 25 PHE B N 1
ATOM 2137 C CA . PHE B 1 25 ? 6.691 23.891 15.094 1 97.56 25 PHE B CA 1
ATOM 2138 C C . PHE B 1 25 ? 7.98 24.703 15.203 1 97.56 25 PHE B C 1
ATOM 2140 O O . PHE B 1 25 ? 8.82 24.656 14.297 1 97.56 25 PHE B O 1
ATOM 2147 N N . PRO B 1 26 ? 8.266 25.344 16.344 1 96.5 26 PRO B N 1
ATOM 2148 C CA . PRO B 1 26 ? 9.484 26.141 16.406 1 96.5 26 PRO B CA 1
ATOM 2149 C C . PRO B 1 26 ? 10.75 25.297 16.312 1 96.5 26 PRO B C 1
ATOM 2151 O O . PRO B 1 26 ? 11.727 25.719 15.68 1 96.5 26 PRO B O 1
ATOM 2154 N N . SER B 1 27 ? 10.75 24.141 16.828 1 95.31 27 SER B N 1
ATOM 2155 C CA . SER B 1 27 ? 11.945 23.297 16.859 1 95.31 27 SER B CA 1
ATOM 2156 C C . SER B 1 27 ? 12.211 22.688 15.492 1 95.31 27 SER B C 1
ATOM 2158 O O . SER B 1 27 ? 13.367 22.406 15.148 1 95.31 27 SER B O 1
ATOM 2160 N N . LEU B 1 28 ? 11.141 22.594 14.641 1 95.19 28 LEU B N 1
ATOM 2161 C CA . LEU B 1 28 ? 11.289 21.875 13.383 1 95.19 28 LEU B CA 1
ATOM 2162 C C . LEU B 1 28 ? 11.312 22.828 12.195 1 95.19 28 LEU B C 1
ATOM 2164 O O . LEU B 1 28 ? 11.641 22.438 11.078 1 95.19 28 LEU B O 1
ATOM 2168 N N . LEU B 1 29 ? 10.992 24.109 12.336 1 91 29 LEU B N 1
ATOM 2169 C CA . LEU B 1 29 ? 10.812 25.094 11.273 1 91 29 LEU B CA 1
ATOM 2170 C C . LEU B 1 29 ? 12.078 25.219 10.43 1 91 29 LEU B C 1
ATOM 2172 O O . LEU B 1 29 ? 12.008 25.281 9.195 1 91 29 LEU B O 1
ATOM 2176 N N . LYS B 1 30 ? 13.297 25.141 10.883 1 89.25 30 LYS B N 1
ATOM 2177 C CA . LYS B 1 30 ? 14.508 25.375 10.102 1 89.25 30 LYS B CA 1
ATOM 2178 C C . LYS B 1 30 ? 15.328 24.094 9.961 1 89.25 30 LYS B C 1
ATOM 2180 O O . LYS B 1 30 ? 16.484 24.125 9.539 1 89.25 30 LYS B O 1
ATOM 2185 N N . ARG B 1 31 ? 14.672 23 10.211 1 91.31 31 ARG B N 1
ATOM 2186 C CA . ARG B 1 31 ? 15.391 21.734 10.102 1 91.31 31 ARG B CA 1
ATOM 2187 C C . ARG B 1 31 ? 15.016 21 8.812 1 91.31 31 ARG B C 1
ATOM 2189 O O . ARG B 1 31 ? 13.867 21.062 8.367 1 91.31 31 ARG B O 1
ATOM 2196 N N . ASP B 1 32 ? 16.031 20.406 8.242 1 93.19 32 ASP B N 1
ATOM 2197 C CA . ASP B 1 32 ? 15.781 19.578 7.074 1 93.19 32 ASP B CA 1
ATOM 2198 C C . ASP B 1 32 ? 15.297 18.188 7.484 1 93.19 32 ASP B C 1
ATOM 2200 O O . ASP B 1 32 ? 16.109 17.266 7.676 1 93.19 32 ASP B O 1
ATOM 2204 N N . VAL B 1 33 ? 14.031 18.047 7.555 1 93.94 33 VAL B N 1
ATOM 2205 C CA . VAL B 1 33 ? 13.477 16.781 8.047 1 93.94 33 VAL B CA 1
ATOM 2206 C C . VAL B 1 33 ? 12.508 16.203 7.016 1 93.94 33 VAL B C 1
ATOM 2208 O O . VAL B 1 33 ? 11.758 15.273 7.312 1 93.94 33 VAL B O 1
ATOM 2211 N N . GLY B 1 34 ? 12.492 16.766 5.805 1 96 34 GLY B N 1
ATOM 2212 C CA . GLY B 1 34 ? 11.531 16.375 4.785 1 96 34 GLY B CA 1
ATOM 2213 C C . GLY B 1 34 ? 11.695 14.922 4.359 1 96 34 GLY B C 1
ATOM 2214 O O . GLY B 1 34 ? 12.797 14.383 4.379 1 96 34 GLY B O 1
ATOM 2215 N N . LEU B 1 35 ? 10.602 14.336 3.994 1 95.81 35 LEU B N 1
ATOM 2216 C CA . LEU B 1 35 ? 10.578 12.969 3.467 1 95.81 35 LEU B CA 1
ATOM 2217 C C . LEU B 1 35 ? 10.883 12.961 1.971 1 95.81 35 LEU B C 1
ATOM 2219 O O . LEU B 1 35 ? 10.133 13.539 1.181 1 95.81 35 LEU B O 1
ATOM 2223 N N . SER B 1 36 ? 12.008 12.453 1.598 1 95.06 36 SER B N 1
ATOM 2224 C CA . SER B 1 36 ? 12.375 12.25 0.199 1 95.06 36 SER B CA 1
ATOM 2225 C C . SER B 1 36 ? 12.859 10.828 -0.048 1 95.06 36 SER B C 1
ATOM 2227 O O . SER B 1 36 ? 13.297 10.148 0.88 1 95.06 36 SER B O 1
ATOM 2229 N N . PHE B 1 37 ? 12.727 10.422 -1.289 1 92.69 37 PHE B N 1
ATOM 2230 C CA . PHE B 1 37 ? 13.156 9.078 -1.648 1 92.69 37 PHE B CA 1
ATOM 2231 C C . PHE B 1 37 ? 14.648 8.906 -1.388 1 92.69 37 PHE B C 1
ATOM 2233 O O . PHE B 1 37 ? 15.062 7.906 -0.794 1 92.69 37 PHE B O 1
ATOM 2240 N N . ALA B 1 38 ? 15.469 9.844 -1.724 1 92 38 ALA B N 1
ATOM 2241 C CA . ALA B 1 38 ? 16.922 9.789 -1.525 1 92 38 ALA B CA 1
ATOM 2242 C C . ALA B 1 38 ? 17.266 9.672 -0.044 1 92 38 ALA B C 1
ATOM 2244 O O . ALA B 1 38 ? 18.047 8.805 0.347 1 92 38 ALA B O 1
ATOM 2245 N N . ALA B 1 39 ? 16.656 10.43 0.716 1 91.19 39 ALA B N 1
ATOM 2246 C CA . ALA B 1 39 ? 16.984 10.453 2.139 1 91.19 39 ALA B CA 1
ATOM 2247 C C . ALA B 1 39 ? 16.531 9.164 2.826 1 91.19 39 ALA B C 1
ATOM 2249 O O . ALA B 1 39 ? 17.297 8.555 3.574 1 91.19 39 ALA B O 1
ATOM 2250 N N . VAL B 1 40 ? 15.297 8.703 2.521 1 87.69 40 VAL B N 1
ATOM 2251 C CA . VAL B 1 40 ? 14.703 7.605 3.277 1 87.69 40 VAL B CA 1
ATOM 2252 C C . VAL B 1 40 ? 15.203 6.27 2.73 1 87.69 40 VAL B C 1
ATOM 2254 O O . VAL B 1 40 ? 15.617 5.398 3.494 1 87.69 40 VAL B O 1
ATOM 2257 N N . VAL B 1 41 ? 15.172 6.133 1.429 1 83.19 41 VAL B N 1
ATOM 2258 C CA . VAL B 1 41 ? 15.438 4.836 0.821 1 83.19 41 VAL B CA 1
ATOM 2259 C C . VAL B 1 41 ? 16.938 4.688 0.563 1 83.19 41 VAL B C 1
ATOM 2261 O O . VAL B 1 41 ? 17.531 3.654 0.891 1 83.19 41 VAL B O 1
ATOM 2264 N N . GLU B 1 42 ? 17.531 5.684 0.034 1 82.44 42 GLU B N 1
ATOM 2265 C CA . GLU B 1 42 ? 18.953 5.578 -0.327 1 82.44 42 GLU B CA 1
ATOM 2266 C C . GLU B 1 42 ? 19.844 5.793 0.888 1 82.44 42 GLU B C 1
ATOM 2268 O O . GLU B 1 42 ? 20.812 5.055 1.089 1 82.44 42 GLU B O 1
ATOM 2273 N N . HIS B 1 43 ? 19.516 6.766 1.71 1 84.81 43 HIS B N 1
ATOM 2274 C CA . HIS B 1 43 ? 20.344 7.086 2.863 1 84.81 43 HIS B CA 1
ATOM 2275 C C . HIS B 1 43 ? 19.797 6.438 4.133 1 84.81 43 HIS B C 1
ATOM 2277 O O . HIS B 1 43 ? 20.375 6.605 5.211 1 84.81 43 HIS B O 1
ATOM 2283 N N . ARG B 1 44 ? 18.641 5.762 4.074 1 80.56 44 ARG B N 1
ATOM 2284 C CA . ARG B 1 44 ? 18.047 4.953 5.141 1 80.56 44 ARG B CA 1
ATOM 2285 C C . ARG B 1 44 ? 17.688 5.816 6.348 1 80.56 44 ARG B C 1
ATOM 2287 O O . ARG B 1 44 ? 17.844 5.379 7.492 1 80.56 44 ARG B O 1
ATOM 2294 N N . GLU B 1 45 ? 17.391 7.051 6.062 1 84.69 45 GLU B N 1
ATOM 2295 C CA . GLU B 1 45 ? 16.906 7.938 7.113 1 84.69 45 GLU B CA 1
ATOM 2296 C C . GLU B 1 45 ? 15.406 7.734 7.359 1 84.69 45 GLU B C 1
ATOM 2298 O O . GLU B 1 45 ? 14.609 8.641 7.121 1 84.69 45 GLU B O 1
ATOM 2303 N N . LEU B 1 46 ? 15.07 6.629 7.957 1 80.88 46 LEU B N 1
ATOM 2304 C CA . LEU B 1 46 ? 13.688 6.195 8.125 1 80.88 46 LEU B CA 1
ATOM 2305 C C . LEU B 1 46 ? 12.945 7.109 9.102 1 80.88 46 LEU B C 1
ATOM 2307 O O . LEU B 1 46 ? 11.711 7.172 9.078 1 80.88 46 LEU B O 1
ATOM 2311 N N . TRP B 1 47 ? 13.734 7.84 9.961 1 81.56 47 TRP B N 1
ATOM 2312 C CA . TRP B 1 47 ? 13.102 8.734 10.93 1 81.56 47 TRP B CA 1
ATOM 2313 C C . TRP B 1 47 ? 12.312 9.828 10.219 1 81.56 47 TRP B C 1
ATOM 2315 O O . TRP B 1 47 ? 11.344 10.359 10.773 1 81.56 47 TRP B O 1
ATOM 2325 N N . ARG B 1 48 ? 12.602 10.094 9.016 1 89.44 48 ARG B N 1
ATOM 2326 C CA . ARG B 1 48 ? 11.945 11.148 8.258 1 89.44 48 ARG B CA 1
ATOM 2327 C C . ARG B 1 48 ? 10.492 10.773 7.945 1 89.44 48 ARG B C 1
ATOM 2329 O O . ARG B 1 48 ? 9.656 11.648 7.738 1 89.44 48 ARG B O 1
ATOM 2336 N N . CYS B 1 49 ? 10.219 9.438 7.941 1 88.44 49 CYS B N 1
ATOM 2337 C CA . CYS B 1 49 ? 8.852 8.992 7.691 1 88.44 49 CYS B CA 1
ATOM 2338 C C . CYS B 1 49 ? 7.914 9.461 8.797 1 88.44 49 CYS B C 1
ATOM 2340 O O . CYS B 1 49 ? 6.73 9.695 8.547 1 88.44 49 CYS B O 1
ATOM 2342 N N . ALA B 1 50 ? 8.414 9.672 9.977 1 88.12 50 ALA B N 1
ATOM 2343 C CA . ALA B 1 50 ? 7.594 10.117 11.102 1 88.12 50 ALA B CA 1
ATOM 2344 C C . ALA B 1 50 ? 7.719 11.625 11.305 1 88.12 50 ALA B C 1
ATOM 2346 O O . ALA B 1 50 ? 6.715 12.344 11.328 1 88.12 50 ALA B O 1
ATOM 2347 N N . VAL B 1 51 ? 8.922 12.141 11.281 1 91.5 51 VAL B N 1
ATOM 2348 C CA . VAL B 1 51 ? 9.188 13.508 11.695 1 91.5 51 VAL B CA 1
ATOM 2349 C C . VAL B 1 51 ? 8.695 14.477 10.625 1 91.5 51 VAL B C 1
ATOM 2351 O O . VAL B 1 51 ? 8.195 15.562 10.938 1 91.5 51 VAL B O 1
ATOM 2354 N N . ALA B 1 52 ? 8.797 14.109 9.359 1 95.94 52 ALA B N 1
ATOM 2355 C CA . ALA B 1 52 ? 8.383 14.992 8.266 1 95.94 52 ALA B CA 1
ATOM 2356 C C . ALA B 1 52 ? 6.906 15.344 8.383 1 95.94 52 ALA B C 1
ATOM 2358 O O . ALA B 1 52 ? 6.492 16.438 7.984 1 95.94 52 ALA B O 1
ATOM 2359 N N . GLN B 1 53 ? 6.141 14.422 8.945 1 96.94 53 GLN B N 1
ATOM 2360 C CA . GLN B 1 53 ? 4.695 14.617 9.031 1 96.94 53 GLN B CA 1
ATOM 2361 C C . GLN B 1 53 ? 4.34 15.562 10.18 1 96.94 53 GLN B C 1
ATOM 2363 O O . GLN B 1 53 ? 3.215 16.062 10.25 1 96.94 53 GLN B O 1
ATOM 2368 N N . LEU B 1 54 ? 5.309 15.828 11.062 1 96.81 54 LEU B N 1
ATOM 2369 C CA . LEU B 1 54 ? 5.082 16.688 12.211 1 96.81 54 LEU B CA 1
ATOM 2370 C C . LEU B 1 54 ? 5.641 18.094 11.961 1 96.81 54 LEU B C 1
ATOM 2372 O O . LEU B 1 54 ? 5.398 19.016 12.75 1 96.81 54 LEU B O 1
ATOM 2376 N N . ALA B 1 55 ? 6.34 18.281 10.891 1 96.88 55 ALA B N 1
ATOM 2377 C CA . ALA B 1 55 ? 7.004 19.547 10.57 1 96.88 55 ALA B CA 1
ATOM 2378 C C . ALA B 1 55 ? 6.172 20.359 9.586 1 96.88 55 ALA B C 1
ATOM 2380 O O . ALA B 1 55 ? 5.359 19.812 8.844 1 96.88 55 ALA B O 1
ATOM 2381 N N . HIS B 1 56 ? 6.352 21.703 9.641 1 97.19 56 HIS B N 1
ATOM 2382 C CA . HIS B 1 56 ? 5.691 22.641 8.727 1 97.19 56 HIS B CA 1
ATOM 2383 C C . HIS B 1 56 ? 6.66 23.703 8.242 1 97.19 56 HIS B C 1
ATOM 2385 O O . HIS B 1 56 ? 7.516 24.172 9 1 97.19 56 HIS B O 1
ATOM 2391 N N . VAL B 1 57 ? 6.461 24.109 7.055 1 94.44 57 VAL B N 1
ATOM 2392 C CA . VAL B 1 57 ? 7.445 24.969 6.398 1 94.44 57 VAL B CA 1
ATOM 2393 C C . VAL B 1 57 ? 7.258 26.406 6.844 1 94.44 57 VAL B C 1
ATOM 2395 O O . VAL B 1 57 ? 8.18 27.219 6.734 1 94.44 57 VAL B O 1
ATOM 2398 N N . ASP B 1 58 ? 6.113 26.828 7.301 1 95.69 58 ASP B N 1
ATOM 2399 C CA . ASP B 1 58 ? 5.836 28.172 7.805 1 95.69 58 ASP B CA 1
ATOM 2400 C C . ASP B 1 58 ? 4.566 28.188 8.656 1 95.69 58 ASP B C 1
ATOM 2402 O O . ASP B 1 58 ? 3.926 27.156 8.844 1 95.69 58 ASP B O 1
ATOM 2406 N N . LEU B 1 59 ? 4.273 29.344 9.172 1 95.88 59 LEU B N 1
ATOM 2407 C CA . LEU B 1 59 ? 3.156 29.469 10.102 1 95.88 59 LEU B CA 1
ATOM 2408 C C . LEU B 1 59 ? 1.824 29.297 9.383 1 95.88 59 LEU B C 1
ATOM 2410 O O . LEU B 1 59 ? 0.884 28.719 9.938 1 95.88 59 LEU B O 1
ATOM 2414 N N . ILE B 1 60 ? 1.705 29.766 8.164 1 94.44 60 ILE B N 1
ATOM 2415 C CA . ILE B 1 60 ? 0.476 29.641 7.387 1 94.44 60 ILE B CA 1
ATOM 2416 C C . ILE B 1 60 ? 0.215 28.172 7.07 1 94.44 60 ILE B C 1
ATOM 2418 O O . ILE B 1 60 ? -0.92 27.703 7.168 1 94.44 60 ILE B O 1
ATOM 2422 N N . HIS B 1 61 ? 1.272 27.469 6.684 1 95.56 61 HIS B N 1
ATOM 2423 C CA . HIS B 1 61 ? 1.191 26.031 6.449 1 95.56 61 HIS B CA 1
ATOM 2424 C C . HIS B 1 61 ? 0.686 25.297 7.688 1 95.56 61 HIS B C 1
ATOM 2426 O O . HIS B 1 61 ? -0.228 24.484 7.598 1 95.56 61 HIS B O 1
ATOM 2432 N N . LEU B 1 62 ? 1.165 25.656 8.82 1 97.06 62 LEU B N 1
ATOM 2433 C CA . LEU B 1 62 ? 0.719 25.062 10.078 1 97.06 62 LEU B CA 1
ATOM 2434 C C . LEU B 1 62 ? -0.742 25.406 10.352 1 97.06 62 LEU B C 1
ATOM 2436 O O . LEU B 1 62 ? -1.528 24.531 10.719 1 97.06 62 LEU B O 1
ATOM 2440 N N . ALA B 1 63 ? -1.083 26.656 10.188 1 96.31 63 ALA B N 1
ATOM 2441 C CA . ALA B 1 63 ? -2.443 27.109 10.469 1 96.31 63 ALA B CA 1
ATOM 2442 C C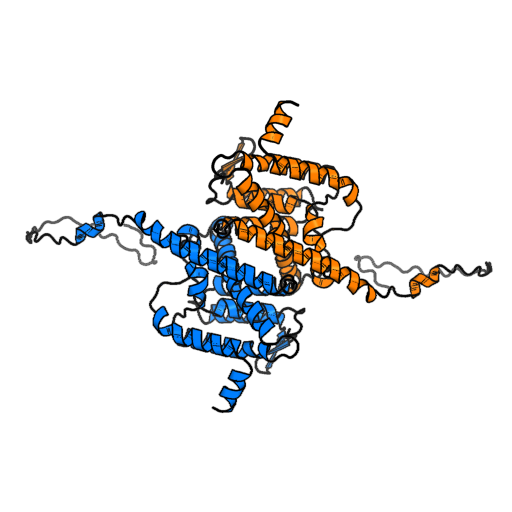 . ALA B 1 63 ? -3.461 26.328 9.633 1 96.31 63 ALA B C 1
ATOM 2444 O O . ALA B 1 63 ? -4.504 25.922 10.141 1 96.31 63 ALA B O 1
ATOM 2445 N N . PHE B 1 64 ? -3.137 26.141 8.352 1 94.06 64 PHE B N 1
ATOM 2446 C CA . PHE B 1 64 ? -4.035 25.391 7.477 1 94.06 64 PHE B CA 1
ATOM 2447 C C . PHE B 1 64 ? -4.164 23.953 7.93 1 94.06 64 PHE B C 1
ATOM 2449 O O . PHE B 1 64 ? -5.258 23.375 7.898 1 94.06 64 PHE B O 1
ATOM 2456 N N . ASN B 1 65 ? -3.1 23.344 8.336 1 96.69 65 ASN B N 1
ATOM 2457 C CA . ASN B 1 65 ? -3.154 21.969 8.828 1 96.69 65 ASN B CA 1
ATOM 2458 C C . ASN B 1 65 ? -3.979 21.875 10.109 1 96.69 65 ASN B C 1
ATOM 2460 O O . ASN B 1 65 ? -4.785 20.953 10.258 1 96.69 65 ASN B O 1
ATOM 2464 N N . LEU B 1 66 ? -3.783 22.828 10.977 1 96.56 66 LEU B N 1
ATOM 2465 C CA . LEU B 1 66 ? -4.527 22.812 12.234 1 96.56 66 LEU B CA 1
ATOM 2466 C C . LEU B 1 66 ? -6.02 23.016 11.984 1 96.56 66 LEU B C 1
ATOM 2468 O O . LEU B 1 66 ? -6.848 22.375 12.641 1 96.56 66 LEU B O 1
ATOM 2472 N N . SER B 1 67 ? -6.312 23.875 11.078 1 94.75 67 SER B N 1
ATOM 2473 C CA . SER B 1 67 ? -7.715 24.109 10.734 1 94.75 67 SER B CA 1
ATOM 2474 C C . SER B 1 67 ? -8.367 22.844 10.195 1 94.75 67 SER B C 1
ATOM 2476 O O . SER B 1 67 ? -9.461 22.469 10.625 1 94.75 67 SER B O 1
ATOM 2478 N N . ALA B 1 68 ? -7.707 22.234 9.234 1 93 68 ALA B N 1
ATOM 2479 C CA . ALA B 1 68 ? -8.227 20.984 8.656 1 93 68 ALA B CA 1
ATOM 2480 C C . ALA B 1 68 ? -8.289 19.875 9.703 1 93 68 ALA B C 1
ATOM 2482 O O . ALA B 1 68 ? -9.258 19.125 9.75 1 93 68 ALA B O 1
ATOM 2483 N N . LEU B 1 69 ? -7.281 19.797 10.523 1 95.62 69 LEU B N 1
ATOM 2484 C CA . LEU B 1 69 ? -7.238 18.812 11.602 1 95.62 69 LEU B CA 1
ATOM 2485 C C . LEU B 1 69 ? -8.43 18.969 12.539 1 95.62 69 LEU B C 1
ATOM 2487 O O . LEU B 1 69 ? -9.086 18 12.891 1 95.62 69 LEU B O 1
ATOM 2491 N N . TRP B 1 70 ? -8.664 20.188 12.891 1 92.94 70 TRP B N 1
ATOM 2492 C CA . TRP B 1 70 ? -9.766 20.469 13.805 1 92.94 70 TRP B CA 1
ATOM 2493 C C . TRP B 1 70 ? -11.109 20.094 13.18 1 92.94 70 TRP B C 1
ATOM 2495 O O . TRP B 1 70 ? -11.977 19.531 13.852 1 92.94 70 TRP B O 1
ATOM 2505 N N . SER B 1 71 ? -11.281 20.406 11.914 1 90 71 SER B N 1
ATOM 2506 C CA . SER B 1 71 ? -12.508 20.062 11.203 1 90 71 SER B CA 1
ATOM 2507 C C . SER B 1 71 ? -12.711 18.562 11.133 1 90 71 SER B C 1
ATOM 2509 O O . SER B 1 71 ? -13.812 18.062 11.375 1 90 71 SER B O 1
ATOM 2511 N N . ILE B 1 72 ? -11.664 17.828 10.836 1 91.12 72 ILE B N 1
ATOM 2512 C CA . ILE B 1 72 ? -11.742 16.375 10.711 1 91.12 72 ILE B CA 1
ATOM 2513 C C . ILE B 1 72 ? -11.969 15.742 12.078 1 91.12 72 ILE B C 1
ATOM 2515 O O . ILE B 1 72 ? -12.531 14.656 12.188 1 91.12 72 ILE B O 1
ATOM 2519 N N . GLY B 1 73 ? -11.57 16.453 13.109 1 91.62 73 GLY B N 1
ATOM 2520 C CA . GLY B 1 73 ? -11.719 15.984 14.477 1 91.62 73 GLY B CA 1
ATOM 2521 C C . GLY B 1 73 ? -13.156 15.68 14.852 1 91.62 73 GLY B C 1
ATOM 2522 O O . GLY B 1 73 ? -13.414 14.969 15.828 1 91.62 73 GLY B O 1
ATOM 2523 N N . ILE B 1 74 ? -14.117 16.172 14.062 1 88.88 74 ILE B N 1
ATOM 2524 C CA . ILE B 1 74 ? -15.539 15.922 14.305 1 88.88 74 ILE B CA 1
ATOM 2525 C C . ILE B 1 74 ? -15.805 14.414 14.281 1 88.88 74 ILE B C 1
ATOM 2527 O O . ILE B 1 74 ? -16.797 13.945 14.844 1 88.88 74 ILE B O 1
ATOM 2531 N N . VAL B 1 75 ? -14.953 13.711 13.625 1 87.12 75 VAL B N 1
ATOM 2532 C CA . VAL B 1 75 ? -15.07 12.258 13.547 1 87.12 75 VAL B CA 1
ATOM 2533 C C . VAL B 1 75 ? -15.117 11.664 14.961 1 87.12 75 VAL B C 1
ATOM 2535 O O . VAL B 1 75 ? -15.82 10.68 15.203 1 87.12 75 VAL B O 1
ATOM 2538 N N . GLU B 1 76 ? -14.414 12.281 15.891 1 90.25 76 GLU B N 1
ATOM 2539 C CA . GLU B 1 76 ? -14.375 11.797 17.266 1 90.25 76 GLU B CA 1
ATOM 2540 C C . GLU B 1 76 ? -15.742 11.922 17.938 1 90.25 76 GLU B C 1
ATOM 2542 O O . GLU B 1 76 ? -16.047 11.188 18.875 1 90.25 76 GLU B O 1
ATOM 2547 N N . ARG B 1 77 ? -16.531 12.789 17.453 1 87.12 77 ARG B N 1
ATOM 2548 C CA . ARG B 1 77 ? -17.828 13.07 18.062 1 87.12 77 ARG B CA 1
ATOM 2549 C C . ARG B 1 77 ? -18.938 12.312 17.344 1 87.12 77 ARG B C 1
ATOM 2551 O O . ARG B 1 77 ? -20.109 12.398 17.734 1 87.12 77 ARG B O 1
ATOM 2558 N N . THR B 1 78 ? -18.547 11.656 16.344 1 81.69 78 THR B N 1
ATOM 2559 C CA . THR B 1 78 ? -19.531 10.852 15.625 1 81.69 78 THR B CA 1
ATOM 2560 C C . THR B 1 78 ? -19.797 9.547 16.375 1 81.69 78 THR B C 1
ATOM 2562 O O . THR B 1 78 ? -18.859 8.773 16.641 1 81.69 78 THR B O 1
ATOM 2565 N N . GLN B 1 79 ? -21 9.297 16.828 1 75.12 79 GLN B N 1
ATOM 2566 C CA . GLN B 1 79 ? -21.438 8.258 17.75 1 75.12 79 GLN B CA 1
ATOM 2567 C C . GLN B 1 79 ? -20.938 6.883 17.312 1 75.12 79 GLN B C 1
ATOM 2569 O O . GLN B 1 79 ? -20.484 6.086 18.125 1 75.12 79 GLN B O 1
ATOM 2574 N N . GLU B 1 80 ? -20.906 6.586 16.047 1 77 80 GLU B N 1
ATOM 2575 C CA . GLU B 1 80 ? -20.562 5.238 15.602 1 77 80 GLU B CA 1
ATOM 2576 C C . GLU B 1 80 ? -19.047 5.078 15.477 1 77 80 GLU B C 1
ATOM 2578 O O . GLU B 1 80 ? -18.531 3.957 15.461 1 77 80 GLU B O 1
ATOM 2583 N N . LEU B 1 81 ? -18.234 6.09 15.547 1 82.19 81 LEU B N 1
ATOM 2584 C CA . LEU B 1 81 ? -16.797 5.988 15.297 1 82.19 81 LEU B CA 1
ATOM 2585 C C . LEU B 1 81 ? -16 6.281 16.562 1 82.19 81 LEU B C 1
ATOM 2587 O O . LEU B 1 81 ? -15.367 5.387 17.125 1 82.19 81 LEU B O 1
ATOM 2591 N N . GLY B 1 82 ? -16.172 7.52 17.172 1 87.38 82 GLY B N 1
ATOM 2592 C CA . GLY B 1 82 ? -15.562 7.871 18.438 1 87.38 82 GLY B CA 1
ATOM 2593 C C . GLY B 1 82 ? -14.078 8.133 18.344 1 87.38 82 GLY B C 1
ATOM 2594 O O . GLY B 1 82 ? -13.5 8.078 17.266 1 87.38 82 GLY B O 1
ATOM 2595 N N . SER B 1 83 ? -13.438 8.336 19.516 1 91.5 83 SER B N 1
ATOM 2596 C CA . SER B 1 83 ? -12.039 8.75 19.609 1 91.5 83 SER B CA 1
ATOM 2597 C C . SER B 1 83 ? -11.102 7.586 19.312 1 91.5 83 SER B C 1
ATOM 2599 O O . SER B 1 83 ? -10.016 7.785 18.766 1 91.5 83 SER B O 1
ATOM 2601 N N . LEU B 1 84 ? -11.547 6.41 19.688 1 86.19 84 LEU B N 1
ATOM 2602 C CA . LEU B 1 84 ? -10.672 5.262 19.453 1 86.19 84 LEU B CA 1
ATOM 2603 C C . LEU B 1 84 ? -10.531 4.973 17.969 1 86.19 84 LEU B C 1
ATOM 2605 O O . LEU B 1 84 ? -9.43 4.691 17.5 1 86.19 84 LEU B O 1
ATOM 2609 N N . TYR B 1 85 ? -11.656 5.02 17.234 1 84.56 85 TYR B N 1
ATOM 2610 C CA . TYR B 1 85 ? -11.609 4.863 15.781 1 84.56 85 TYR B CA 1
ATOM 2611 C C . TYR B 1 85 ? -10.711 5.922 15.148 1 84.56 85 TYR B C 1
ATOM 2613 O O . TYR B 1 85 ? -9.891 5.61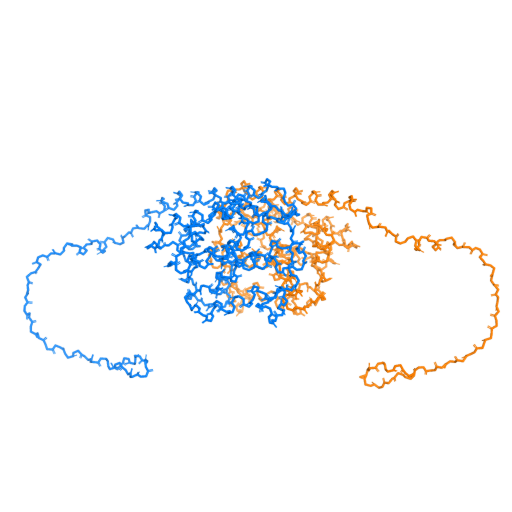3 14.281 1 84.56 85 TYR B O 1
ATOM 2621 N N . TYR B 1 86 ? -10.852 7.148 15.609 1 90.56 86 TYR B N 1
ATOM 2622 C CA . TYR B 1 86 ? -10.078 8.266 15.086 1 90.56 86 TYR B CA 1
ATOM 2623 C C . TYR B 1 86 ? -8.586 8.062 15.336 1 90.56 86 TYR B C 1
ATOM 2625 O O . TYR B 1 86 ? -7.762 8.266 14.445 1 90.56 86 TYR B O 1
ATOM 2633 N N . LEU B 1 87 ? -8.242 7.648 16.516 1 89.56 87 LEU B N 1
ATOM 2634 C CA . LEU B 1 87 ? -6.852 7.43 16.906 1 89.56 87 LEU B CA 1
ATOM 2635 C C . LEU B 1 87 ? -6.227 6.316 16.078 1 89.56 87 LEU B C 1
ATOM 2637 O O . LEU B 1 87 ? -5.129 6.48 15.539 1 89.56 87 LEU B O 1
ATOM 2641 N N . LYS B 1 88 ? -6.926 5.199 15.977 1 84.75 88 LYS B N 1
ATOM 2642 C CA . LYS B 1 88 ? -6.418 4.055 15.234 1 84.75 88 LYS B CA 1
ATOM 2643 C C . LYS B 1 88 ? -6.234 4.398 13.758 1 84.75 88 LYS B C 1
ATOM 2645 O O . LYS B 1 88 ? -5.211 4.059 13.156 1 84.75 88 LYS B O 1
ATOM 2650 N N . THR B 1 89 ? -7.215 5.043 13.242 1 87.56 89 THR B N 1
ATOM 2651 C CA . THR B 1 89 ? -7.184 5.398 11.828 1 87.56 89 THR B CA 1
ATOM 2652 C C . THR B 1 89 ? -6.078 6.414 11.547 1 87.56 89 THR B C 1
ATOM 2654 O O . THR B 1 89 ? -5.355 6.297 10.562 1 87.56 89 THR B O 1
ATOM 2657 N N . THR B 1 90 ? -5.941 7.352 12.422 1 91.94 90 THR B N 1
ATOM 2658 C CA . THR B 1 90 ? -4.883 8.344 12.273 1 91.94 90 THR B CA 1
ATOM 2659 C C . THR B 1 90 ? -3.508 7.68 12.336 1 91.94 90 THR B C 1
ATOM 2661 O O . THR B 1 90 ? -2.621 8 11.547 1 91.94 90 THR B O 1
ATOM 2664 N N . ALA B 1 91 ? -3.359 6.777 13.234 1 87.5 91 ALA B N 1
ATOM 2665 C CA . ALA B 1 91 ? -2.102 6.043 13.352 1 87.5 91 ALA B CA 1
ATOM 2666 C C . ALA B 1 91 ? -1.796 5.273 12.062 1 87.5 91 ALA B C 1
ATOM 2668 O O . ALA B 1 91 ? -0.652 5.254 11.602 1 87.5 91 ALA B O 1
ATOM 2669 N N . LEU B 1 92 ? -2.793 4.711 11.492 1 86.5 92 LEU B N 1
ATOM 2670 C CA . LEU B 1 92 ? -2.629 3.971 10.25 1 86.5 92 LEU B CA 1
ATOM 2671 C C . LEU B 1 92 ? -2.234 4.906 9.109 1 86.5 92 LEU B C 1
ATOM 2673 O O . LEU B 1 92 ? -1.366 4.574 8.297 1 86.5 92 LEU B O 1
ATOM 2677 N N . LEU B 1 93 ? -2.873 6.008 9.094 1 92.31 93 LEU B N 1
ATOM 2678 C CA . LEU B 1 93 ? -2.572 6.969 8.031 1 92.31 93 LEU B CA 1
ATOM 2679 C C . LEU B 1 93 ? -1.158 7.516 8.188 1 92.31 93 LEU B C 1
ATOM 2681 O O . LEU B 1 93 ? -0.468 7.746 7.188 1 92.31 93 LEU B O 1
ATOM 2685 N N . LEU B 1 94 ? -0.738 7.691 9.438 1 91.88 94 LEU B N 1
ATOM 2686 C CA . LEU B 1 94 ? 0.628 8.133 9.695 1 91.88 94 LEU B CA 1
ATOM 2687 C C . LEU B 1 94 ? 1.636 7.113 9.18 1 91.88 94 LEU B C 1
ATOM 2689 O O . LEU B 1 94 ? 2.701 7.484 8.68 1 91.88 94 LEU B O 1
ATOM 2693 N N . LEU B 1 95 ? 1.27 5.914 9.242 1 85.38 95 LEU B N 1
ATOM 2694 C CA . LEU B 1 95 ? 2.16 4.828 8.844 1 85.38 95 LEU B CA 1
ATOM 2695 C C . LEU B 1 95 ? 2.115 4.613 7.336 1 85.38 95 LEU B C 1
ATOM 2697 O O . LEU B 1 95 ? 3.154 4.41 6.699 1 85.38 95 LEU B O 1
ATOM 2701 N N . LEU B 1 96 ? 0.96 4.68 6.77 1 88.62 96 LEU B N 1
ATOM 2702 C CA . LEU B 1 96 ? 0.761 4.262 5.383 1 88.62 96 LEU B CA 1
ATOM 2703 C C . LEU B 1 96 ? 1.067 5.402 4.422 1 88.62 96 LEU B C 1
ATOM 2705 O O . LEU B 1 96 ? 1.438 5.168 3.27 1 88.62 96 LEU B O 1
ATOM 2709 N N . SER B 1 97 ? 0.925 6.652 4.852 1 93.81 97 SER B N 1
ATOM 2710 C CA . SER B 1 97 ? 1.136 7.785 3.955 1 93.81 97 SER B CA 1
ATOM 2711 C C . SER B 1 97 ? 2.566 7.816 3.43 1 93.81 97 SER B C 1
ATOM 2713 O O . SER B 1 97 ? 2.787 7.863 2.217 1 93.81 97 SER B O 1
ATOM 2715 N N . PRO B 1 98 ? 3.59 7.711 4.293 1 92.44 98 PRO B N 1
ATOM 2716 C CA . PRO B 1 98 ? 4.961 7.691 3.779 1 92.44 98 PRO B CA 1
ATOM 2717 C C . PRO B 1 98 ? 5.223 6.52 2.84 1 92.44 98 PRO B C 1
ATOM 2719 O O . PRO B 1 98 ? 5.965 6.656 1.863 1 92.44 98 PRO B O 1
ATOM 2722 N N . LEU B 1 99 ? 4.625 5.422 3.102 1 87.62 99 LEU B N 1
ATOM 2723 C CA . LEU B 1 99 ? 4.824 4.25 2.252 1 87.62 99 LEU B CA 1
ATOM 2724 C C . LEU B 1 99 ? 4.281 4.504 0.848 1 87.62 99 LEU B C 1
ATOM 2726 O O . LEU B 1 99 ? 4.934 4.168 -0.143 1 87.62 99 LEU B O 1
ATOM 2730 N N . MET B 1 100 ? 3.121 5.082 0.812 1 91.94 100 MET B N 1
ATOM 2731 C CA . MET B 1 100 ? 2.518 5.363 -0.487 1 91.94 100 MET B CA 1
ATOM 2732 C C . MET B 1 100 ? 3.289 6.457 -1.222 1 91.94 100 MET B C 1
ATOM 2734 O O . MET B 1 100 ? 3.418 6.414 -2.445 1 91.94 100 MET B O 1
ATOM 2738 N N . ILE B 1 101 ? 3.783 7.414 -0.491 1 94.88 101 ILE B N 1
ATOM 2739 C CA . ILE B 1 101 ? 4.609 8.461 -1.084 1 94.88 101 ILE B CA 1
ATOM 2740 C C . ILE B 1 101 ? 5.859 7.836 -1.704 1 94.88 101 ILE B C 1
ATOM 2742 O O . ILE B 1 101 ? 6.203 8.133 -2.854 1 94.88 101 ILE B O 1
ATOM 2746 N N . LEU B 1 102 ? 6.48 6.973 -1.006 1 91.38 102 LEU B N 1
ATOM 2747 C CA . LEU B 1 102 ? 7.711 6.348 -1.475 1 91.38 102 LEU B CA 1
ATOM 2748 C C . LEU B 1 102 ? 7.43 5.414 -2.65 1 91.38 102 LEU B C 1
ATOM 2750 O O . LEU B 1 102 ? 8.234 5.328 -3.582 1 91.38 102 LEU B O 1
ATOM 2754 N N . LEU B 1 103 ? 6.312 4.742 -2.572 1 90.69 103 LEU B N 1
ATOM 2755 C CA . LEU B 1 103 ? 5.938 3.896 -3.701 1 90.69 103 LEU B CA 1
ATOM 2756 C C . LEU B 1 103 ? 5.75 4.727 -4.965 1 90.69 103 LEU B C 1
ATOM 2758 O O . LEU B 1 103 ? 6.285 4.387 -6.023 1 90.69 103 LEU B O 1
ATOM 2762 N N . LEU B 1 104 ? 5.004 5.797 -4.852 1 93.62 104 LEU B N 1
ATOM 2763 C CA . LEU B 1 104 ? 4.762 6.68 -5.992 1 93.62 104 LEU B CA 1
ATOM 2764 C C . LEU B 1 104 ? 6.074 7.25 -6.523 1 93.62 104 LEU B C 1
ATOM 2766 O O . LEU B 1 104 ? 6.289 7.289 -7.738 1 93.62 104 LEU B O 1
ATOM 2770 N N . THR B 1 105 ? 6.902 7.684 -5.613 1 92.94 105 THR B N 1
ATOM 2771 C CA . THR B 1 105 ? 8.18 8.25 -6.016 1 92.94 105 THR B CA 1
ATOM 2772 C C . THR B 1 105 ? 9.055 7.199 -6.688 1 92.94 105 THR B C 1
ATOM 2774 O O . THR B 1 105 ? 9.727 7.48 -7.684 1 92.94 105 THR B O 1
ATOM 2777 N N . TYR B 1 106 ? 9.094 6.035 -6.18 1 89.31 106 TYR B N 1
ATOM 2778 C CA . TYR B 1 106 ? 9.812 4.93 -6.797 1 89.31 106 TYR B CA 1
ATOM 2779 C C . TYR B 1 106 ? 9.367 4.727 -8.242 1 89.31 106 TYR B C 1
ATOM 2781 O O . TYR B 1 106 ? 10.195 4.605 -9.141 1 89.31 106 TYR B O 1
ATOM 2789 N N . LEU B 1 107 ? 8.055 4.66 -8.391 1 88.75 107 LEU B N 1
ATOM 2790 C CA . LEU B 1 107 ? 7.496 4.457 -9.727 1 88.75 107 LEU B CA 1
ATOM 2791 C C . LEU B 1 107 ? 7.898 5.59 -10.664 1 88.75 107 LEU B C 1
ATOM 2793 O O . LEU B 1 107 ? 8.234 5.352 -11.828 1 88.75 107 LEU B O 1
ATOM 2797 N N . LEU B 1 108 ? 7.887 6.758 -10.211 1 91.38 108 LEU B N 1
ATOM 2798 C CA . LEU B 1 108 ? 8.281 7.902 -11.023 1 91.38 108 LEU B CA 1
ATOM 2799 C C . LEU B 1 108 ? 9.75 7.805 -11.414 1 91.38 108 LEU B C 1
ATOM 2801 O O . LEU B 1 108 ? 10.109 8.062 -12.57 1 91.38 108 LEU B O 1
ATOM 2805 N N . ILE B 1 109 ? 10.578 7.41 -10.469 1 87.56 109 ILE B N 1
ATOM 2806 C CA . ILE B 1 109 ? 12.016 7.355 -10.703 1 87.56 109 ILE B CA 1
ATOM 2807 C C . ILE B 1 109 ? 12.344 6.199 -11.641 1 87.56 109 ILE B C 1
ATOM 2809 O O . ILE B 1 109 ? 13.016 6.387 -12.656 1 87.56 109 ILE B O 1
ATOM 2813 N N . HIS B 1 110 ? 11.828 5.031 -11.398 1 80.88 110 HIS B N 1
ATOM 2814 C CA . HIS B 1 110 ? 12.344 3.82 -12.023 1 80.88 110 HIS B CA 1
ATOM 2815 C C . HIS B 1 110 ? 11.453 3.369 -13.172 1 80.88 110 HIS B C 1
ATOM 2817 O O . HIS B 1 110 ? 11.922 2.686 -14.094 1 80.88 110 HIS B O 1
ATOM 2823 N N . VAL B 1 111 ? 10.219 3.668 -13.133 1 79.56 111 VAL B N 1
ATOM 2824 C CA . VAL B 1 111 ? 9.305 3.246 -14.188 1 79.56 111 VAL B CA 1
ATOM 2825 C C . VAL B 1 111 ? 9.086 4.391 -15.18 1 79.56 111 VAL B C 1
ATOM 2827 O O . VAL B 1 111 ? 9.211 4.207 -16.391 1 79.56 111 VAL B O 1
ATOM 2830 N N . ALA B 1 112 ? 8.844 5.578 -14.695 1 85.56 112 ALA B N 1
ATOM 2831 C CA . ALA B 1 112 ? 8.633 6.742 -15.555 1 85.56 112 ALA B CA 1
ATOM 2832 C C .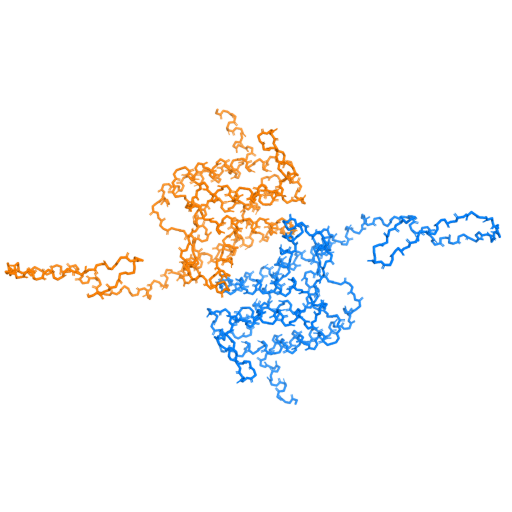 ALA B 1 112 ? 9.953 7.402 -15.922 1 85.56 112 ALA B C 1
ATOM 2834 O O . ALA B 1 112 ? 9.984 8.344 -16.719 1 85.56 112 ALA B O 1
ATOM 2835 N N . HIS B 1 113 ? 11.062 6.953 -15.367 1 87.06 113 HIS B N 1
ATOM 2836 C CA . HIS B 1 113 ? 12.414 7.418 -15.656 1 87.06 113 HIS B CA 1
ATOM 2837 C C . HIS B 1 113 ? 12.547 8.914 -15.406 1 87.06 113 HIS B C 1
ATOM 2839 O O . HIS B 1 113 ? 13.047 9.648 -16.266 1 87.06 113 HIS B O 1
ATOM 2845 N N . LYS B 1 114 ? 12.094 9.359 -14.273 1 92.31 114 LYS B N 1
ATOM 2846 C CA . LYS B 1 114 ? 12.219 10.734 -13.797 1 92.31 114 LYS B CA 1
ATOM 2847 C C . LYS B 1 114 ? 13.047 10.805 -12.516 1 92.31 114 LYS B C 1
ATOM 2849 O O . LYS B 1 114 ? 12.5 11.031 -11.43 1 92.31 114 LYS B O 1
ATOM 2854 N N . PRO B 1 115 ? 14.344 10.766 -12.633 1 91.56 115 PRO B N 1
ATOM 2855 C CA . PRO B 1 115 ? 15.227 10.641 -11.469 1 91.56 115 PRO B CA 1
ATOM 2856 C C . PRO B 1 115 ? 15.211 11.883 -10.578 1 91.56 115 PRO B C 1
ATOM 2858 O O . PRO B 1 115 ? 15.586 11.812 -9.406 1 91.56 115 PRO B O 1
ATOM 2861 N N . GLU B 1 116 ? 14.734 12.977 -11.117 1 92.5 116 GLU B N 1
ATOM 2862 C CA . GLU B 1 116 ? 14.727 14.227 -10.359 1 92.5 116 GLU B CA 1
ATOM 2863 C C . GLU B 1 116 ? 13.781 14.133 -9.156 1 92.5 116 GLU B C 1
ATOM 2865 O O . GLU B 1 116 ? 13.93 14.875 -8.188 1 92.5 116 GLU B O 1
ATOM 2870 N N . TYR B 1 117 ? 12.859 13.219 -9.203 1 94.31 117 TYR B N 1
ATOM 2871 C CA . TYR B 1 117 ? 11.875 13.102 -8.133 1 94.31 117 TYR B CA 1
ATOM 2872 C C . TYR B 1 117 ? 12.5 12.508 -6.875 1 94.31 117 TYR B C 1
ATOM 2874 O O . TYR B 1 117 ? 11.898 12.555 -5.797 1 94.31 117 TYR B O 1
ATOM 2882 N N . ALA B 1 118 ? 13.719 11.984 -6.984 1 92.88 118 ALA B N 1
ATOM 2883 C CA . ALA B 1 118 ? 14.391 11.398 -5.828 1 92.88 118 ALA B CA 1
ATOM 2884 C C . ALA B 1 118 ? 14.625 12.438 -4.742 1 92.88 118 ALA B C 1
ATOM 2886 O O . ALA B 1 118 ? 14.688 12.109 -3.555 1 92.88 118 ALA B O 1
ATOM 2887 N N . HIS B 1 119 ? 14.641 13.719 -5.152 1 93.44 119 HIS B N 1
ATOM 2888 C CA . HIS B 1 119 ? 15.039 14.758 -4.207 1 93.44 119 HIS B CA 1
ATOM 2889 C C . HIS B 1 119 ? 13.859 15.664 -3.859 1 93.44 119 HIS B C 1
ATOM 2891 O O . HIS B 1 119 ? 14.023 16.641 -3.127 1 93.44 119 HIS B O 1
ATOM 2897 N N . THR B 1 120 ? 12.688 15.328 -4.402 1 93.69 120 THR B N 1
ATOM 2898 C CA . THR B 1 120 ? 11.5 16.047 -3.965 1 93.69 120 THR B CA 1
ATOM 2899 C C . THR B 1 120 ? 11.102 15.633 -2.553 1 93.69 120 THR B C 1
ATOM 2901 O O . THR B 1 120 ? 11.164 14.445 -2.211 1 93.69 120 THR B O 1
ATOM 2904 N N . SER B 1 121 ? 10.742 16.609 -1.743 1 95 121 SER B N 1
ATOM 2905 C CA . SER B 1 121 ? 10.461 16.328 -0.339 1 95 121 SER B CA 1
ATOM 2906 C C . SER B 1 121 ? 9.016 16.672 0.02 1 95 121 SER B C 1
ATOM 2908 O O . SER B 1 121 ? 8.438 17.594 -0.544 1 95 121 SER B O 1
ATOM 2910 N N . ALA B 1 122 ? 8.477 15.883 0.866 1 96.38 122 ALA B N 1
ATOM 2911 C CA . ALA B 1 122 ? 7.16 16.156 1.448 1 96.38 122 ALA B CA 1
ATOM 2912 C C . ALA B 1 122 ? 7.277 16.469 2.936 1 96.38 122 ALA B C 1
ATOM 2914 O O . ALA B 1 122 ? 7.969 15.773 3.678 1 96.38 122 ALA B O 1
ATOM 2915 N N . VAL B 1 123 ? 6.672 17.578 3.305 1 96.38 123 VAL B N 1
ATOM 2916 C CA . VAL B 1 123 ? 6.629 18.016 4.695 1 96.38 123 VAL B CA 1
ATOM 2917 C C . VAL B 1 123 ? 5.215 18.469 5.051 1 96.38 123 VAL B C 1
ATOM 2919 O O . VAL B 1 123 ? 4.562 19.156 4.266 1 96.38 123 VAL B O 1
ATOM 2922 N N . GLY B 1 124 ? 4.82 17.984 6.297 1 97.06 124 GLY B N 1
ATOM 2923 C CA . GLY B 1 124 ? 3.533 18.469 6.781 1 97.06 124 GLY B CA 1
ATOM 2924 C C . GLY B 1 124 ? 2.594 17.344 7.176 1 97.06 124 GLY B C 1
ATOM 2925 O O . GLY B 1 124 ? 2.625 16.266 6.586 1 97.06 124 GLY B O 1
ATOM 2926 N N . TYR B 1 125 ? 1.742 17.703 8.07 1 97.94 125 TYR B N 1
ATOM 2927 C CA . TYR B 1 125 ? 0.705 16.766 8.508 1 97.94 125 TYR B CA 1
ATOM 2928 C C . TYR B 1 125 ? -0.358 16.594 7.434 1 97.94 125 TYR B C 1
ATOM 2930 O O . TYR B 1 125 ? -1.151 15.648 7.484 1 97.94 125 TYR B O 1
ATOM 2938 N N . SER B 1 126 ? -0.307 17.469 6.465 1 97.25 126 SER B N 1
ATOM 2939 C CA . SER B 1 126 ? -1.336 17.516 5.43 1 97.25 126 SER B CA 1
ATOM 2940 C C . SER B 1 126 ? -1.432 16.188 4.68 1 97.25 126 SER B C 1
ATOM 2942 O O . SER B 1 126 ? -2.488 15.852 4.145 1 97.25 126 SER B O 1
ATOM 2944 N N . CYS B 1 127 ? -0.417 15.367 4.578 1 96.5 127 CYS B N 1
ATOM 2945 C CA . CYS B 1 127 ? -0.519 14.062 3.93 1 96.5 127 CYS B CA 1
ATOM 2946 C C . CYS B 1 127 ? -1.524 13.172 4.652 1 96.5 127 CYS B C 1
ATOM 2948 O O . CYS B 1 127 ? -2.314 12.477 4.012 1 96.5 127 CYS B O 1
ATOM 2950 N N . VAL B 1 128 ? -1.481 13.234 5.949 1 97.31 128 VAL B N 1
ATOM 2951 C CA . VAL B 1 128 ? -2.441 12.484 6.762 1 97.31 128 VAL B CA 1
ATOM 2952 C C . VAL B 1 128 ? -3.842 13.062 6.559 1 97.31 128 VAL B C 1
ATOM 2954 O O . VAL B 1 128 ? -4.816 12.312 6.445 1 97.31 128 VAL B O 1
ATOM 2957 N N . LEU B 1 129 ? -3.887 14.359 6.508 1 97.12 129 LEU B N 1
ATOM 2958 C CA . LEU B 1 129 ? -5.176 15.023 6.34 1 97.12 129 LEU B CA 1
ATOM 2959 C C . LEU B 1 129 ? -5.805 14.656 5 1 97.12 129 LEU B C 1
ATOM 2961 O O . LEU B 1 129 ? -7.008 14.398 4.926 1 97.12 129 LEU B O 1
ATOM 2965 N N . PHE B 1 130 ? -5.023 14.664 3.965 1 96.38 130 PHE B N 1
ATOM 2966 C CA . PHE B 1 130 ? -5.527 14.234 2.666 1 96.38 130 PHE B CA 1
ATOM 2967 C C . PHE B 1 130 ? -5.965 12.773 2.715 1 96.38 130 PHE B C 1
ATOM 2969 O O . PHE B 1 130 ? -6.918 12.383 2.037 1 96.38 130 PHE B O 1
ATOM 2976 N N . GLY B 1 131 ? -5.262 11.953 3.488 1 96.38 131 GLY B N 1
ATOM 2977 C CA . GLY B 1 131 ? -5.711 10.594 3.734 1 96.38 131 GLY B CA 1
ATOM 2978 C C . GLY B 1 131 ? -7.086 10.523 4.367 1 96.38 131 GLY B C 1
ATOM 2979 O O . GLY B 1 131 ? -7.938 9.742 3.938 1 96.38 131 GLY B O 1
ATOM 2980 N N . TRP B 1 132 ? -7.281 11.32 5.328 1 93.25 132 TRP B N 1
ATOM 2981 C CA . TRP B 1 132 ? -8.586 11.375 5.984 1 93.25 132 TRP B CA 1
ATOM 2982 C C . TRP B 1 132 ? -9.664 11.82 5.004 1 93.25 132 TRP B C 1
ATOM 2984 O O . TRP B 1 132 ? -10.773 11.266 5 1 93.25 132 TRP B O 1
ATOM 2994 N N . MET B 1 133 ? -9.383 12.836 4.219 1 91.81 133 MET B N 1
ATOM 2995 C CA . MET B 1 133 ? -10.367 13.297 3.246 1 91.81 133 MET B CA 1
ATOM 2996 C C . MET B 1 133 ? -10.75 12.18 2.285 1 91.81 133 MET B C 1
ATOM 2998 O O . MET B 1 133 ? -11.93 11.984 1.979 1 91.81 133 MET B O 1
ATOM 3002 N N . ALA B 1 134 ? -9.742 11.492 1.823 1 92.5 134 ALA B N 1
ATOM 3003 C CA . ALA B 1 134 ? -10 10.383 0.913 1 92.5 134 ALA B CA 1
ATOM 3004 C C . ALA B 1 134 ? -10.828 9.297 1.592 1 92.5 134 ALA B C 1
ATOM 3006 O O . ALA B 1 134 ? -11.773 8.773 1.002 1 92.5 134 ALA B O 1
ATOM 3007 N N . LEU B 1 135 ? -10.492 8.969 2.797 1 89.62 135 LEU B N 1
ATOM 3008 C CA . LEU B 1 135 ? -11.195 7.949 3.568 1 89.62 135 LEU B CA 1
ATOM 3009 C C . LEU B 1 135 ? -12.648 8.344 3.787 1 89.62 135 LEU B C 1
ATOM 3011 O O . LEU B 1 135 ? -13.555 7.539 3.555 1 89.62 135 LEU B O 1
ATOM 3015 N N . LEU B 1 136 ? -12.898 9.555 4.164 1 85.81 136 LEU B N 1
ATOM 3016 C CA . LEU B 1 136 ? -14.242 10.023 4.48 1 85.81 136 LEU B CA 1
ATOM 3017 C C . LEU B 1 136 ? -15.07 10.188 3.213 1 85.81 136 LEU B C 1
ATOM 3019 O O . LEU B 1 136 ? -16.297 10.195 3.27 1 85.81 136 LEU B O 1
ATOM 3023 N N . SER B 1 137 ? -14.414 10.352 2.09 1 83.88 137 SER B N 1
ATOM 3024 C CA . SER B 1 137 ? -15.133 10.516 0.828 1 83.88 137 SER B CA 1
ATOM 3025 C C . SER B 1 137 ? -15.539 9.164 0.244 1 83.88 137 SER B C 1
ATOM 3027 O O . SER B 1 137 ? -16.297 9.109 -0.724 1 83.88 137 SER B O 1
ATOM 3029 N N . SER B 1 138 ? -15.039 8.141 0.812 1 79.88 138 SER B N 1
ATOM 3030 C CA . SER B 1 138 ? -15.352 6.801 0.32 1 79.88 138 SER B CA 1
ATOM 3031 C C . SER B 1 138 ? -16.766 6.391 0.687 1 79.88 138 SER B C 1
ATOM 3033 O O . SER B 1 138 ? -17.203 6.578 1.826 1 79.88 138 SER B O 1
ATOM 3035 N N . PRO B 1 139 ? -17.578 5.945 -0.249 1 66.62 139 PRO B N 1
ATOM 3036 C CA . PRO B 1 139 ? -18.984 5.66 0.002 1 66.62 139 PRO B CA 1
ATOM 3037 C C . PRO B 1 139 ? -19.203 4.668 1.144 1 66.62 139 PRO B C 1
ATOM 3039 O O . PRO B 1 139 ? -20.234 4.699 1.812 1 66.62 139 PRO B O 1
ATOM 3042 N N . ARG B 1 140 ? -18.422 3.773 1.404 1 60.41 140 ARG B N 1
ATOM 3043 C CA . ARG B 1 140 ? -18.703 2.725 2.381 1 60.41 140 ARG B CA 1
ATOM 3044 C C . ARG B 1 140 ? -18.359 3.186 3.793 1 60.41 140 ARG B C 1
ATOM 3046 O O . ARG B 1 140 ? -18.594 2.459 4.762 1 60.41 140 ARG B O 1
ATOM 3053 N N . HIS B 1 141 ? -17.984 4.367 3.875 1 59.62 141 HIS B N 1
ATOM 3054 C CA . HIS B 1 141 ? -17.594 4.758 5.227 1 59.62 141 HIS B CA 1
ATOM 3055 C C . HIS B 1 141 ? -18.797 5.285 6.012 1 59.62 141 HIS B C 1
ATOM 3057 O O . HIS B 1 141 ? -19.547 6.117 5.508 1 59.62 141 HIS B O 1
ATOM 3063 N N . PRO B 1 142 ? -19.109 4.535 7.039 1 51.81 142 PRO B N 1
ATOM 3064 C CA . PRO B 1 142 ? -20.281 4.973 7.809 1 51.81 142 PRO B CA 1
ATOM 3065 C C . PRO B 1 142 ? -20.297 6.484 8.031 1 51.81 142 PRO B C 1
ATOM 3067 O O . PRO B 1 142 ? -21.375 7.082 8.109 1 51.81 142 PRO B O 1
ATOM 3070 N N . GLY B 1 143 ? -19.141 7.129 8.172 1 50.09 143 GLY B N 1
ATOM 3071 C CA . GLY B 1 143 ? -19.094 8.578 8.312 1 50.09 143 GLY B CA 1
ATOM 3072 C C . GLY B 1 143 ? -18.938 9.297 6.992 1 50.09 143 GLY B C 1
ATOM 3073 O O . GLY B 1 143 ? -18.578 10.484 6.965 1 50.09 143 GLY B O 1
ATOM 3074 N N . GLY B 1 144 ? -19.156 8.492 5.918 1 56.25 144 GLY B N 1
ATOM 3075 C CA . GLY B 1 144 ? -18.906 9.07 4.609 1 56.25 144 GLY B CA 1
ATOM 3076 C C . GLY B 1 144 ? -19.969 10.047 4.168 1 56.25 144 GLY B C 1
ATOM 3077 O O . GLY B 1 144 ? -21.125 9.969 4.617 1 56.25 144 GLY B O 1
ATOM 3078 N N . ILE B 1 145 ? -19.547 11.32 3.9 1 52.22 145 ILE B N 1
ATOM 3079 C CA . ILE B 1 145 ? -20.406 12.375 3.359 1 52.22 145 ILE B CA 1
ATOM 3080 C C . ILE B 1 145 ? -20.641 12.125 1.872 1 52.22 145 ILE B C 1
ATOM 3082 O O . ILE B 1 145 ? -19.719 11.812 1.128 1 52.22 145 ILE B O 1
ATOM 3086 N N . THR B 1 146 ? -21.859 11.773 1.506 1 54.06 146 THR B N 1
ATOM 3087 C CA . THR B 1 146 ? -22.172 11.508 0.109 1 54.06 146 THR B CA 1
ATOM 3088 C C . THR B 1 146 ? -22.031 12.773 -0.731 1 54.06 146 THR B C 1
ATOM 3090 O O . THR B 1 146 ? -21.625 12.719 -1.891 1 54.06 146 THR B O 1
ATOM 3093 N N . MET B 1 147 ? -22.469 13.844 -0.064 1 50.84 147 MET B N 1
ATOM 3094 C CA . MET B 1 147 ? -22.422 15.117 -0.771 1 50.84 147 MET B CA 1
ATOM 3095 C C . MET B 1 147 ? -21.891 16.219 0.141 1 50.84 147 MET B C 1
ATOM 3097 O O . MET B 1 147 ? -22.188 16.234 1.339 1 50.84 147 MET B O 1
ATOM 3101 N N . LEU B 1 148 ? -20.781 16.891 -0.206 1 51.28 148 LEU B N 1
ATOM 3102 C CA . LEU B 1 148 ? -20.328 18.047 0.554 1 51.28 148 LEU B CA 1
ATOM 3103 C C . LEU B 1 148 ? -20.844 19.344 -0.058 1 51.28 148 LEU B C 1
ATOM 3105 O O . LEU B 1 148 ? -20.609 19.609 -1.238 1 51.28 148 LEU B O 1
ATOM 3109 N N . PRO B 1 149 ? -21.734 19.969 0.696 1 47.66 149 PRO B N 1
ATOM 3110 C CA . PRO B 1 149 ? -22.156 21.281 0.189 1 47.66 149 PRO B CA 1
ATOM 3111 C C . PRO B 1 149 ? -21 22.281 0.124 1 47.66 149 PRO B C 1
ATOM 3113 O O . PRO B 1 149 ? -20.234 22.406 1.076 1 47.66 149 PRO B O 1
ATOM 3116 N N . VAL B 1 150 ? -20.547 22.484 -0.992 1 45.88 150 VAL B N 1
ATOM 3117 C CA . VAL B 1 150 ? -19.578 23.562 -1.146 1 45.88 150 VAL B CA 1
ATOM 3118 C C . VAL B 1 150 ? -20.297 24.922 -1.119 1 45.88 150 VAL B C 1
ATOM 3120 O O . VAL B 1 150 ? -20.891 25.328 -2.117 1 45.88 150 VAL B O 1
ATOM 3123 N N . PHE B 1 151 ? -20.016 25.609 -0.074 1 47.44 151 PHE B N 1
ATOM 3124 C CA . PHE B 1 151 ? -20.516 26.969 0.162 1 47.44 151 PHE B CA 1
ATOM 3125 C C . PHE B 1 151 ? -22.016 27.047 -0.123 1 47.44 151 PHE B C 1
ATOM 3127 O O . PHE B 1 151 ? -22.5 28.094 -0.553 1 47.44 151 PHE B O 1
ATOM 3134 N N . GLY B 1 152 ? -22.703 26.094 -0.025 1 48.97 152 GLY B N 1
ATOM 3135 C CA . GLY B 1 152 ? -24.141 26.188 -0.275 1 48.97 152 GLY B CA 1
ATOM 3136 C C . GLY B 1 152 ? -24.484 26.234 -1.752 1 48.97 152 GLY B C 1
ATOM 3137 O O . GLY B 1 152 ? -25.656 26.25 -2.119 1 48.97 152 GLY B O 1
ATOM 3138 N N . LEU B 1 153 ? -23.578 26.453 -2.607 1 47.22 153 LEU B N 1
ATOM 3139 C CA . LEU B 1 153 ? -23.828 26.719 -4.02 1 47.22 153 LEU B CA 1
ATOM 3140 C C . LEU B 1 153 ? -23.781 25.422 -4.828 1 47.22 153 LEU B C 1
ATOM 3142 O O . LEU B 1 153 ? -24.469 25.297 -5.844 1 47.22 153 LEU B O 1
ATOM 3146 N N . ALA B 1 154 ? -22.828 24.609 -4.535 1 49.06 154 ALA B N 1
ATOM 3147 C CA . ALA B 1 154 ? -22.734 23.375 -5.324 1 49.06 154 ALA B CA 1
ATOM 3148 C C . ALA B 1 154 ? -22.469 22.172 -4.43 1 49.06 154 ALA B C 1
ATOM 3150 O O . ALA B 1 154 ? -21.906 22.312 -3.342 1 49.06 154 ALA B O 1
ATOM 3151 N N . SER B 1 155 ? -23.25 21.109 -4.695 1 55 155 SER B N 1
ATOM 3152 C CA . SER B 1 155 ? -23 19.844 -4.004 1 55 155 SER B CA 1
ATOM 3153 C C . SER B 1 155 ? -21.922 19.031 -4.727 1 55 155 SER B C 1
ATOM 3155 O O . SER B 1 155 ? -22.047 18.766 -5.926 1 55 155 SER B O 1
ATOM 3157 N N . VAL B 1 156 ? -20.766 19.109 -4.262 1 57.78 156 VAL B N 1
ATOM 3158 C CA . VAL B 1 156 ? -19.719 18.266 -4.836 1 57.78 156 VAL B CA 1
ATOM 3159 C C . VAL B 1 156 ? -19.781 16.875 -4.203 1 57.78 156 VAL B C 1
ATOM 3161 O O . VAL B 1 156 ? -19.953 16.75 -2.988 1 57.78 156 VAL B O 1
ATOM 3164 N N . PRO B 1 157 ? -19.922 16 -5.117 1 65.5 157 PRO B N 1
ATOM 3165 C CA . PRO B 1 157 ? -19.938 14.648 -4.562 1 65.5 157 PRO B CA 1
ATOM 3166 C C . PRO B 1 157 ? -18.75 14.375 -3.639 1 65.5 157 PRO B C 1
ATOM 3168 O O . PRO B 1 157 ? -17.641 14.859 -3.891 1 65.5 157 PRO B O 1
ATOM 3171 N N . ALA B 1 158 ? -19.031 13.828 -2.58 1 68.06 158 ALA B N 1
ATOM 3172 C CA . ALA B 1 158 ? -18.078 13.547 -1.517 1 68.06 158 ALA B CA 1
ATOM 3173 C C . ALA B 1 158 ? -16.812 12.891 -2.078 1 68.06 158 ALA B C 1
ATOM 3175 O O . ALA B 1 158 ? -15.703 13.188 -1.628 1 68.06 158 ALA B O 1
ATOM 3176 N N . TRP B 1 159 ? -17.031 12.18 -3.182 1 72.19 159 TRP B N 1
ATOM 3177 C CA . TRP B 1 159 ? -15.891 11.453 -3.736 1 72.19 159 TRP B CA 1
ATOM 3178 C C . TRP B 1 159 ? -14.898 12.422 -4.387 1 72.19 159 TRP B C 1
ATOM 3180 O O . TRP B 1 159 ? -13.711 12.102 -4.523 1 72.19 159 TRP B O 1
ATOM 3190 N N . ALA B 1 160 ? -15.297 13.648 -4.621 1 79.69 160 ALA B N 1
ATOM 3191 C CA . ALA B 1 160 ? -14.484 14.594 -5.379 1 79.69 160 ALA B CA 1
ATOM 3192 C C . ALA B 1 160 ? -13.664 15.477 -4.445 1 79.69 160 ALA B C 1
ATOM 3194 O O . ALA B 1 160 ? -12.719 16.141 -4.875 1 79.69 160 ALA B O 1
ATOM 3195 N N . THR B 1 161 ? -14.008 15.398 -3.205 1 82.56 161 THR B N 1
ATOM 3196 C CA . THR B 1 161 ? -13.438 16.359 -2.268 1 82.56 161 THR B CA 1
ATOM 3197 C C . THR B 1 161 ? -11.922 16.203 -2.191 1 82.56 161 THR B C 1
ATOM 3199 O O . THR B 1 161 ? -11.18 17.188 -2.322 1 82.56 161 THR B O 1
ATOM 3202 N N . PRO B 1 162 ? -11.445 15.016 -1.988 1 90.12 162 PRO B N 1
ATOM 3203 C CA . PRO B 1 162 ? -9.992 14.906 -1.909 1 90.12 162 PRO B CA 1
ATOM 3204 C C . PRO B 1 162 ? -9.297 15.273 -3.223 1 90.12 162 PRO B C 1
ATOM 3206 O O . PRO B 1 162 ? -8.227 15.883 -3.211 1 90.12 162 PRO B O 1
ATOM 3209 N N . TRP B 1 163 ? -9.906 15.047 -4.281 1 90.75 163 TRP B N 1
ATOM 3210 C CA . TRP B 1 163 ? -9.328 15.352 -5.586 1 90.75 163 TRP B CA 1
ATOM 3211 C C . TRP B 1 163 ? -9.375 16.844 -5.867 1 90.75 163 TRP B C 1
ATOM 3213 O O . TRP B 1 163 ? -8.414 17.422 -6.383 1 90.75 163 TRP B O 1
ATOM 3223 N N . ALA B 1 164 ? -10.516 17.453 -5.566 1 89.25 164 ALA B N 1
ATOM 3224 C CA . ALA B 1 164 ? -10.617 18.906 -5.688 1 89.25 164 ALA B CA 1
ATOM 3225 C C . ALA B 1 164 ? -9.578 19.594 -4.809 1 89.25 164 ALA B C 1
ATOM 3227 O O . ALA B 1 164 ? -8.914 20.531 -5.25 1 89.25 164 ALA B O 1
ATOM 3228 N N . SER B 1 165 ? -9.461 19.094 -3.596 1 91.06 165 SER B N 1
ATOM 3229 C CA . SER B 1 165 ? -8.484 19.656 -2.674 1 91.06 165 SER B CA 1
ATOM 3230 C C . SER B 1 165 ? -7.066 19.484 -3.197 1 91.06 165 SER B C 1
ATOM 3232 O O . SER B 1 165 ? -6.234 20.391 -3.053 1 91.06 165 SER B O 1
ATOM 3234 N N . LEU B 1 166 ? -6.816 18.344 -3.771 1 93.81 166 LEU B N 1
ATOM 3235 C CA . LEU B 1 166 ? -5.504 18.078 -4.352 1 93.81 166 LEU B CA 1
ATOM 3236 C C . LEU B 1 166 ? -5.191 19.094 -5.457 1 93.81 166 LEU B C 1
ATOM 3238 O O . LEU B 1 166 ? -4.121 19.703 -5.461 1 93.81 166 LEU B O 1
ATOM 3242 N N . VAL B 1 167 ? -6.105 19.328 -6.352 1 91.62 167 VAL B N 1
ATOM 3243 C CA . VAL B 1 167 ? -5.918 20.219 -7.492 1 91.62 167 VAL B CA 1
ATOM 3244 C C . VAL B 1 167 ? -5.809 21.656 -7 1 91.62 167 VAL B C 1
ATOM 3246 O O . VAL B 1 167 ? -4.902 22.391 -7.402 1 91.62 167 VAL B O 1
ATOM 3249 N N . ILE B 1 168 ? -6.672 22.031 -6.102 1 89.56 168 ILE B N 1
ATOM 3250 C CA . ILE B 1 168 ? -6.699 23.391 -5.582 1 89.56 168 ILE B CA 1
ATOM 3251 C C . ILE B 1 168 ? -5.391 23.703 -4.855 1 89.56 168 ILE B C 1
ATOM 3253 O O . ILE B 1 168 ? -4.773 24.734 -5.086 1 89.56 168 ILE B O 1
ATOM 3257 N N . THR B 1 169 ? -4.988 22.766 -3.984 1 91.31 169 THR B N 1
ATOM 3258 C CA . THR B 1 169 ? -3.74 22.969 -3.256 1 91.31 169 THR B CA 1
ATOM 3259 C C . THR B 1 169 ? -2.559 23.031 -4.219 1 91.31 169 THR B C 1
ATOM 3261 O O . THR B 1 169 ? -1.673 23.875 -4.055 1 91.31 169 THR B O 1
ATOM 3264 N N . SER B 1 170 ? -2.572 22.188 -5.242 1 90 170 SER B N 1
ATOM 3265 C CA . SER B 1 170 ? -1.479 22.172 -6.211 1 90 170 SER B CA 1
ATOM 3266 C C . SER B 1 170 ? -1.428 23.484 -7.004 1 90 170 SER B C 1
ATOM 3268 O O . SER B 1 170 ? -0.346 23.969 -7.344 1 90 170 SER B O 1
ATOM 3270 N N . LEU B 1 171 ? -2.496 24.078 -7.277 1 89.75 171 LEU B N 1
ATOM 3271 C CA . LEU B 1 171 ? -2.572 25.312 -8.055 1 89.75 171 LEU B CA 1
ATOM 3272 C C . LEU B 1 171 ? -2.25 26.531 -7.191 1 89.75 171 LEU B C 1
ATOM 3274 O O . LEU B 1 171 ? -1.555 27.453 -7.633 1 89.75 171 LEU B O 1
ATOM 3278 N N . LEU B 1 172 ? -2.664 26.562 -5.988 1 88.81 172 LEU B N 1
ATOM 3279 C CA . LEU B 1 172 ? -2.57 27.734 -5.129 1 88.81 172 LEU B CA 1
ATOM 3280 C C . LEU B 1 172 ? -1.242 27.75 -4.383 1 88.81 172 LEU B C 1
ATOM 3282 O O . LEU B 1 172 ? -0.748 28.828 -4.02 1 88.81 172 LEU B O 1
ATOM 3286 N N . ILE B 1 173 ? -0.708 26.578 -4.102 1 90.56 173 ILE B N 1
ATOM 3287 C CA . ILE B 1 173 ? 0.534 26.453 -3.342 1 90.56 173 ILE B CA 1
ATOM 3288 C C . ILE B 1 173 ? 1.531 25.594 -4.117 1 90.56 173 ILE B C 1
ATOM 3290 O O . ILE B 1 173 ? 1.68 24.406 -3.84 1 90.56 173 ILE B O 1
ATOM 3294 N N . PRO B 1 174 ? 2.303 26.25 -4.988 1 87.69 174 PRO B N 1
ATOM 3295 C CA . PRO B 1 174 ? 3.203 25.484 -5.855 1 87.69 174 PRO B CA 1
ATOM 3296 C C . PRO B 1 174 ? 4.273 24.719 -5.07 1 87.69 174 PRO B C 1
ATOM 3298 O O . PRO B 1 174 ? 4.812 23.719 -5.562 1 87.69 174 PRO B O 1
ATOM 3301 N N . SER B 1 175 ? 4.562 25.188 -3.885 1 89.25 175 SER B N 1
ATOM 3302 C CA . SER B 1 175 ? 5.586 24.531 -3.078 1 89.25 175 SER B CA 1
ATOM 3303 C C . SER B 1 175 ? 5.027 23.312 -2.367 1 89.25 175 SER B C 1
ATOM 3305 O O . SER B 1 175 ? 5.781 22.531 -1.779 1 89.25 175 SER B O 1
ATOM 3307 N N . ALA B 1 176 ? 3.707 23.141 -2.512 1 91.69 176 ALA B N 1
ATOM 3308 C CA . ALA B 1 176 ? 3.094 21.984 -1.862 1 91.69 176 ALA B CA 1
ATOM 3309 C C . ALA B 1 176 ? 3.439 20.688 -2.6 1 91.69 176 ALA B C 1
ATOM 3311 O O . ALA B 1 176 ? 3.473 20.672 -3.832 1 91.69 176 ALA B O 1
ATOM 3312 N N . SER B 1 177 ? 3.73 19.672 -1.873 1 93.38 177 SER B N 1
ATOM 3313 C CA . SER B 1 177 ? 4.09 18.375 -2.455 1 93.38 177 SER B CA 1
ATOM 3314 C C . SER B 1 177 ? 2.867 17.688 -3.041 1 93.38 177 SER B C 1
ATOM 3316 O O . SER B 1 177 ? 2.043 17.141 -2.303 1 93.38 177 SER B O 1
ATOM 3318 N N . PHE B 1 178 ? 2.807 17.672 -4.34 1 95.56 178 PHE B N 1
ATOM 3319 C CA . PHE B 1 178 ? 1.731 16.953 -5.012 1 95.56 178 PHE B CA 1
ATOM 3320 C C . PHE B 1 178 ? 1.782 15.469 -4.68 1 95.56 178 PHE B C 1
ATOM 3322 O O . PHE B 1 178 ? 0.761 14.867 -4.34 1 95.56 178 PHE B O 1
ATOM 3329 N N . ILE B 1 179 ? 2.961 14.891 -4.738 1 95.81 179 ILE B N 1
ATOM 3330 C CA . ILE B 1 179 ? 3.16 13.469 -4.484 1 95.81 179 ILE B CA 1
ATOM 3331 C C . ILE B 1 179 ? 2.824 13.156 -3.027 1 95.81 179 ILE B C 1
ATOM 3333 O O . ILE B 1 179 ? 2.279 12.086 -2.727 1 95.81 179 ILE B O 1
ATOM 3337 N N . GLY B 1 180 ? 3.152 14.047 -2.145 1 97.19 180 GLY B N 1
ATOM 3338 C CA . GLY B 1 180 ? 2.814 13.875 -0.74 1 97.19 180 GLY B CA 1
ATOM 3339 C C . GLY B 1 180 ? 1.32 13.758 -0.495 1 97.19 180 GLY B C 1
ATOM 3340 O O . GLY B 1 180 ? 0.864 12.82 0.16 1 97.19 180 GLY B O 1
ATOM 3341 N N . HIS B 1 181 ? 0.575 14.719 -1.091 1 97.38 181 HIS B N 1
ATOM 3342 C CA . HIS B 1 181 ? -0.872 14.703 -0.912 1 97.38 181 HIS B CA 1
ATOM 3343 C C . HIS B 1 181 ? -1.5 13.484 -1.585 1 97.38 181 HIS B C 1
ATOM 3345 O O . HIS B 1 181 ? -2.369 12.828 -1.007 1 97.38 181 HIS B O 1
ATOM 3351 N N . LEU B 1 182 ? -1.001 13.211 -2.76 1 96.75 182 LEU B N 1
ATOM 3352 C CA . LEU B 1 182 ? -1.521 12.039 -3.467 1 96.75 182 LEU B CA 1
ATOM 3353 C C . LEU B 1 182 ? -1.22 10.758 -2.699 1 96.75 182 LEU B C 1
ATOM 3355 O O . LEU B 1 182 ? -2.07 9.875 -2.607 1 96.75 182 LEU B O 1
ATOM 3359 N N . GLY B 1 183 ? -0.046 10.633 -2.205 1 96.88 183 GLY B N 1
ATOM 3360 C CA . GLY B 1 183 ? 0.301 9.492 -1.372 1 96.88 183 GLY B CA 1
ATOM 3361 C C . GLY B 1 183 ? -0.594 9.352 -0.156 1 96.88 183 GLY B C 1
ATOM 3362 O O . GLY B 1 183 ? -1.033 8.242 0.171 1 96.88 183 GLY B O 1
ATOM 3363 N N . GLY B 1 184 ? -0.858 10.445 0.51 1 96.88 184 GLY B N 1
ATOM 3364 C CA . GLY B 1 184 ? -1.809 10.43 1.61 1 96.88 184 GLY B CA 1
ATOM 3365 C C . GLY B 1 184 ? -3.188 9.945 1.202 1 96.88 184 GLY B C 1
ATOM 3366 O O . GLY B 1 184 ? -3.803 9.141 1.908 1 96.88 184 GLY B O 1
ATOM 3367 N N . MET B 1 185 ? -3.645 10.398 0.06 1 95.44 185 MET B N 1
ATOM 3368 C CA . MET B 1 185 ? -4.953 9.984 -0.436 1 95.44 185 MET B CA 1
ATOM 3369 C C . MET B 1 185 ? -4.992 8.484 -0.688 1 95.44 185 MET B C 1
ATOM 3371 O O . MET B 1 185 ? -5.961 7.812 -0.332 1 95.44 185 MET B O 1
ATOM 3375 N N . LEU B 1 186 ? -3.951 7.988 -1.297 1 94.25 186 LEU B N 1
ATOM 3376 C CA . LEU B 1 186 ? -3.898 6.555 -1.564 1 94.25 186 LEU B CA 1
ATOM 3377 C C . LEU B 1 186 ? -3.91 5.758 -0.264 1 94.25 186 LEU B C 1
ATOM 3379 O O . LEU B 1 186 ? -4.555 4.711 -0.178 1 94.25 186 LEU B O 1
ATOM 3383 N N . ALA B 1 187 ? -3.191 6.211 0.695 1 93.19 187 ALA B N 1
ATOM 3384 C CA . ALA B 1 187 ? -3.242 5.586 2.014 1 93.19 187 ALA B CA 1
ATOM 3385 C C . ALA B 1 187 ? -4.664 5.594 2.568 1 93.19 187 ALA B C 1
ATOM 3387 O O . ALA B 1 187 ? -5.125 4.59 3.119 1 93.19 187 ALA B O 1
ATOM 3388 N N . GLY B 1 188 ? -5.336 6.719 2.402 1 92.69 188 GLY B N 1
ATOM 3389 C CA . GLY B 1 188 ? -6.719 6.816 2.848 1 92.69 188 GLY B CA 1
ATOM 3390 C C . GLY B 1 188 ? -7.641 5.836 2.145 1 92.69 188 GLY B C 1
ATOM 3391 O O . GLY B 1 188 ? -8.484 5.203 2.783 1 92.69 188 GLY B O 1
ATOM 3392 N N . TYR B 1 189 ? -7.465 5.723 0.881 1 89.81 189 TYR B N 1
ATOM 3393 C CA . TYR B 1 189 ? -8.281 4.777 0.126 1 89.81 189 TYR B CA 1
ATOM 3394 C C . TYR B 1 189 ? -7.984 3.344 0.553 1 89.81 189 TYR B C 1
ATOM 3396 O O . TYR B 1 189 ? -8.883 2.502 0.585 1 89.81 189 TYR B O 1
ATOM 3404 N N . LEU B 1 190 ? -6.777 3.053 0.839 1 88.12 190 LEU B N 1
ATOM 3405 C CA . LEU B 1 190 ? -6.418 1.726 1.327 1 88.12 190 LEU B CA 1
ATOM 3406 C C . LEU B 1 190 ? -7.125 1.421 2.645 1 88.12 190 LEU B C 1
ATOM 3408 O O . LEU B 1 190 ? -7.66 0.324 2.826 1 88.12 190 LEU B O 1
ATOM 3412 N N . VAL B 1 191 ? -7.145 2.357 3.498 1 85.88 191 VAL B N 1
ATOM 3413 C CA . VAL B 1 191 ? -7.805 2.17 4.785 1 85.88 191 VAL B CA 1
ATOM 3414 C C . VAL B 1 191 ? -9.312 2.016 4.578 1 85.88 191 VAL B C 1
ATOM 3416 O O . VAL B 1 191 ? -9.961 1.239 5.281 1 85.88 191 VAL B O 1
ATOM 3419 N N . ALA B 1 192 ? -9.836 2.705 3.625 1 85.94 192 ALA B N 1
ATOM 3420 C CA . ALA B 1 192 ? -11.266 2.697 3.344 1 85.94 192 ALA B CA 1
ATOM 3421 C C . ALA B 1 192 ? -11.734 1.312 2.906 1 85.94 192 ALA B C 1
ATOM 3423 O O . ALA B 1 192 ? -12.93 1.015 2.934 1 85.94 192 ALA B O 1
ATOM 3424 N N . LEU B 1 193 ? -10.781 0.486 2.441 1 79.56 193 LEU B N 1
ATOM 3425 C CA . LEU B 1 193 ? -11.125 -0.874 2.041 1 79.56 193 LEU B CA 1
ATOM 3426 C C . LEU B 1 193 ? -11.703 -1.656 3.215 1 79.56 193 LEU B C 1
ATOM 3428 O O . LEU B 1 193 ? -12.375 -2.672 3.02 1 79.56 193 LEU B O 1
ATOM 3432 N N . GLY B 1 194 ? -11.477 -1.178 4.469 1 72.81 194 GLY B N 1
ATOM 3433 C CA . GLY B 1 194 ? -12.023 -1.806 5.656 1 72.81 194 GLY B CA 1
ATOM 3434 C C . GLY B 1 194 ? -11.258 -3.035 6.098 1 72.81 194 GLY B C 1
ATOM 3435 O O . GLY B 1 194 ? -11.672 -3.738 7.02 1 72.81 194 GLY B O 1
ATOM 3436 N N . THR B 1 195 ? -10.227 -3.303 5.375 1 60 195 THR B N 1
ATOM 3437 C CA . THR B 1 195 ? -9.477 -4.512 5.695 1 60 195 THR B CA 1
ATOM 3438 C C . THR B 1 195 ? -8.773 -4.371 7.043 1 60 195 THR B C 1
ATOM 3440 O O . THR B 1 195 ? -8.57 -5.363 7.75 1 60 195 THR B O 1
ATOM 3443 N N . PHE B 1 196 ? -8.594 -3.084 7.422 1 58.62 196 PHE B N 1
ATOM 3444 C CA . PHE B 1 196 ? -7.84 -2.85 8.648 1 58.62 196 PHE B CA 1
ATOM 3445 C C . PHE B 1 196 ? -8.773 -2.785 9.852 1 58.62 196 PHE B C 1
ATOM 3447 O O . PHE B 1 196 ? -8.336 -2.932 10.992 1 58.62 196 PHE B O 1
ATOM 3454 N N . GLN B 1 197 ? -9.992 -2.441 9.578 1 57.56 197 GLN B N 1
ATOM 3455 C CA . GLN B 1 197 ? -10.961 -2.379 10.656 1 57.56 197 GLN B CA 1
ATOM 3456 C C . GLN B 1 197 ? -11.188 -3.758 11.273 1 57.56 197 GLN B C 1
ATOM 3458 O O . GLN B 1 197 ? -11.609 -3.867 12.43 1 57.56 197 GLN B O 1
ATOM 3463 N N . LEU B 1 198 ? -10.836 -4.641 10.414 1 54.34 198 LEU B N 1
ATOM 3464 C CA . LEU B 1 198 ? -11.023 -6 10.906 1 54.34 198 LEU B CA 1
ATOM 3465 C C . LEU B 1 198 ? -9.844 -6.438 11.758 1 54.34 198 LEU B C 1
ATOM 3467 O O . LEU B 1 198 ? -9.914 -7.449 12.461 1 54.34 198 LEU B O 1
ATOM 3471 N N . LEU B 1 199 ? -8.844 -5.57 11.695 1 55.09 199 LEU B N 1
ATOM 3472 C CA . LEU B 1 199 ? -7.676 -5.918 12.492 1 55.09 199 LEU B CA 1
ATOM 3473 C C . LEU B 1 199 ? -7.863 -5.508 13.953 1 55.09 199 LEU B C 1
ATOM 3475 O O . LEU B 1 199 ? -8.312 -4.395 14.234 1 55.09 199 LEU B O 1
ATOM 3479 N N . PRO B 1 200 ? -7.871 -6.504 14.82 1 52.78 200 PRO B N 1
ATOM 3480 C CA . PRO B 1 200 ? -7.93 -6.113 16.234 1 52.78 200 PRO B CA 1
ATOM 3481 C C . PRO B 1 200 ? -6.93 -5.012 16.578 1 52.78 200 PRO B C 1
ATOM 3483 O O . PRO B 1 200 ? -5.93 -4.836 15.875 1 52.78 200 PRO B O 1
ATOM 3486 N N . ALA B 1 201 ? -7.32 -4.156 17.469 1 54.38 201 ALA B N 1
ATOM 3487 C CA . ALA B 1 201 ? -6.5 -3.037 17.922 1 54.38 201 ALA B CA 1
ATOM 3488 C C . ALA B 1 201 ? -5.059 -3.475 18.156 1 54.38 201 ALA B C 1
ATOM 3490 O O . ALA B 1 201 ? -4.121 -2.713 17.906 1 54.38 201 ALA B O 1
ATOM 3491 N N . GLY B 1 202 ? -4.91 -4.641 18.547 1 54.06 202 GLY B N 1
ATOM 3492 C CA . GLY B 1 202 ? -3.584 -5.168 18.828 1 54.06 202 GLY B CA 1
ATOM 3493 C C . GLY B 1 202 ? -2.699 -5.23 17.594 1 54.06 202 GLY B C 1
ATOM 3494 O O . GLY B 1 202 ? -1.486 -5.031 17.688 1 54.06 202 GLY B O 1
ATOM 3495 N N . TRP B 1 203 ? -3.34 -5.352 16.5 1 55.75 203 TRP B N 1
ATOM 3496 C CA . TRP B 1 203 ? -2.549 -5.426 15.281 1 55.75 203 TRP B CA 1
ATOM 3497 C C . TRP B 1 203 ? -2.023 -4.051 14.883 1 55.75 203 TRP B C 1
ATOM 3499 O O . TRP B 1 203 ? -0.873 -3.918 14.461 1 55.75 203 TRP B O 1
ATOM 3509 N N . VAL B 1 204 ? -2.926 -3.109 15.016 1 56.75 204 VAL B N 1
ATOM 3510 C CA . VAL B 1 204 ? -2.486 -1.752 14.711 1 56.75 204 VAL B CA 1
ATOM 3511 C C . VAL B 1 204 ? -1.338 -1.358 15.633 1 56.75 204 VAL B C 1
ATOM 3513 O O . VAL B 1 204 ? -0.342 -0.783 15.188 1 56.75 204 VAL B O 1
ATOM 3516 N N . LEU B 1 205 ? -1.549 -1.807 16.781 1 54.81 205 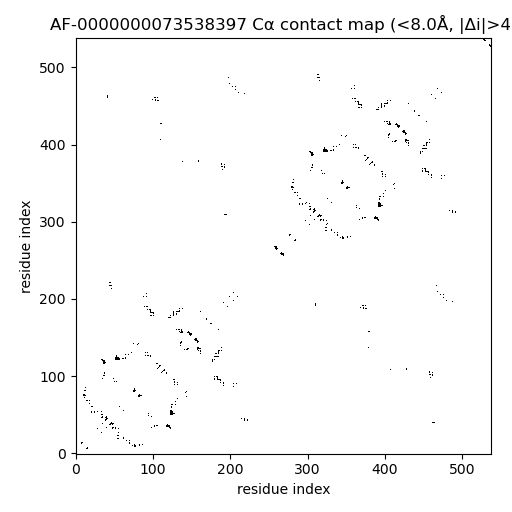LEU B N 1
ATOM 3517 C CA . LEU B 1 205 ? -0.496 -1.534 17.75 1 54.81 205 LEU B CA 1
ATOM 3518 C C . LEU B 1 205 ? 0.79 -2.268 17.391 1 54.81 205 LEU B C 1
ATOM 3520 O O . LEU B 1 205 ? 1.885 -1.721 17.531 1 54.81 205 LEU B O 1
ATOM 3524 N N . SER B 1 206 ? 0.581 -3.416 16.953 1 54.81 206 SER B N 1
ATOM 3525 C CA . SER B 1 206 ? 1.754 -4.188 16.562 1 54.81 206 SER B CA 1
ATOM 3526 C C . SER B 1 206 ? 2.43 -3.572 15.336 1 54.81 206 SER B C 1
ATOM 3528 O O . SER B 1 206 ? 3.66 -3.518 15.266 1 54.81 206 SER B O 1
ATOM 3530 N N . LEU B 1 207 ? 1.61 -3.117 14.461 1 58.66 207 LEU B N 1
ATOM 3531 C CA . LEU B 1 207 ? 2.168 -2.475 13.273 1 58.66 207 LEU B CA 1
ATOM 3532 C C . LEU B 1 207 ? 2.879 -1.177 13.648 1 58.66 207 LEU B C 1
ATOM 3534 O O . LEU B 1 207 ? 3.992 -0.918 13.18 1 58.66 207 LEU B O 1
ATOM 3538 N N . CYS B 1 208 ? 2.174 -0.451 14.516 1 54.69 208 CYS B N 1
ATOM 3539 C CA . CYS B 1 208 ? 2.775 0.799 14.969 1 54.69 208 CYS B CA 1
ATOM 3540 C C . CYS B 1 208 ? 4.031 0.536 15.789 1 54.69 208 CYS B C 1
ATOM 3542 O O . CYS B 1 208 ? 5.031 1.237 15.641 1 54.69 208 CYS B O 1
ATOM 3544 N N . GLY B 1 209 ? 3.838 -0.459 16.594 1 51.28 209 GLY B N 1
ATOM 3545 C CA . GLY B 1 209 ? 5.004 -0.837 17.375 1 51.28 209 GLY B CA 1
ATOM 3546 C C . GLY B 1 209 ? 6.168 -1.3 16.531 1 51.28 209 GLY B C 1
ATOM 3547 O O . GLY B 1 209 ? 7.312 -0.901 16.766 1 51.28 209 GLY B O 1
ATOM 3548 N N . GLY B 1 210 ? 5.902 -2.088 15.633 1 53.44 210 GLY B N 1
ATOM 3549 C CA . GLY B 1 210 ? 6.941 -2.531 14.719 1 53.44 210 GLY B CA 1
ATOM 3550 C C . GLY B 1 210 ? 7.551 -1.398 13.914 1 53.44 210 GLY B C 1
ATOM 3551 O O . GLY B 1 210 ? 8.773 -1.344 13.734 1 53.44 210 GLY B O 1
ATOM 3552 N N . ALA B 1 211 ? 6.633 -0.563 13.453 1 55.03 211 ALA B N 1
ATOM 3553 C CA . ALA B 1 211 ? 7.117 0.605 12.727 1 55.03 211 ALA B CA 1
ATOM 3554 C C . ALA B 1 211 ? 8.023 1.462 13.609 1 55.03 211 ALA B C 1
ATOM 3556 O O . ALA B 1 211 ? 9.078 1.922 13.164 1 55.03 211 ALA B O 1
ATOM 3557 N N . ALA B 1 212 ? 7.551 1.593 14.805 1 52.97 212 ALA B N 1
ATOM 3558 C CA . ALA B 1 212 ? 8.344 2.365 15.758 1 52.97 212 ALA B CA 1
ATOM 3559 C C . ALA B 1 212 ? 9.688 1.696 16.016 1 52.97 212 ALA B C 1
ATOM 3561 O O . ALA B 1 212 ? 10.727 2.367 16.062 1 52.97 212 ALA B O 1
ATOM 3562 N N . LEU B 1 213 ? 9.602 0.448 16.188 1 50.78 213 LEU B N 1
ATOM 3563 C CA . LEU B 1 213 ? 10.828 -0.298 16.422 1 50.78 213 LEU B CA 1
ATOM 3564 C C . LEU B 1 213 ? 11.742 -0.22 15.195 1 50.78 213 LEU B C 1
ATOM 3566 O O . LEU B 1 213 ? 12.961 -0.064 15.336 1 50.78 213 LEU B O 1
ATOM 3570 N N . GLY B 1 214 ? 11.18 -0.419 14.172 1 50.62 214 GLY B N 1
ATOM 3571 C CA . GLY B 1 214 ? 11.969 -0.295 12.961 1 50.62 214 GLY B CA 1
ATOM 3572 C C . GLY B 1 214 ? 12.594 1.076 12.789 1 50.62 214 GLY B C 1
ATOM 3573 O O . GLY B 1 214 ? 13.766 1.188 12.422 1 50.62 214 GLY B O 1
ATOM 3574 N N . LEU B 1 215 ? 11.75 2.025 13.016 1 51.38 215 LEU B N 1
ATOM 3575 C CA . LEU B 1 215 ? 12.25 3.395 12.977 1 51.38 215 LEU B CA 1
ATOM 3576 C C . LEU B 1 215 ? 13.367 3.598 14 1 51.38 215 LEU B C 1
ATOM 3578 O O . LEU B 1 215 ? 14.375 4.238 13.695 1 51.38 215 LEU B O 1
ATOM 3582 N N . GLY B 1 216 ? 13.07 3.107 15.133 1 49.22 216 GLY B N 1
ATOM 3583 C CA . GLY B 1 216 ? 14.094 3.18 16.172 1 49.22 216 GLY B CA 1
ATOM 3584 C C . GLY B 1 216 ? 15.375 2.455 15.789 1 49.22 216 GLY B C 1
ATOM 3585 O O . GLY B 1 216 ? 16.469 2.979 15.984 1 49.22 216 GLY B O 1
ATOM 3586 N N . TRP B 1 217 ? 15.25 1.316 15.328 1 48.5 217 TRP B N 1
ATOM 3587 C CA . TRP B 1 217 ? 16.391 0.532 14.875 1 48.5 217 TRP B CA 1
ATOM 3588 C C . TRP B 1 217 ? 17.141 1.249 13.758 1 48.5 217 TRP B C 1
ATOM 3590 O O . TRP B 1 217 ? 18.375 1.309 13.758 1 48.5 217 TRP B O 1
ATOM 3600 N N . ALA B 1 218 ? 16.438 1.645 12.828 1 46.75 218 ALA B N 1
ATOM 3601 C CA . ALA B 1 218 ? 17.031 2.398 11.727 1 46.75 218 ALA B CA 1
ATOM 3602 C C . ALA B 1 218 ? 17.75 3.639 12.25 1 46.75 218 ALA B C 1
ATOM 3604 O O . ALA B 1 218 ? 18.844 3.965 11.789 1 46.75 218 ALA B O 1
ATOM 3605 N N . ALA B 1 219 ? 17.078 4.266 13.102 1 46.78 219 ALA B N 1
ATOM 3606 C CA . ALA B 1 219 ? 17.688 5.434 13.719 1 46.78 219 ALA B CA 1
ATOM 3607 C C . ALA B 1 219 ? 18.969 5.051 14.461 1 46.78 219 ALA B C 1
ATOM 3609 O O . ALA B 1 219 ? 19.969 5.773 14.398 1 46.78 219 ALA B O 1
ATOM 3610 N N . ALA B 1 220 ? 18.906 3.982 15.078 1 46.72 220 ALA B N 1
ATOM 3611 C CA . ALA B 1 220 ? 20.078 3.518 15.828 1 46.72 220 ALA B CA 1
ATOM 3612 C C . ALA B 1 220 ? 21.188 3.064 14.883 1 46.72 220 ALA B C 1
ATOM 3614 O O . ALA B 1 220 ? 22.359 3.301 15.148 1 46.72 220 ALA B O 1
ATOM 3615 N N . ARG B 1 221 ? 20.828 2.363 13.922 1 44.22 221 ARG B N 1
ATOM 3616 C CA . ARG B 1 221 ? 21.828 1.909 12.953 1 44.22 221 ARG B CA 1
ATOM 3617 C C . ARG B 1 221 ? 22.297 3.059 12.07 1 44.22 221 ARG B C 1
ATOM 3619 O O . ARG B 1 221 ? 23.406 3.021 11.531 1 44.22 221 ARG B O 1
ATOM 3626 N N . GLY B 1 222 ? 21.453 3.812 11.555 1 40.62 222 GLY B N 1
ATOM 3627 C CA . GLY B 1 222 ? 21.891 5.008 10.852 1 40.62 222 GLY B CA 1
ATOM 3628 C C . GLY B 1 222 ? 22.875 5.844 11.641 1 40.62 222 GLY B C 1
ATOM 3629 O O . GLY B 1 222 ? 23.75 6.488 11.062 1 40.62 222 GLY B O 1
ATOM 3630 N N . ARG B 1 223 ? 22.891 5.953 12.883 1 39.56 223 ARG B N 1
ATOM 3631 C CA . ARG B 1 223 ? 23.984 6.555 13.625 1 39.56 223 ARG B CA 1
ATOM 3632 C C . ARG B 1 223 ? 25.266 5.73 13.477 1 39.56 223 ARG B C 1
ATOM 3634 O O . ARG B 1 223 ? 26.375 6.273 13.531 1 39.56 223 ARG B O 1
ATOM 3641 N N . GLU B 1 224 ? 25.297 4.512 13.453 1 34.44 224 GLU B N 1
ATOM 3642 C CA . GLU B 1 224 ? 26.547 3.779 13.234 1 34.44 224 GLU B CA 1
ATOM 3643 C C . GLU B 1 224 ? 26.938 3.789 11.766 1 34.44 224 GLU B C 1
ATOM 3645 O O . GLU B 1 224 ? 28.109 3.596 11.438 1 34.44 224 GLU B O 1
ATOM 3650 N N . LEU B 1 225 ? 26.078 3.857 10.914 1 32.97 225 LEU B N 1
ATOM 3651 C CA . LEU B 1 225 ? 26.484 4.086 9.539 1 32.97 225 LEU B CA 1
ATOM 3652 C C . LEU B 1 225 ? 26.938 5.527 9.336 1 32.97 225 LEU B C 1
ATOM 3654 O O . LEU B 1 225 ? 27.266 5.93 8.211 1 32.97 225 LEU B O 1
ATOM 3658 N N . VAL B 1 226 ? 27.188 6.32 10.32 1 29.83 226 VAL B N 1
ATOM 3659 C CA . VAL B 1 226 ? 27.938 7.57 10.422 1 29.83 226 VAL B CA 1
ATOM 3660 C C . VAL B 1 226 ? 29.375 7.348 9.984 1 29.83 226 VAL B C 1
ATOM 3662 O O . VAL B 1 226 ? 29.984 8.211 9.336 1 29.83 226 VAL B O 1
ATOM 3665 N N . PRO B 1 227 ? 30.062 6.246 10.383 1 30.64 227 PRO B N 1
ATOM 3666 C CA . PRO B 1 227 ? 31.469 6.336 10.016 1 30.64 227 PRO B CA 1
ATOM 3667 C C . PRO B 1 227 ? 31.688 6.391 8.5 1 30.64 227 PRO B C 1
ATOM 3669 O O . PRO B 1 227 ? 32.75 6.82 8.039 1 30.64 227 PRO B O 1
ATOM 3672 N N . TYR B 1 228 ? 30.938 5.703 7.75 1 29.67 228 TYR B N 1
ATOM 3673 C CA . TYR B 1 228 ? 31.375 5.734 6.359 1 29.67 228 TYR B CA 1
ATOM 3674 C C . TYR B 1 228 ? 31.031 7.074 5.715 1 29.67 228 TYR B C 1
ATOM 3676 O O . TYR B 1 228 ? 31.203 7.246 4.504 1 29.67 228 TYR B O 1
ATOM 3684 N N . ILE B 1 229 ? 30.328 7.988 6.465 1 28.05 229 ILE B N 1
ATOM 3685 C CA . ILE B 1 229 ? 30.438 9.375 6.031 1 28.05 229 ILE B CA 1
ATOM 3686 C C . ILE B 1 229 ? 31.859 9.875 6.227 1 28.05 229 ILE B C 1
ATOM 3688 O O . ILE B 1 229 ? 32.25 10.234 7.34 1 28.05 229 ILE B O 1
ATOM 3692 N N . ARG B 1 230 ? 32.906 9.211 5.766 1 28.66 230 ARG B N 1
ATOM 3693 C CA . ARG B 1 230 ? 34.188 9.93 5.691 1 28.66 230 ARG B CA 1
ATOM 3694 C C . ARG B 1 230 ? 34 11.32 5.086 1 28.66 230 ARG B C 1
ATOM 3696 O O . ARG B 1 230 ? 33.5 11.453 3.967 1 28.66 230 ARG B O 1
ATOM 3703 N N . LEU B 1 231 ? 33.781 12.227 5.871 1 25.66 231 LEU B N 1
ATOM 3704 C CA . LEU B 1 231 ? 34.031 13.617 5.527 1 25.66 231 LEU B CA 1
ATOM 3705 C C . LEU B 1 231 ? 35.281 13.742 4.652 1 25.66 231 LEU B C 1
ATOM 3707 O O . LEU B 1 231 ? 36.281 13.086 4.914 1 25.66 231 LEU B O 1
ATOM 3711 N N . PRO B 1 232 ? 35.156 13.977 3.387 1 27.95 232 PRO B N 1
ATOM 3712 C CA . PRO B 1 232 ? 36.438 14.266 2.727 1 27.95 232 PRO B CA 1
ATOM 3713 C C . PRO B 1 232 ? 37.312 15.203 3.541 1 27.95 232 PRO B C 1
ATOM 3715 O O . PRO B 1 232 ? 36.812 16.109 4.207 1 27.95 232 PRO B O 1
ATOM 3718 N N . SER B 1 233 ? 38.312 14.711 4.145 1 30.3 233 SER B N 1
ATOM 3719 C CA . SER B 1 233 ? 39.375 15.438 4.836 1 30.3 233 SER B CA 1
ATOM 3720 C C . SER B 1 233 ? 39.688 16.766 4.152 1 30.3 233 SER B C 1
ATOM 3722 O O . SER B 1 233 ? 40.281 17.656 4.754 1 30.3 233 SER B O 1
ATOM 3724 N N . SER B 1 234 ? 39.438 16.828 2.807 1 31.44 234 SER B N 1
ATOM 3725 C CA . SER B 1 234 ? 39.969 18.016 2.16 1 31.44 234 SER B CA 1
ATOM 3726 C C . SER B 1 234 ? 39.312 19.281 2.701 1 31.44 234 SER B C 1
ATOM 3728 O O . SER B 1 234 ? 39.844 20.391 2.539 1 31.44 234 SER B O 1
ATOM 3730 N N . ILE B 1 235 ? 38 19.141 3.191 1 29.39 235 ILE B N 1
ATOM 3731 C CA . ILE B 1 235 ? 37.531 20.469 3.572 1 29.39 235 ILE B CA 1
ATOM 3732 C C . ILE B 1 235 ? 38 20.812 4.988 1 29.39 235 ILE B C 1
ATOM 3734 O O . ILE B 1 235 ? 37.719 21.891 5.5 1 29.39 235 ILE B O 1
ATOM 3738 N N . ALA B 1 236 ? 38.469 19.766 5.645 1 31.22 236 ALA B N 1
ATOM 3739 C CA . ALA B 1 236 ? 38.906 20.109 6.996 1 31.22 236 ALA B CA 1
ATOM 3740 C C . ALA B 1 236 ? 40.094 21.047 6.969 1 31.22 236 ALA B C 1
ATOM 3742 O O . ALA B 1 236 ? 40.469 21.609 7.996 1 31.22 236 ALA B O 1
ATOM 3743 N N . GLY B 1 237 ? 40.875 20.766 5.859 1 28.7 237 GLY B N 1
ATOM 3744 C CA . GLY B 1 237 ? 42.125 21.516 5.895 1 28.7 237 GLY B CA 1
ATOM 3745 C C . GLY B 1 237 ? 41.906 23.016 5.793 1 28.7 237 GLY B C 1
ATOM 3746 O O . GLY B 1 237 ? 42.875 23.766 5.66 1 28.7 237 GLY B O 1
ATOM 3747 N N . LEU B 1 238 ? 40.594 23.375 5.387 1 27.03 238 LEU B N 1
ATOM 3748 C CA . LEU B 1 238 ? 40.719 24.781 5.004 1 27.03 238 LEU B CA 1
ATOM 3749 C C . LEU B 1 238 ? 40.969 25.656 6.223 1 27.03 238 LEU B C 1
ATOM 3751 O O . LEU B 1 238 ? 40.969 26.891 6.121 1 27.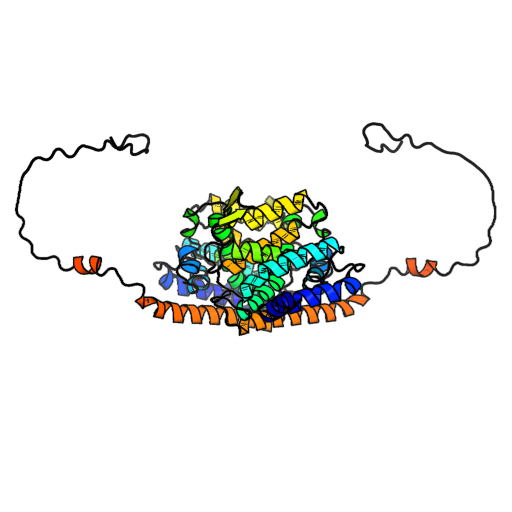03 238 LEU B O 1
ATOM 3755 N N . GLY B 1 239 ? 40.75 24.938 7.395 1 26.78 239 GLY B N 1
ATOM 3756 C CA . GLY B 1 239 ? 40.875 25.922 8.461 1 26.78 239 GLY B CA 1
ATOM 3757 C C . GLY B 1 239 ? 42.281 26.5 8.555 1 26.78 239 GLY B C 1
ATOM 3758 O O . GLY B 1 239 ? 42.531 27.375 9.391 1 26.78 239 GLY B O 1
ATOM 3759 N N . GLY B 1 240 ? 43.188 25.5 8.281 1 26.39 240 GLY B N 1
ATOM 3760 C CA . GLY B 1 240 ? 44.406 26.109 8.75 1 26.39 240 GLY B CA 1
ATOM 3761 C C . GLY B 1 240 ? 44.844 27.297 7.918 1 26.39 240 GLY B C 1
ATOM 3762 O O . GLY B 1 240 ? 45.281 27.141 6.773 1 26.39 240 GLY B O 1
ATOM 3763 N N . GLY B 1 241 ? 43.906 28.344 7.832 1 25.09 241 GLY B N 1
ATOM 3764 C CA . GLY B 1 241 ? 44.375 29.625 7.316 1 25.09 241 GLY B CA 1
ATOM 3765 C C . GLY B 1 241 ? 45.844 29.891 7.605 1 25.09 241 GLY B C 1
ATOM 3766 O O . GLY B 1 241 ? 46.219 30 8.766 1 25.09 241 GLY B O 1
ATOM 3767 N N . GLY B 1 242 ? 46.625 29 6.949 1 22.78 242 GLY B N 1
ATOM 3768 C CA . GLY B 1 242 ? 48.031 29.391 6.902 1 22.78 242 GLY B CA 1
ATOM 3769 C C . GLY B 1 242 ? 48.219 30.875 6.656 1 22.78 242 GLY B C 1
ATOM 3770 O O . GLY B 1 242 ? 47.438 31.516 5.98 1 22.78 242 GLY B O 1
ATOM 3771 N N . SER B 1 243 ? 48.781 31.547 7.555 1 23.62 243 SER B N 1
ATOM 3772 C CA . SER B 1 243 ? 49.281 32.906 7.633 1 23.62 243 SER B CA 1
ATOM 3773 C C . SER B 1 243 ? 50 33.312 6.352 1 23.62 243 SER B C 1
ATOM 3775 O O . SER B 1 243 ? 50.844 34.219 6.359 1 23.62 243 SER B O 1
ATOM 3777 N N . GLY B 1 244 ? 49.688 32.531 5.16 1 20.09 244 GLY B N 1
ATOM 3778 C CA . GLY B 1 244 ? 50.594 32.906 4.113 1 20.09 244 GLY B CA 1
ATOM 3779 C C . GLY B 1 244 ? 50.531 34.406 3.779 1 20.09 244 GLY B C 1
ATOM 3780 O O . GLY B 1 244 ? 49.5 35.031 3.963 1 20.09 244 GLY B O 1
ATOM 3781 N N . ASP B 1 245 ? 51.656 35.031 3.59 1 20.94 245 ASP B N 1
ATOM 3782 C CA . ASP B 1 245 ? 52.094 36.375 3.285 1 20.94 245 ASP B CA 1
ATOM 3783 C C . ASP B 1 245 ? 51.469 36.875 1.979 1 20.94 245 ASP B C 1
ATOM 3785 O O . ASP B 1 245 ? 51.281 36.094 1.041 1 20.94 245 ASP B O 1
ATOM 3789 N N . VAL B 1 246 ? 50.719 38 1.963 1 19.81 246 VAL B N 1
ATOM 3790 C CA . VAL B 1 246 ? 50 38.938 1.141 1 19.81 246 VAL B CA 1
ATOM 3791 C C . VAL B 1 246 ? 50.812 39.312 -0.093 1 19.81 246 VAL B C 1
ATOM 3793 O O . VAL B 1 246 ? 51.688 40.156 -0.02 1 19.81 246 VAL B O 1
ATOM 3796 N N . GLU B 1 247 ? 51.594 38.281 -0.787 1 18.91 247 GLU B N 1
ATOM 3797 C CA . GLU B 1 247 ? 52.281 39.156 -1.716 1 18.91 247 GLU B CA 1
ATOM 3798 C C . GLU B 1 247 ? 51.312 39.781 -2.729 1 18.91 247 GLU B C 1
ATOM 3800 O O . GLU B 1 247 ? 50.375 39.125 -3.172 1 18.91 247 GLU B O 1
ATOM 3805 N N . SER B 1 248 ? 51.344 41.062 -2.996 1 18.75 248 SER B N 1
ATOM 3806 C CA . SER B 1 248 ? 50.656 42.188 -3.635 1 18.75 248 SER B CA 1
ATOM 3807 C C . SER B 1 248 ? 50.594 42 -5.148 1 18.75 248 SER B C 1
ATOM 3809 O O . SER B 1 248 ? 50.062 42.844 -5.859 1 18.75 248 SER B O 1
ATOM 3811 N N . GLY B 1 249 ? 51.25 40.875 -5.766 1 18.58 249 GLY B N 1
ATOM 3812 C CA . GLY B 1 249 ? 51.656 41.469 -7.02 1 18.58 249 GLY B CA 1
ATOM 3813 C C . GLY B 1 249 ? 50.5 41.781 -7.953 1 18.58 249 GLY B C 1
ATOM 3814 O O . GLY B 1 249 ? 49.406 41.281 -7.754 1 18.58 249 GLY B O 1
ATOM 3815 N N . GLY B 1 250 ? 50.875 42.094 -9.258 1 18.41 250 GLY B N 1
ATOM 3816 C CA . GLY B 1 250 ? 50.562 43.062 -10.312 1 18.41 250 GLY B CA 1
ATOM 3817 C C . GLY B 1 250 ? 49.406 42.625 -11.203 1 18.41 250 GLY B C 1
ATOM 3818 O O . GLY B 1 250 ? 48.812 41.562 -10.969 1 18.41 250 GLY B O 1
ATOM 3819 N N . GLY B 1 251 ? 49.625 42.406 -12.547 1 18.36 251 GLY B N 1
ATOM 3820 C CA . GLY B 1 251 ? 49.094 43.156 -13.672 1 18.36 251 GLY B CA 1
ATOM 3821 C C . GLY B 1 251 ? 47.844 42.531 -14.281 1 18.36 251 GLY B C 1
ATOM 3822 O O . GLY B 1 251 ? 46.75 43.031 -14.117 1 18.36 251 GLY B O 1
ATOM 3823 N N . GLY B 1 252 ? 48.031 41.781 -15.43 1 20.25 252 GLY B N 1
ATOM 3824 C CA . GLY B 1 252 ? 47.438 42.125 -16.703 1 20.25 252 GLY B CA 1
ATOM 3825 C C . GLY B 1 252 ? 46.094 41.5 -16.938 1 20.25 252 GLY B C 1
ATOM 3826 O O . GLY B 1 252 ? 45.75 40.469 -16.312 1 20.25 252 GLY B O 1
ATOM 3827 N N . GLY B 1 253 ? 45.156 42.188 -17.656 1 20.89 253 GLY B N 1
ATOM 3828 C CA . GLY B 1 253 ? 43.781 42.469 -17.969 1 20.89 253 GLY B CA 1
ATOM 3829 C C . GLY B 1 253 ? 43.125 41.438 -18.844 1 20.89 253 GLY B C 1
ATOM 3830 O O . GLY B 1 253 ? 41.938 41.562 -19.188 1 20.89 253 GLY B O 1
ATOM 3831 N N . GLY B 1 254 ? 43.719 40.438 -19.5 1 21.62 254 GLY B N 1
ATOM 3832 C CA . GLY B 1 254 ? 43.062 40.219 -20.781 1 21.62 254 GLY B CA 1
ATOM 3833 C C . GLY B 1 254 ? 41.688 39.562 -20.641 1 21.62 254 GLY B C 1
ATOM 3834 O O . GLY B 1 254 ? 41.594 38.5 -20.016 1 21.62 254 GLY B O 1
ATOM 3835 N N . SER B 1 255 ? 40.625 40.344 -20.688 1 21.89 255 SER B N 1
ATOM 3836 C CA . SER B 1 255 ? 39.219 40.188 -20.438 1 21.89 255 SER B CA 1
ATOM 3837 C C . SER B 1 255 ? 38.562 39.312 -21.5 1 21.89 255 SER B C 1
ATOM 3839 O O . SER B 1 255 ? 37.875 39.812 -22.391 1 21.89 255 SER B O 1
ATOM 3841 N N . GLY B 1 256 ? 39.125 38.25 -22 1 21.33 256 GLY B N 1
ATOM 3842 C CA . GLY B 1 256 ? 38.406 37.688 -23.156 1 21.33 256 GLY B CA 1
ATOM 3843 C C . GLY B 1 256 ? 36.969 37.375 -22.875 1 21.33 256 GLY B C 1
ATOM 3844 O O . GLY B 1 256 ? 36.625 36.781 -21.844 1 21.33 256 GLY B O 1
ATOM 3845 N N . LYS B 1 257 ? 36.062 38.25 -23.391 1 24.27 257 LYS B N 1
ATOM 3846 C CA . LYS B 1 257 ? 34.625 38.375 -23.328 1 24.27 257 LYS B CA 1
ATOM 3847 C C . LYS B 1 257 ? 33.938 37.156 -23.922 1 24.27 257 LYS B C 1
ATOM 3849 O O . LYS B 1 257 ? 34.25 36.719 -25.031 1 24.27 257 LYS B O 1
ATOM 3854 N N . VAL B 1 258 ? 33.688 36.188 -23.156 1 20.53 258 VAL B N 1
ATOM 3855 C CA . VAL B 1 258 ? 32.969 35 -23.609 1 20.53 258 VAL B CA 1
ATOM 3856 C C . VAL B 1 258 ? 31.594 35.375 -24.125 1 20.53 258 VAL B C 1
ATOM 3858 O O . VAL B 1 258 ? 30.828 36.062 -23.422 1 20.53 258 VAL B O 1
ATOM 3861 N N . ARG B 1 259 ? 31.391 35.594 -25.438 1 23.38 259 ARG B N 1
ATOM 3862 C CA . ARG B 1 259 ? 30.188 35.969 -26.188 1 23.38 259 ARG B CA 1
ATOM 3863 C C . ARG B 1 259 ? 29.078 34.938 -25.969 1 23.38 259 ARG B C 1
ATOM 3865 O O . ARG B 1 259 ? 29.312 33.719 -26.078 1 23.38 259 ARG B O 1
ATOM 3872 N N . ILE B 1 260 ? 28.219 35.25 -25.156 1 21.98 260 ILE B N 1
ATOM 3873 C CA . ILE B 1 260 ? 27.016 34.5 -24.828 1 21.98 260 ILE B CA 1
ATOM 3874 C C . ILE B 1 260 ? 26.094 34.438 -26.062 1 21.98 260 ILE B C 1
ATOM 3876 O O . ILE B 1 260 ? 25.703 35.469 -26.594 1 21.98 260 ILE B O 1
ATOM 3880 N N . ALA B 1 261 ? 26.125 33.344 -26.828 1 23.2 261 ALA B N 1
ATOM 3881 C CA . ALA B 1 261 ? 25.297 33.188 -28.031 1 23.2 261 ALA B CA 1
ATOM 3882 C C . ALA B 1 261 ? 23.828 33.312 -27.688 1 23.2 261 ALA B C 1
ATOM 3884 O O . ALA B 1 261 ? 23.422 33.156 -26.531 1 23.2 261 ALA B O 1
ATOM 3885 N N . ALA B 1 262 ? 22.984 33.906 -28.594 1 23.88 262 ALA B N 1
ATOM 3886 C CA . ALA B 1 262 ? 21.594 34.344 -28.578 1 23.88 262 ALA B CA 1
ATOM 3887 C C . ALA B 1 262 ? 20.688 33.281 -27.922 1 23.88 262 ALA B C 1
ATOM 3889 O O . ALA B 1 262 ? 19.797 33.625 -27.156 1 23.88 262 ALA B O 1
ATOM 3890 N N . ASN B 1 263 ? 20.375 32.188 -28.734 1 25.42 263 ASN B N 1
ATOM 3891 C CA . ASN B 1 263 ? 19.172 31.359 -28.531 1 25.42 263 ASN B CA 1
ATOM 3892 C C . ASN B 1 263 ? 19.297 30.5 -27.266 1 25.42 263 ASN B C 1
ATOM 3894 O O . ASN B 1 263 ? 18.406 29.688 -26.984 1 25.42 263 ASN B O 1
ATOM 3898 N N . GLY B 1 264 ? 19.438 30.859 -26.078 1 23.66 264 GLY B N 1
ATOM 3899 C CA . GLY B 1 264 ? 19.859 30.562 -24.719 1 23.66 264 GLY B CA 1
ATOM 3900 C C . GLY B 1 264 ? 20.969 29.531 -24.656 1 23.66 264 GLY B C 1
ATOM 3901 O O . GLY B 1 264 ? 21.234 28.969 -23.594 1 23.66 264 GLY B O 1
ATOM 3902 N N . GLU B 1 265 ? 21.344 28.922 -25.656 1 22.52 265 GLU B N 1
ATOM 3903 C CA . GLU B 1 265 ? 22.375 27.891 -25.531 1 22.52 265 GLU B CA 1
ATOM 3904 C C . GLU B 1 265 ? 23.75 28.5 -25.312 1 22.52 265 GLU B C 1
ATOM 3906 O O . GLU B 1 265 ? 24.109 29.5 -25.953 1 22.52 265 GLU B O 1
ATOM 3911 N N . ILE B 1 266 ? 24.281 28.656 -24.141 1 22.7 266 ILE B N 1
ATOM 3912 C CA . ILE B 1 266 ? 25.625 29.141 -23.859 1 22.7 266 ILE B CA 1
ATOM 3913 C C . ILE B 1 266 ? 26.641 28.359 -24.688 1 22.7 266 ILE B C 1
ATOM 3915 O O . ILE B 1 266 ? 26.719 27.125 -24.578 1 22.7 266 ILE B O 1
ATOM 3919 N N . VAL B 1 267 ? 26.812 28.812 -26 1 22.77 267 VAL B N 1
ATOM 3920 C CA . VAL B 1 267 ? 27.875 28.297 -26.859 1 22.77 267 VAL B CA 1
ATOM 3921 C C . VAL B 1 267 ? 29.234 28.844 -26.391 1 22.77 267 VAL B C 1
ATOM 3923 O O . VAL B 1 267 ? 29.375 30.047 -26.188 1 22.77 267 VAL B O 1
ATOM 3926 N N . ARG B 1 268 ? 30.047 28.203 -25.594 1 21.56 268 ARG B N 1
ATOM 3927 C CA . ARG B 1 268 ? 31.438 28.547 -25.312 1 21.56 268 ARG B CA 1
ATOM 3928 C C . ARG B 1 268 ? 32.188 28.859 -26.594 1 21.56 268 ARG B C 1
ATOM 3930 O O . ARG B 1 268 ? 32.188 28.047 -27.531 1 21.56 268 ARG B O 1
ATOM 3937 N N . GLY B 1 269 ? 32.188 30.109 -26.984 1 25.33 269 GLY B N 1
ATOM 3938 C CA . GLY B 1 269 ? 33.281 30.516 -27.844 1 25.33 269 GLY B CA 1
ATOM 3939 C C . GLY B 1 269 ? 34.594 30.641 -27.109 1 25.33 269 GLY B C 1
ATOM 3940 O O . GLY B 1 269 ? 34.625 30.891 -25.906 1 25.33 269 GLY B O 1
#